Protein AF-A0A7W1FDH8-F1 (afdb_monomer_lite)

Foldseek 3Di:
DDDPVVVVVVVVVVVVVPDDPDDDDCVVVVVVVVVPPDDDDDDDDDDDDDDDDDDDDDDDDDDDDDDDDDDDDPDPPPPPPPPQLLDDDPLCVVPVVVVCLDDDCLVLLLSQVCCVARSDPDHHQKAFDALVRSCVSRVDDSVVSVVSQVSNVVSVQWDWADDPDPPTGIMIGGDGPVCSVPVPDDDPDDPPPDPDPPPPVPPPPDDDDDDDDDDDDDDDDDDDDDDDDPDPPPCPDPPCPVVVVVQVVQQVVCCVVVVPGDDPVCVVVVVVVVVVLVVLLVLQVQQDPDDPDSVVSSVVSCCCVVVVVVVVVVVPDDDDDDDDDDDDDPPPNPPPDQDAGDPSSLVSVLVVQLVCVVVVNPVVVVVCCVNHHVVSSVVSVVVVVVD

Structure (mmCIF, N/CA/C/O backbone):
data_AF-A0A7W1FDH8-F1
#
_entry.id   AF-A0A7W1FDH8-F1
#
loop_
_atom_site.group_PDB
_atom_site.id
_atom_site.type_symbol
_atom_site.label_atom_id
_atom_site.label_alt_id
_atom_site.label_comp_id
_atom_site.label_asym_id
_atom_site.label_entity_id
_atom_site.label_seq_id
_atom_site.pdbx_PDB_ins_code
_atom_site.Cartn_x
_atom_site.Cartn_y
_atom_site.Cartn_z
_atom_site.occupancy
_atom_site.B_iso_or_equiv
_atom_site.auth_seq_id
_atom_site.auth_comp_id
_atom_site.auth_asym_id
_atom_site.auth_atom_id
_atom_site.pdbx_PDB_model_num
ATOM 1 N N . MET A 1 1 ? -9.010 12.318 51.414 1.00 63.41 1 MET A N 1
ATOM 2 C CA . MET A 1 1 ? -7.981 12.732 52.397 1.00 63.41 1 MET A CA 1
ATOM 3 C C . MET A 1 1 ? -6.910 11.650 52.477 1.00 63.41 1 MET A C 1
ATOM 5 O O . MET A 1 1 ? -7.265 10.494 52.663 1.00 63.41 1 MET A O 1
ATOM 9 N N . MET A 1 2 ? -5.630 11.987 52.280 1.00 74.19 2 MET A N 1
ATOM 10 C CA . MET A 1 2 ? -4.525 11.021 52.406 1.00 74.19 2 MET A CA 1
ATOM 11 C C . MET A 1 2 ? -4.338 10.603 53.870 1.00 74.19 2 MET A C 1
ATOM 13 O O . MET A 1 2 ? -4.343 11.449 54.764 1.00 74.19 2 MET A O 1
ATOM 17 N N . ASN A 1 3 ? -4.153 9.304 54.113 1.00 89.81 3 ASN A N 1
ATOM 18 C CA . ASN A 1 3 ? -3.882 8.773 55.447 1.00 89.81 3 ASN A CA 1
ATOM 19 C C . ASN A 1 3 ? -2.529 9.311 55.961 1.00 89.81 3 ASN A C 1
ATOM 21 O O . ASN A 1 3 ? -1.557 9.398 55.205 1.00 89.81 3 ASN A O 1
ATOM 25 N N . LYS A 1 4 ? -2.450 9.664 57.253 1.00 90.00 4 LYS A N 1
ATOM 26 C CA . LYS A 1 4 ? -1.237 10.190 57.909 1.00 90.00 4 LYS A CA 1
ATOM 27 C C . LYS A 1 4 ? -0.006 9.314 57.646 1.00 90.00 4 LYS A C 1
ATOM 29 O O . LYS A 1 4 ? 1.080 9.842 57.433 1.00 90.00 4 LYS A O 1
ATOM 34 N N . LYS A 1 5 ? -0.184 7.989 57.573 1.00 91.56 5 LYS A N 1
ATOM 35 C CA . LYS A 1 5 ? 0.903 7.034 57.297 1.00 91.56 5 LYS A CA 1
ATOM 36 C C . LYS A 1 5 ? 1.501 7.196 55.894 1.00 91.56 5 LYS A C 1
ATOM 38 O O . LYS A 1 5 ? 2.706 7.045 55.719 1.00 91.56 5 LYS A O 1
ATOM 43 N N . THR A 1 6 ? 0.676 7.530 54.903 1.00 86.81 6 THR A N 1
ATOM 44 C CA . THR A 1 6 ? 1.120 7.753 53.520 1.00 86.81 6 THR A CA 1
ATOM 45 C C . THR A 1 6 ? 1.880 9.067 53.398 1.00 86.81 6 THR A C 1
ATOM 47 O O . THR A 1 6 ? 2.910 9.116 52.737 1.00 86.81 6 THR A O 1
ATOM 50 N N . LYS A 1 7 ? 1.422 10.106 54.107 1.00 92.31 7 LYS A N 1
ATOM 51 C CA . LYS A 1 7 ? 2.089 11.414 54.142 1.00 92.31 7 LYS A CA 1
ATOM 52 C C . LYS A 1 7 ? 3.488 11.328 54.768 1.00 92.31 7 LYS A C 1
ATOM 54 O O . LYS A 1 7 ? 4.414 11.968 54.289 1.00 92.31 7 LYS A O 1
ATOM 59 N N . LEU A 1 8 ? 3.650 10.484 55.790 1.00 93.69 8 LEU A N 1
ATOM 60 C CA . LEU A 1 8 ? 4.929 10.291 56.478 1.00 93.69 8 LEU A CA 1
ATOM 61 C C . LEU A 1 8 ? 5.961 9.566 55.595 1.00 93.69 8 LEU A C 1
ATOM 63 O O . LEU A 1 8 ? 7.089 10.030 55.477 1.00 93.69 8 LEU A O 1
ATOM 67 N N . LYS A 1 9 ? 5.547 8.503 54.890 1.00 91.94 9 LYS A N 1
ATOM 68 C CA . LYS A 1 9 ? 6.414 7.793 53.928 1.00 91.94 9 LYS A CA 1
ATOM 69 C C . LYS A 1 9 ? 6.850 8.669 52.754 1.00 91.94 9 LYS A C 1
ATOM 71 O O . LYS A 1 9 ? 7.964 8.522 52.256 1.00 91.94 9 LYS A O 1
ATOM 76 N N . LEU A 1 10 ? 5.967 9.557 52.300 1.00 92.00 10 LEU A N 1
ATOM 77 C CA . LEU A 1 10 ? 6.247 10.445 51.175 1.00 92.00 10 LEU A CA 1
ATOM 78 C C . LEU A 1 10 ? 7.288 11.510 51.555 1.00 92.00 10 LEU A C 1
ATOM 80 O O . LEU A 1 10 ? 8.198 11.778 50.781 1.00 92.00 10 LEU A O 1
ATOM 84 N N . ASN A 1 11 ? 7.228 12.031 52.782 1.00 89.44 11 ASN A N 1
ATOM 85 C CA . ASN A 1 11 ? 8.255 12.943 53.291 1.00 89.44 11 ASN A CA 1
ATOM 86 C C . ASN A 1 11 ? 9.613 12.252 53.499 1.00 89.44 11 ASN A C 1
ATOM 88 O O . ASN A 1 11 ? 10.650 12.843 53.219 1.00 89.44 11 ASN A O 1
ATOM 92 N N . GLU A 1 12 ? 9.623 10.998 53.952 1.00 92.56 12 GLU A N 1
ATOM 93 C CA . GLU A 1 12 ? 10.864 10.235 54.150 1.00 92.56 12 GLU A CA 1
ATOM 94 C C . GLU A 1 12 ? 11.575 9.929 52.819 1.00 92.56 12 GLU A C 1
ATOM 96 O O . GLU A 1 12 ? 12.797 10.020 52.717 1.00 92.56 12 GLU A O 1
ATOM 101 N N . THR A 1 13 ? 10.804 9.638 51.768 1.00 88.31 13 THR A N 1
ATOM 102 C CA . THR A 1 13 ? 11.347 9.431 50.415 1.00 88.31 13 THR A CA 1
ATOM 103 C C . THR A 1 13 ? 11.839 10.727 49.777 1.00 88.31 13 THR A C 1
ATOM 105 O O . THR A 1 13 ? 12.893 10.712 49.144 1.00 88.31 13 THR A O 1
ATOM 108 N N . LEU A 1 14 ? 11.146 11.848 49.996 1.00 90.56 14 LEU A N 1
ATOM 109 C CA . LEU A 1 14 ? 11.591 13.166 49.533 1.00 90.56 14 LEU A CA 1
ATOM 110 C C . LEU A 1 14 ? 12.905 13.599 50.189 1.00 90.56 14 LEU A C 1
ATOM 112 O O . LEU A 1 14 ? 13.804 14.063 49.494 1.00 90.56 14 LEU A O 1
ATOM 116 N N . ASN A 1 15 ? 13.057 13.381 51.496 1.00 86.81 15 ASN A N 1
ATOM 117 C CA . ASN A 1 15 ? 14.300 13.718 52.191 1.00 86.81 15 ASN A CA 1
ATOM 118 C C . ASN A 1 15 ? 15.481 12.872 51.704 1.00 86.81 15 ASN A C 1
ATOM 120 O O . ASN A 1 15 ? 16.571 13.399 51.519 1.00 86.81 15 ASN A O 1
ATOM 124 N N . LYS A 1 16 ? 15.261 11.584 51.413 1.00 86.94 16 LYS A N 1
ATOM 125 C CA . LYS A 1 16 ? 16.310 10.704 50.878 1.00 86.94 16 LYS A CA 1
ATOM 126 C C . LYS A 1 16 ? 16.745 11.079 49.455 1.00 86.94 16 LYS A C 1
ATOM 128 O O . LYS A 1 16 ? 17.885 10.822 49.088 1.00 86.94 16 LYS A O 1
ATOM 133 N N . ALA A 1 17 ? 15.852 11.667 48.659 1.00 79.81 17 ALA A N 1
ATOM 134 C CA . ALA A 1 17 ? 16.161 12.129 47.305 1.00 79.81 17 ALA A CA 1
ATOM 135 C C . ALA A 1 17 ? 16.941 13.456 47.280 1.00 79.81 17 ALA A C 1
ATOM 137 O O . ALA A 1 17 ? 17.579 13.764 46.278 1.00 79.81 17 ALA A O 1
ATOM 138 N N . LEU A 1 18 ? 16.895 14.229 48.370 1.00 85.62 18 LEU A N 1
ATOM 139 C CA . LEU A 1 18 ? 17.598 15.507 48.506 1.00 85.62 18 LEU A CA 1
ATOM 140 C C . LEU A 1 18 ? 19.015 15.367 49.082 1.00 85.62 18 LEU A C 1
ATOM 142 O O . LEU A 1 18 ? 19.757 16.348 49.107 1.00 85.62 18 LEU A O 1
ATOM 146 N N . GLU A 1 19 ? 19.415 14.177 49.540 1.00 81.62 19 GLU A N 1
ATOM 147 C CA . GLU A 1 19 ? 20.792 13.952 49.977 1.00 81.62 19 GLU A CA 1
ATOM 148 C C . GLU A 1 19 ? 21.732 13.885 48.758 1.00 81.62 19 GLU A C 1
ATOM 150 O O . GLU A 1 19 ? 21.509 13.071 47.856 1.00 81.62 19 GLU A O 1
ATOM 155 N N . PRO A 1 20 ? 22.797 14.711 48.706 1.00 78.75 20 PRO A N 1
ATOM 156 C CA . PRO A 1 20 ? 23.753 14.679 47.608 1.00 78.75 20 PRO A CA 1
ATOM 157 C C . PRO A 1 20 ? 24.417 13.295 47.522 1.00 78.75 20 PRO A C 1
ATOM 159 O O . PRO A 1 20 ? 24.711 12.682 48.557 1.00 78.75 20 PRO A O 1
ATOM 162 N N . PRO A 1 21 ? 24.660 12.774 46.304 1.00 73.31 21 PRO A N 1
ATOM 163 C CA . PRO A 1 21 ? 25.180 11.428 46.116 1.00 73.31 21 PRO A CA 1
ATOM 164 C C . PRO A 1 21 ? 26.509 11.273 46.859 1.00 73.31 21 PRO A C 1
ATOM 166 O O . PRO A 1 21 ? 27.468 12.002 46.606 1.00 73.31 21 PRO A O 1
ATOM 169 N N . ARG A 1 22 ? 26.563 10.315 47.796 1.00 76.81 22 ARG A N 1
ATOM 170 C CA . ARG A 1 22 ? 27.795 9.971 48.518 1.00 76.81 22 ARG A CA 1
ATOM 171 C C . ARG A 1 22 ? 28.903 9.695 47.501 1.00 76.81 22 ARG A C 1
ATOM 173 O O . ARG A 1 22 ? 28.729 8.838 46.634 1.00 76.81 22 ARG A O 1
ATOM 180 N N . ASN A 1 23 ? 30.013 10.428 47.629 1.00 71.06 23 ASN A N 1
ATOM 181 C CA . ASN A 1 23 ? 31.207 10.304 46.793 1.00 71.06 23 ASN A CA 1
ATOM 182 C C . ASN A 1 23 ? 31.548 8.828 46.565 1.00 71.06 23 ASN A C 1
ATOM 184 O O . ASN A 1 23 ? 31.861 8.102 47.510 1.00 71.06 23 ASN A O 1
ATOM 188 N N . ARG A 1 24 ? 31.445 8.383 45.309 1.00 67.06 24 ARG A N 1
ATOM 189 C CA . ARG A 1 24 ? 31.852 7.034 44.916 1.00 67.06 24 ARG A CA 1
ATOM 190 C C . ARG A 1 24 ? 33.372 6.930 45.003 1.00 67.06 24 ARG A C 1
ATOM 192 O O . ARG A 1 24 ? 34.091 7.860 44.646 1.00 67.06 24 ARG A O 1
ATOM 199 N N . ASP A 1 25 ? 33.824 5.790 45.500 1.00 74.12 25 ASP A N 1
ATOM 200 C CA . ASP A 1 25 ? 35.226 5.480 45.749 1.00 74.12 25 ASP A CA 1
ATOM 201 C C . ASP A 1 25 ? 35.985 5.374 44.414 1.00 74.12 25 ASP A C 1
ATOM 203 O O . ASP A 1 25 ? 35.790 4.425 43.651 1.00 74.12 25 ASP A O 1
ATOM 207 N N . LYS A 1 26 ? 36.786 6.398 44.090 1.00 78.62 26 LYS A N 1
ATOM 208 C CA . LYS A 1 26 ? 37.465 6.549 42.787 1.00 78.62 26 LYS A CA 1
ATOM 209 C C . LYS A 1 26 ? 38.534 5.478 42.539 1.00 78.62 26 LYS A C 1
ATOM 211 O O . LYS A 1 26 ? 38.849 5.191 41.393 1.00 78.62 26 LYS A O 1
ATOM 216 N N . SER A 1 27 ? 39.020 4.843 43.604 1.00 77.38 27 SER A N 1
ATOM 217 C CA . SER A 1 27 ? 40.047 3.796 43.568 1.00 77.38 27 SER A CA 1
ATOM 218 C C . SER A 1 27 ? 39.648 2.569 42.737 1.00 77.38 27 SER A C 1
ATOM 220 O O . SER A 1 27 ? 40.492 1.965 42.084 1.00 77.38 27 SER A O 1
ATOM 222 N N . LYS A 1 28 ? 38.353 2.230 42.691 1.00 76.50 28 LYS A N 1
ATOM 223 C CA . LYS A 1 28 ? 37.845 1.094 41.901 1.00 76.50 28 LYS A CA 1
ATOM 224 C C . LYS A 1 28 ? 37.755 1.365 40.401 1.00 76.50 28 LYS A C 1
ATOM 226 O O . LYS A 1 28 ? 37.590 0.422 39.633 1.00 76.50 28 LYS A O 1
ATOM 231 N N . LEU A 1 29 ? 37.797 2.630 39.985 1.00 75.12 29 LEU A N 1
ATOM 232 C CA . LEU A 1 29 ? 37.676 2.995 38.575 1.00 75.12 29 LEU A CA 1
ATOM 233 C C . LEU A 1 29 ? 39.016 2.825 37.847 1.00 75.12 29 LEU A C 1
ATOM 235 O O . LEU A 1 29 ? 39.041 2.278 36.747 1.00 75.12 29 LEU A O 1
ATOM 239 N N . ASP A 1 30 ? 40.119 3.197 38.497 1.00 76.62 30 ASP A N 1
ATOM 240 C CA . ASP A 1 30 ? 41.470 3.059 37.934 1.00 76.62 30 ASP A CA 1
ATOM 241 C C . ASP A 1 30 ? 41.887 1.587 37.779 1.00 76.62 30 ASP A C 1
ATOM 243 O O . ASP A 1 30 ? 42.563 1.219 36.818 1.00 76.62 30 ASP A O 1
ATOM 247 N N . GLU A 1 31 ? 41.421 0.709 38.672 1.00 79.94 31 GLU A N 1
ATOM 248 C CA . GLU A 1 31 ? 41.694 -0.732 38.599 1.00 79.94 31 GLU A CA 1
ATOM 249 C C . GLU A 1 31 ? 41.007 -1.401 37.388 1.00 79.94 31 GLU A C 1
ATOM 251 O O . GLU A 1 31 ? 41.533 -2.358 36.822 1.00 79.94 31 GLU A O 1
ATOM 256 N N . LEU A 1 32 ? 39.863 -0.866 36.940 1.00 76.81 32 LEU A N 1
ATOM 257 C CA . LEU A 1 32 ? 39.148 -1.352 35.753 1.00 76.81 32 LEU A CA 1
ATOM 258 C C . LEU A 1 32 ? 39.756 -0.847 34.439 1.00 76.81 32 LEU A C 1
ATOM 260 O O . LEU A 1 32 ? 39.694 -1.557 33.436 1.00 76.81 32 LEU A O 1
ATOM 264 N N . LEU A 1 33 ? 40.351 0.348 34.437 1.00 79.00 33 LEU A N 1
ATOM 265 C CA . LEU A 1 33 ? 40.985 0.931 33.250 1.00 79.00 33 LEU A CA 1
ATOM 266 C C . LEU A 1 33 ? 42.271 0.193 32.858 1.00 79.00 33 LEU A C 1
ATOM 268 O O . LEU A 1 33 ? 42.484 -0.072 31.678 1.00 79.00 33 LEU A O 1
ATOM 272 N N . ASN A 1 34 ? 43.065 -0.245 33.836 1.00 77.62 34 ASN A N 1
ATOM 273 C CA . ASN A 1 34 ? 44.304 -0.987 33.573 1.00 77.62 34 ASN A CA 1
ATOM 274 C C . ASN A 1 34 ? 44.090 -2.385 32.965 1.00 77.62 34 ASN A C 1
ATOM 276 O O . ASN A 1 34 ? 45.038 -2.978 32.456 1.00 77.62 34 ASN A O 1
ATOM 280 N N . LEU A 1 35 ? 42.868 -2.931 32.990 1.00 71.44 35 LEU A N 1
ATOM 281 C CA . LEU A 1 35 ? 42.589 -4.259 32.434 1.00 71.44 35 LEU A CA 1
ATOM 282 C C . LEU A 1 35 ? 42.443 -4.271 30.899 1.00 71.44 35 LEU A C 1
ATOM 284 O O . LEU A 1 35 ? 42.456 -5.348 30.307 1.00 71.44 35 LEU A O 1
ATOM 288 N N . TYR A 1 36 ? 42.282 -3.107 30.260 1.00 68.81 36 TYR A N 1
ATOM 289 C CA . TYR A 1 36 ? 41.938 -3.006 28.834 1.00 68.81 36 TYR A CA 1
ATOM 290 C C . TYR A 1 36 ? 43.111 -2.670 27.902 1.00 68.81 36 TYR A C 1
ATOM 292 O O . TYR A 1 36 ? 42.930 -2.714 26.688 1.00 68.81 36 TYR A O 1
ATOM 300 N N . ASP A 1 37 ? 44.304 -2.384 28.427 1.00 65.19 37 ASP A N 1
ATOM 301 C CA . ASP A 1 37 ? 45.402 -1.814 27.626 1.00 65.19 37 ASP A CA 1
ATOM 302 C C . ASP A 1 37 ? 46.346 -2.854 26.984 1.00 65.19 37 ASP A C 1
ATOM 304 O O . ASP A 1 37 ? 47.358 -2.504 26.382 1.00 65.19 37 ASP A O 1
ATOM 308 N N . VAL A 1 38 ? 46.043 -4.156 27.084 1.00 50.75 38 VAL A N 1
ATOM 309 C CA . VAL A 1 38 ? 46.940 -5.224 26.602 1.00 50.75 38 VAL A CA 1
ATOM 310 C C . VAL A 1 38 ? 46.202 -6.221 25.711 1.00 50.75 38 VAL A C 1
ATOM 312 O O . VAL A 1 38 ? 45.867 -7.309 26.166 1.00 50.75 38 VAL A O 1
ATOM 315 N N . GLN A 1 39 ? 45.983 -5.891 24.431 1.00 48.28 39 GLN A N 1
ATOM 316 C CA . GLN A 1 39 ? 45.892 -6.902 23.362 1.00 48.28 39 GLN A CA 1
ATOM 317 C C . GLN A 1 39 ? 46.477 -6.389 22.038 1.00 48.28 39 GLN A C 1
ATOM 319 O O . GLN A 1 39 ? 45.957 -5.470 21.408 1.00 48.28 39 GLN A O 1
ATOM 324 N N . GLU A 1 40 ? 47.573 -7.022 21.613 1.00 56.47 40 GLU A N 1
ATOM 325 C CA . GLU A 1 40 ? 48.254 -6.781 20.341 1.00 56.47 40 GLU A CA 1
ATOM 326 C C . GLU A 1 40 ? 47.461 -7.373 19.160 1.00 56.47 40 GLU A C 1
ATOM 328 O O . GLU A 1 40 ? 47.006 -8.518 19.182 1.00 56.47 40 GLU A O 1
ATOM 333 N N . LYS A 1 41 ? 47.296 -6.565 18.109 1.00 52.94 41 LYS A N 1
ATOM 334 C CA . LYS A 1 41 ? 46.462 -6.817 16.924 1.00 52.94 41 LYS A CA 1
ATOM 335 C C . LYS A 1 41 ? 47.222 -7.649 15.870 1.00 52.94 41 LYS A C 1
ATOM 337 O O . LYS A 1 41 ? 48.287 -7.207 15.435 1.00 52.94 41 LYS A O 1
ATOM 342 N N . PRO A 1 42 ? 46.706 -8.799 15.388 1.00 50.78 42 PRO A N 1
ATOM 343 C CA . PRO A 1 42 ? 47.374 -9.575 14.345 1.00 50.78 42 PRO A CA 1
ATOM 344 C C . PRO A 1 42 ? 47.130 -8.980 12.946 1.00 50.78 42 PRO A C 1
ATOM 346 O O . PRO A 1 42 ? 46.029 -8.553 12.600 1.00 50.78 42 PRO A O 1
ATOM 349 N N . ARG A 1 43 ? 48.195 -8.957 12.139 1.00 46.50 43 ARG A N 1
ATOM 350 C CA . ARG A 1 43 ? 48.273 -8.416 10.773 1.00 46.50 43 ARG A CA 1
ATOM 351 C C . ARG A 1 43 ? 47.924 -9.513 9.757 1.00 46.50 43 ARG A C 1
ATOM 353 O O . ARG A 1 43 ? 48.558 -10.562 9.778 1.00 46.50 43 ARG A O 1
ATOM 360 N N . LEU A 1 44 ? 46.953 -9.272 8.873 1.00 52.78 44 LEU A N 1
ATOM 361 C CA . LEU A 1 44 ? 46.560 -10.203 7.804 1.00 52.78 44 LEU A CA 1
ATOM 362 C C . LEU A 1 44 ? 47.125 -9.768 6.440 1.00 52.78 44 LEU A C 1
ATOM 364 O O . LEU A 1 44 ? 47.055 -8.593 6.079 1.00 52.78 44 LEU A O 1
ATOM 368 N N . GLU A 1 45 ? 47.683 -10.733 5.704 1.00 52.53 45 GLU A N 1
ATOM 369 C CA . GLU A 1 45 ? 48.212 -10.613 4.337 1.00 52.53 45 GLU A CA 1
ATOM 370 C C . GLU A 1 45 ? 47.125 -10.870 3.276 1.00 52.53 45 GLU A C 1
ATOM 372 O O . GLU A 1 45 ? 46.232 -11.695 3.462 1.00 52.53 45 GLU A O 1
ATOM 377 N N . ILE A 1 46 ? 47.221 -10.158 2.149 1.00 54.69 46 ILE A N 1
ATOM 378 C CA . ILE A 1 46 ? 46.276 -10.157 1.019 1.00 54.69 46 ILE A CA 1
ATOM 379 C C . ILE A 1 46 ? 46.885 -10.951 -0.153 1.00 54.69 46 ILE A C 1
ATOM 381 O O . ILE A 1 46 ? 48.062 -10.769 -0.460 1.00 54.69 46 ILE A O 1
ATOM 385 N N . VAL A 1 47 ? 46.086 -11.773 -0.848 1.00 49.78 47 VAL A N 1
ATOM 386 C CA . VAL A 1 47 ? 46.477 -12.523 -2.067 1.00 49.78 47 VAL A CA 1
ATOM 387 C C . VAL A 1 47 ? 45.599 -12.092 -3.262 1.00 49.78 47 VAL A C 1
ATOM 389 O O . VAL A 1 47 ? 44.395 -11.929 -3.057 1.00 49.78 47 VAL A O 1
ATOM 392 N N . PRO A 1 48 ? 46.143 -11.901 -4.489 1.00 55.44 48 PRO A N 1
ATOM 393 C CA . PRO A 1 48 ? 45.389 -11.364 -5.627 1.00 55.44 48 PRO A CA 1
ATOM 394 C C . PRO A 1 48 ? 44.743 -12.413 -6.561 1.00 55.44 48 PRO A C 1
ATOM 396 O O . PRO A 1 48 ? 45.120 -13.583 -6.607 1.00 55.44 48 PRO A O 1
ATOM 399 N N . GLU A 1 49 ? 43.765 -11.909 -7.316 1.00 41.75 49 GLU A N 1
ATOM 400 C CA . GLU A 1 49 ? 42.727 -12.549 -8.138 1.00 41.75 49 GLU A CA 1
ATOM 401 C C . GLU A 1 49 ? 43.173 -12.873 -9.587 1.00 41.75 49 GLU A C 1
ATOM 403 O O . GLU A 1 49 ? 43.953 -12.135 -10.191 1.00 41.75 49 GLU A O 1
ATOM 408 N N . VAL A 1 50 ? 42.668 -13.976 -10.164 1.00 46.00 50 VAL A N 1
ATOM 409 C CA . VAL A 1 50 ? 43.007 -14.477 -11.516 1.00 46.00 50 VAL A CA 1
ATOM 410 C C . VAL A 1 50 ? 41.871 -14.197 -12.509 1.00 46.00 50 VAL A C 1
ATOM 412 O O . VAL A 1 50 ? 40.729 -14.592 -12.289 1.00 46.00 50 VAL A O 1
ATOM 415 N N . VAL A 1 51 ? 42.210 -13.570 -13.640 1.00 52.22 51 VAL A N 1
ATOM 416 C CA . VAL A 1 51 ? 41.316 -13.226 -14.764 1.00 52.22 51 VAL A CA 1
ATOM 417 C C . VAL A 1 51 ? 41.310 -14.349 -15.814 1.00 52.22 51 VAL A C 1
ATOM 419 O O . VAL A 1 51 ? 42.377 -14.778 -16.249 1.00 52.22 51 VAL A O 1
ATOM 422 N N . ILE A 1 52 ? 40.131 -14.791 -16.280 1.00 43.22 52 ILE A N 1
ATOM 423 C CA . ILE A 1 52 ? 39.981 -15.736 -17.408 1.00 43.22 52 ILE A CA 1
ATOM 424 C C . ILE A 1 52 ? 39.189 -15.078 -18.550 1.00 43.22 52 ILE A C 1
ATOM 426 O O . ILE A 1 52 ? 38.095 -14.555 -18.350 1.00 43.22 52 ILE A O 1
ATOM 430 N N . LEU A 1 53 ? 39.762 -15.132 -19.757 1.00 47.19 53 LEU A N 1
ATOM 431 C CA . LEU A 1 53 ? 39.278 -14.556 -21.015 1.00 47.19 53 LEU A CA 1
ATOM 432 C C . LEU A 1 53 ? 38.779 -15.685 -21.942 1.00 47.19 53 LEU A C 1
ATOM 434 O O . LEU A 1 53 ? 39.554 -16.589 -22.247 1.00 47.19 53 LEU A O 1
ATOM 438 N N . HIS A 1 54 ? 37.531 -15.645 -22.425 1.00 46.69 54 HIS A N 1
ATOM 439 C CA . HIS A 1 54 ? 37.014 -16.607 -23.417 1.00 46.69 54 HIS A CA 1
ATOM 440 C C . HIS A 1 54 ? 36.688 -15.928 -24.757 1.00 46.69 54 HIS A C 1
ATOM 442 O O . HIS A 1 54 ? 35.888 -14.996 -24.823 1.00 46.69 54 HIS A O 1
ATOM 448 N N . ASN A 1 55 ? 37.306 -16.448 -25.822 1.00 39.59 55 ASN A N 1
ATOM 449 C CA . ASN A 1 55 ? 37.110 -16.083 -27.225 1.00 39.59 55 ASN A CA 1
ATOM 450 C C . ASN A 1 55 ? 35.845 -16.735 -27.811 1.00 39.59 55 ASN A C 1
ATOM 452 O O . ASN A 1 55 ? 35.588 -17.916 -27.586 1.00 39.59 55 ASN A O 1
ATOM 456 N N . LEU A 1 56 ? 35.107 -15.984 -28.633 1.00 45.12 56 LEU A N 1
ATOM 457 C CA . LEU A 1 56 ? 34.002 -16.468 -29.467 1.00 45.12 56 LEU A CA 1
ATOM 458 C C . LEU A 1 56 ? 34.419 -16.451 -30.943 1.00 45.12 56 LEU A C 1
ATOM 460 O O . LEU A 1 56 ? 34.949 -15.457 -31.437 1.00 45.12 56 LEU A O 1
ATOM 464 N N . THR A 1 57 ? 34.126 -17.528 -31.668 1.00 46.59 57 THR A N 1
ATOM 465 C CA . THR A 1 57 ? 34.144 -17.562 -33.138 1.00 46.59 57 THR A CA 1
ATOM 466 C C . THR A 1 57 ? 33.017 -18.479 -33.621 1.00 46.59 57 THR A C 1
ATOM 468 O O . THR A 1 57 ? 32.947 -19.615 -33.154 1.00 46.59 57 THR A O 1
ATOM 471 N N . PRO A 1 58 ? 32.139 -18.040 -34.539 1.00 61.12 58 PRO A N 1
ATOM 472 C CA . PRO A 1 58 ? 31.217 -18.926 -35.246 1.00 61.12 58 PRO A CA 1
ATOM 473 C C . PRO A 1 58 ? 31.623 -19.097 -36.720 1.00 61.12 58 PRO A C 1
ATOM 475 O O . PRO A 1 58 ? 32.188 -18.172 -37.311 1.00 61.12 58 PRO A O 1
ATOM 478 N N . PRO A 1 59 ? 31.222 -20.207 -37.363 1.00 61.31 59 PRO A N 1
ATOM 479 C CA . PRO A 1 59 ? 30.943 -20.144 -38.785 1.00 61.31 59 PRO A CA 1
ATOM 480 C C . PRO A 1 59 ? 29.513 -20.568 -39.130 1.00 61.31 59 PRO A C 1
ATOM 482 O O . PRO A 1 59 ? 28.963 -21.575 -38.689 1.00 61.31 59 PRO A O 1
ATOM 485 N N . ASN A 1 60 ? 28.962 -19.705 -39.967 1.00 42.88 60 ASN A N 1
ATOM 486 C CA . ASN A 1 60 ? 27.797 -19.814 -40.819 1.00 42.88 60 ASN A CA 1
ATOM 487 C C . ASN A 1 60 ? 28.056 -20.828 -41.960 1.00 42.88 60 ASN A C 1
ATOM 489 O O . ASN A 1 60 ? 29.192 -20.919 -42.422 1.00 42.88 60 ASN A O 1
ATOM 493 N N . ILE A 1 61 ? 27.009 -21.502 -42.453 1.00 40.00 61 ILE A N 1
ATOM 494 C CA . ILE A 1 61 ? 26.595 -21.597 -43.875 1.00 40.00 61 ILE A CA 1
ATOM 495 C C . ILE A 1 61 ? 25.775 -22.878 -44.154 1.00 40.00 61 ILE A C 1
ATOM 497 O O . ILE A 1 61 ? 26.127 -24.005 -43.824 1.00 40.00 61 ILE A O 1
ATOM 501 N N . THR A 1 62 ? 24.656 -22.590 -44.807 1.00 47.44 62 THR A N 1
ATOM 502 C CA . THR A 1 62 ? 23.565 -23.325 -45.454 1.00 47.44 62 THR A CA 1
ATOM 503 C C . THR A 1 62 ? 23.961 -24.423 -46.458 1.00 47.44 62 THR A C 1
ATOM 505 O O . THR A 1 62 ? 24.855 -24.190 -47.263 1.00 47.44 62 THR A O 1
ATOM 508 N N . GLN A 1 63 ? 23.169 -25.508 -46.561 1.00 48.09 63 GLN A N 1
ATOM 509 C CA . GLN A 1 63 ? 22.676 -26.059 -47.849 1.00 48.09 63 GLN A CA 1
ATOM 510 C C . GLN A 1 63 ? 21.562 -27.134 -47.680 1.00 48.09 63 GLN A C 1
ATOM 512 O O . GLN A 1 63 ? 21.547 -27.816 -46.656 1.00 48.09 63 GLN A O 1
ATOM 517 N N . PRO A 1 64 ? 20.627 -27.291 -48.653 1.00 59.38 64 PRO A N 1
ATOM 518 C CA . PRO A 1 64 ? 19.531 -28.274 -48.632 1.00 59.38 64 PRO A CA 1
ATOM 519 C C . PRO A 1 64 ? 19.734 -29.489 -49.578 1.00 59.38 64 PRO A C 1
ATOM 521 O O . PRO A 1 64 ? 20.602 -29.449 -50.446 1.00 59.38 64 PRO A O 1
ATOM 524 N N . ASN A 1 65 ? 18.813 -30.470 -49.463 1.00 40.66 65 ASN A N 1
ATOM 525 C CA . ASN A 1 65 ? 18.532 -31.687 -50.279 1.00 40.66 65 ASN A CA 1
ATOM 526 C C . ASN A 1 65 ? 19.295 -32.993 -49.950 1.00 40.66 65 ASN A C 1
ATOM 528 O O . ASN A 1 65 ? 20.407 -32.911 -49.439 1.00 40.66 65 ASN A O 1
ATOM 532 N N . PRO A 1 66 ? 18.793 -34.200 -50.332 1.00 54.12 66 PRO A N 1
ATOM 533 C CA . PRO A 1 66 ? 17.464 -34.609 -50.834 1.00 54.12 66 PRO A CA 1
ATOM 534 C C . PRO A 1 66 ? 16.838 -35.818 -50.079 1.00 54.12 66 PRO A C 1
ATOM 536 O O . PRO A 1 66 ? 17.455 -36.463 -49.238 1.00 54.12 66 PRO A O 1
ATOM 539 N N . THR A 1 67 ? 15.586 -36.123 -50.428 1.00 50.19 67 THR A N 1
ATOM 540 C CA . THR A 1 67 ? 14.750 -37.253 -49.988 1.00 50.19 67 THR A CA 1
ATOM 541 C C . THR A 1 67 ? 15.436 -38.620 -50.114 1.00 50.19 67 THR A C 1
ATOM 543 O O . THR A 1 67 ? 15.852 -39.007 -51.206 1.00 50.19 67 THR A O 1
ATOM 546 N N . GLN A 1 68 ? 15.478 -39.380 -49.014 1.00 47.88 68 GLN A N 1
ATOM 547 C CA . GLN A 1 68 ? 15.816 -40.806 -48.995 1.00 47.88 68 GLN A CA 1
ATOM 548 C C . GLN A 1 68 ? 14.698 -41.591 -48.295 1.00 47.88 68 GLN A C 1
ATOM 550 O O . GLN A 1 68 ? 14.399 -41.353 -47.126 1.00 47.88 68 GLN A O 1
ATOM 555 N N . ASP A 1 69 ? 14.099 -42.526 -49.031 1.00 56.38 69 ASP A N 1
ATOM 556 C CA . ASP A 1 69 ? 13.164 -43.533 -48.532 1.00 56.38 69 ASP A CA 1
ATOM 557 C C . ASP A 1 69 ? 13.919 -44.631 -47.772 1.00 56.38 69 ASP A C 1
ATOM 559 O O . ASP A 1 69 ? 14.760 -45.314 -48.359 1.00 56.38 69 ASP A O 1
ATOM 563 N N . ASN A 1 70 ? 13.626 -44.793 -46.474 1.00 49.09 70 ASN A N 1
ATOM 564 C CA . ASN A 1 70 ? 13.802 -46.015 -45.667 1.00 49.09 70 ASN A CA 1
ATOM 565 C C . ASN A 1 70 ? 13.460 -45.742 -44.185 1.00 49.09 70 ASN A C 1
ATOM 567 O O . ASN A 1 70 ? 13.452 -44.595 -43.748 1.00 49.09 70 ASN A O 1
ATOM 571 N N . PRO A 1 71 ? 13.383 -46.778 -43.338 1.00 50.94 71 PRO A N 1
ATOM 572 C CA . PRO A 1 71 ? 12.368 -47.808 -43.195 1.00 50.94 71 PRO A CA 1
ATOM 573 C C . PRO A 1 71 ? 11.448 -47.482 -41.997 1.00 50.94 71 PRO A C 1
ATOM 575 O O . PRO A 1 71 ? 11.672 -46.531 -41.255 1.00 50.94 71 PRO A O 1
ATOM 578 N N . ILE A 1 72 ? 10.399 -48.282 -41.809 1.00 55.41 72 ILE A N 1
ATOM 579 C CA . ILE A 1 72 ? 9.345 -48.157 -40.788 1.00 55.41 72 ILE A CA 1
ATOM 580 C C . ILE A 1 72 ? 9.927 -47.859 -39.389 1.00 55.41 72 ILE A C 1
ATOM 582 O O . ILE A 1 72 ? 10.293 -48.763 -38.639 1.00 55.41 72 ILE A O 1
ATOM 586 N N . GLN A 1 73 ? 9.991 -46.574 -39.036 1.00 54.16 73 GLN A N 1
ATOM 587 C CA . GLN A 1 73 ? 10.230 -46.105 -37.678 1.00 54.16 73 GLN A CA 1
ATOM 588 C C . GLN A 1 73 ? 8.912 -46.152 -36.891 1.00 54.16 73 GLN A C 1
ATOM 590 O O . GLN A 1 73 ? 7.839 -45.944 -37.475 1.00 54.16 73 GLN A O 1
ATOM 595 N N . PRO A 1 74 ? 8.952 -46.429 -35.574 1.00 53.62 74 PRO A N 1
ATOM 596 C CA . PRO A 1 74 ? 7.766 -46.383 -34.730 1.00 53.62 74 PRO A CA 1
ATOM 597 C C . PRO A 1 74 ? 7.101 -45.019 -34.903 1.00 53.62 74 PRO A C 1
ATOM 599 O O . PRO A 1 74 ? 7.757 -43.991 -34.747 1.00 53.62 74 PRO A O 1
ATOM 602 N N . LYS A 1 75 ? 5.816 -45.020 -35.287 1.00 54.41 75 LYS A N 1
ATOM 603 C CA . LYS A 1 75 ? 4.998 -43.821 -35.502 1.00 54.41 75 LYS A CA 1
ATOM 604 C C . LYS A 1 75 ? 5.067 -42.929 -34.260 1.00 54.41 75 LYS A C 1
ATOM 606 O O . LYS A 1 75 ? 4.259 -43.061 -33.345 1.00 54.41 75 LYS A O 1
ATOM 611 N N . HIS A 1 76 ? 6.017 -42.000 -34.249 1.00 50.22 76 HIS A N 1
ATOM 612 C CA . HIS A 1 76 ? 5.930 -40.796 -33.452 1.00 50.22 76 HIS A CA 1
ATOM 613 C C . HIS A 1 76 ? 4.688 -40.083 -33.966 1.00 50.22 76 HIS A C 1
ATOM 615 O O . HIS A 1 76 ? 4.687 -39.521 -35.060 1.00 50.22 76 HIS A O 1
ATOM 621 N N . PHE A 1 77 ? 3.592 -40.182 -33.215 1.00 56.88 77 PHE A N 1
ATOM 622 C CA . PHE A 1 77 ? 2.463 -39.293 -33.414 1.00 56.88 77 PHE A CA 1
ATOM 623 C C . PHE A 1 77 ? 3.039 -37.883 -33.385 1.00 56.88 77 PHE A C 1
ATOM 625 O O . PHE A 1 77 ? 3.598 -37.473 -32.367 1.00 56.88 77 PHE A O 1
ATOM 632 N N . ALA A 1 78 ? 2.984 -37.187 -34.522 1.00 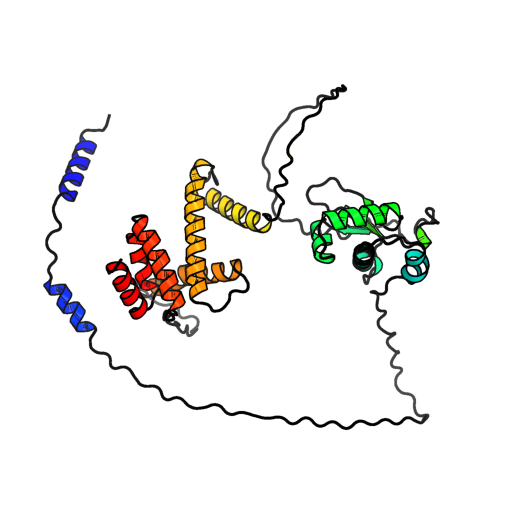56.38 78 ALA A N 1
ATOM 633 C CA . ALA A 1 78 ? 3.306 -35.777 -34.582 1.00 56.38 78 ALA A CA 1
ATOM 634 C C . ALA A 1 78 ? 2.435 -35.111 -33.519 1.00 56.38 78 ALA A C 1
ATOM 636 O O . ALA A 1 78 ? 1.210 -35.074 -33.645 1.00 56.38 78 ALA A O 1
ATOM 637 N N . ILE A 1 79 ? 3.059 -34.701 -32.417 1.00 53.72 79 ILE A N 1
ATOM 638 C CA . ILE A 1 79 ? 2.390 -33.958 -31.363 1.00 53.72 79 ILE A CA 1
ATOM 639 C C . ILE A 1 79 ? 1.909 -32.700 -32.071 1.00 53.72 79 ILE A C 1
ATOM 641 O O . ILE A 1 79 ? 2.731 -31.888 -32.500 1.00 53.72 79 ILE A O 1
ATOM 645 N N . SER A 1 80 ? 0.595 -32.602 -32.296 1.00 54.53 80 SER A N 1
ATOM 646 C CA . SER A 1 80 ? -0.013 -31.425 -32.906 1.00 54.53 80 SER A CA 1
ATOM 647 C C . SER A 1 80 ? 0.578 -30.191 -32.226 1.00 54.53 80 SER A C 1
ATOM 649 O O . SER A 1 80 ? 0.612 -30.182 -30.990 1.00 54.53 80 SER A O 1
ATOM 651 N N . PRO A 1 81 ? 1.067 -29.191 -32.989 1.00 62.47 81 PRO A N 1
ATOM 652 C CA . PRO A 1 81 ? 1.679 -27.999 -32.421 1.00 62.47 81 PRO A CA 1
ATOM 653 C C . PRO A 1 81 ? 0.800 -27.495 -31.286 1.00 62.47 81 PRO A C 1
ATOM 655 O O . PRO A 1 81 ? -0.417 -27.384 -31.477 1.00 62.47 81 PRO A O 1
ATOM 658 N N . ALA A 1 82 ? 1.391 -27.277 -30.108 1.00 60.88 82 ALA A N 1
ATOM 659 C CA . ALA A 1 82 ? 0.662 -26.766 -28.959 1.00 60.88 82 ALA A CA 1
ATOM 660 C C . ALA A 1 82 ? -0.122 -25.541 -29.434 1.00 60.88 82 ALA A C 1
ATOM 662 O O . ALA A 1 82 ? 0.452 -24.561 -29.904 1.00 60.88 82 ALA A O 1
ATOM 663 N N . LYS A 1 83 ? -1.450 -25.667 -29.457 1.00 56.16 83 LYS A N 1
ATOM 664 C CA . LYS A 1 83 ? -2.318 -24.640 -30.014 1.00 56.16 83 LYS A CA 1
ATOM 665 C C . LYS A 1 83 ? -2.151 -23.435 -29.098 1.00 56.16 83 LYS A C 1
ATOM 667 O O . LYS A 1 83 ? -2.559 -23.504 -27.945 1.00 56.16 83 LYS A O 1
ATOM 672 N N . ASP A 1 84 ? -1.512 -22.371 -29.570 1.00 55.81 84 ASP A N 1
ATOM 673 C CA . ASP A 1 84 ? -1.368 -21.141 -28.793 1.00 55.81 84 ASP A CA 1
ATOM 674 C C . ASP A 1 84 ? -2.764 -20.546 -28.549 1.00 55.81 84 ASP A C 1
ATOM 676 O O . ASP A 1 84 ? -3.326 -19.824 -29.377 1.00 55.81 84 ASP A O 1
ATOM 680 N N . PHE A 1 85 ? -3.363 -20.890 -27.406 1.00 58.81 85 PHE A N 1
ATOM 681 C CA . PHE A 1 85 ? -4.701 -20.450 -26.993 1.00 58.81 85 PHE A CA 1
ATOM 682 C C . PHE A 1 85 ? -4.762 -18.945 -26.680 1.00 58.81 85 PHE A C 1
ATOM 684 O O . PHE A 1 85 ? -5.834 -18.397 -26.446 1.00 58.81 85 PHE A O 1
ATOM 691 N N . THR A 1 86 ? -3.628 -18.245 -26.726 1.00 62.25 86 THR A N 1
ATOM 692 C CA . THR A 1 86 ? -3.532 -16.789 -26.562 1.00 62.25 86 THR A CA 1
ATOM 693 C C . THR A 1 86 ? -3.932 -16.004 -27.811 1.00 62.25 86 THR A C 1
ATOM 695 O O . THR A 1 86 ? -3.965 -14.773 -27.769 1.00 62.25 86 THR A O 1
ATOM 698 N N . LYS A 1 87 ? -4.247 -16.673 -28.928 1.00 76.50 87 LYS A N 1
ATOM 699 C CA . LYS A 1 87 ? -4.581 -15.988 -30.178 1.00 76.50 87 LYS A CA 1
ATOM 700 C C . LYS A 1 87 ? -5.957 -15.317 -30.094 1.00 76.50 87 LYS A C 1
ATOM 702 O O . LYS A 1 87 ? -6.987 -15.977 -29.962 1.00 76.50 87 LYS A O 1
ATOM 707 N N . VAL A 1 88 ? -5.957 -13.989 -30.207 1.00 80.19 88 VAL A N 1
ATOM 708 C CA . VAL A 1 88 ? -7.166 -13.174 -30.390 1.00 80.19 88 VAL A CA 1
ATOM 709 C C . VAL A 1 88 ? -7.926 -13.687 -31.628 1.00 80.19 88 VAL A C 1
ATOM 711 O O . VAL A 1 88 ? -7.286 -13.967 -32.648 1.00 80.19 88 VAL A O 1
ATOM 714 N N . PRO A 1 89 ? -9.261 -13.845 -31.570 1.00 83.19 89 PRO A N 1
ATOM 715 C CA . PRO A 1 89 ? -10.031 -14.400 -32.671 1.00 83.19 89 PRO A CA 1
ATOM 716 C C . PRO A 1 89 ? -9.913 -13.516 -33.910 1.00 83.19 89 PRO A C 1
ATOM 718 O O . PRO A 1 89 ? -9.892 -12.288 -33.828 1.00 83.19 89 PRO A O 1
ATOM 721 N N . ASN A 1 90 ? -9.836 -14.158 -35.077 1.00 86.31 90 ASN A N 1
ATOM 722 C CA . ASN A 1 90 ? -9.611 -13.471 -36.350 1.00 86.31 90 ASN A CA 1
ATOM 723 C C . ASN A 1 90 ? -10.719 -12.455 -36.687 1.00 86.31 90 ASN A C 1
ATOM 725 O O . ASN A 1 90 ? -10.473 -11.524 -37.449 1.00 86.31 90 ASN A O 1
ATOM 729 N N . SER A 1 91 ? -11.922 -12.601 -36.133 1.00 87.31 91 SER A N 1
ATOM 730 C CA . SER A 1 91 ? -13.015 -11.637 -36.299 1.00 87.31 91 SER A CA 1
ATOM 731 C C . SER A 1 91 ? -12.750 -10.298 -35.630 1.00 87.31 91 SER A C 1
ATOM 733 O O . SER A 1 91 ? -13.157 -9.259 -36.142 1.00 87.31 91 SER A O 1
ATOM 735 N N . ILE A 1 92 ? -11.982 -10.267 -34.542 1.00 90.38 92 ILE A N 1
ATOM 736 C CA . ILE A 1 92 ? -11.610 -9.005 -33.898 1.00 90.38 92 ILE A CA 1
ATOM 737 C C . ILE A 1 92 ? -10.725 -8.179 -34.830 1.00 90.38 92 ILE A C 1
ATOM 739 O O . ILE A 1 92 ? -10.937 -6.978 -34.988 1.00 90.38 92 ILE A O 1
ATOM 743 N N . THR A 1 93 ? -9.755 -8.811 -35.493 1.00 89.50 93 THR A N 1
ATOM 744 C CA . THR A 1 93 ? -8.864 -8.102 -36.418 1.00 89.50 93 THR A CA 1
ATOM 745 C C . THR A 1 93 ? -9.548 -7.751 -37.734 1.00 89.50 93 THR A C 1
ATOM 747 O O . THR A 1 93 ? -9.301 -6.668 -38.262 1.00 89.50 93 THR A O 1
ATOM 750 N N . LYS A 1 94 ? -10.415 -8.630 -38.251 1.00 91.94 94 LYS A N 1
ATOM 751 C CA . LYS A 1 94 ? -11.077 -8.443 -39.550 1.00 91.94 94 LYS A CA 1
ATOM 752 C C . LYS A 1 94 ? -12.326 -7.567 -39.508 1.00 91.94 94 LYS A C 1
ATOM 754 O O . LYS A 1 94 ? -12.564 -6.847 -40.467 1.00 91.94 94 LYS A O 1
ATOM 759 N N . GLU A 1 95 ? -13.115 -7.624 -38.442 1.00 93.00 95 GLU A N 1
ATOM 760 C CA . GLU A 1 95 ? -14.431 -6.973 -38.386 1.00 93.00 95 GLU A CA 1
ATOM 761 C C . GLU A 1 95 ? -14.447 -5.845 -37.357 1.00 93.00 95 GLU A C 1
ATOM 763 O O . GLU A 1 95 ? -14.822 -4.717 -37.678 1.00 93.00 95 GLU A O 1
ATOM 768 N N . ALA A 1 96 ? -13.961 -6.103 -36.137 1.00 91.38 96 ALA A N 1
ATOM 769 C CA . ALA A 1 96 ? -14.111 -5.136 -35.054 1.00 91.38 96 ALA A CA 1
ATOM 770 C C . ALA A 1 96 ? -13.231 -3.891 -35.184 1.00 91.38 96 ALA A C 1
ATOM 772 O O . ALA A 1 96 ? -13.665 -2.782 -34.856 1.00 91.38 96 ALA A O 1
ATOM 773 N N . ILE A 1 97 ? -11.991 -4.061 -35.651 1.00 91.88 97 ILE A N 1
ATOM 774 C CA . ILE A 1 97 ? -11.073 -2.937 -35.862 1.00 91.88 97 ILE A CA 1
ATOM 775 C C . ILE A 1 97 ? -11.589 -2.013 -36.983 1.00 91.88 97 ILE A C 1
ATOM 777 O O . ILE A 1 97 ? -11.701 -0.812 -36.724 1.00 91.88 97 ILE A O 1
ATOM 781 N N . PRO A 1 98 ? -11.981 -2.510 -38.178 1.00 94.88 98 PRO A N 1
ATOM 782 C CA . PRO A 1 98 ? -12.551 -1.655 -39.226 1.00 94.88 98 PRO A CA 1
ATOM 783 C C . PRO A 1 98 ? -13.848 -0.948 -38.825 1.00 94.88 98 PRO A C 1
ATOM 785 O O . PRO A 1 98 ? -14.044 0.213 -39.181 1.00 94.88 98 PRO A O 1
ATOM 788 N N . GLN A 1 99 ? -14.705 -1.605 -38.037 1.00 94.38 99 GLN A N 1
ATOM 789 C CA . GLN A 1 99 ? -15.953 -1.017 -37.532 1.00 94.38 99 GLN A CA 1
ATOM 790 C C . GLN A 1 99 ? -15.741 -0.014 -36.387 1.00 94.38 99 GLN A C 1
ATOM 792 O O . GLN A 1 99 ? -16.702 0.574 -35.895 1.00 94.38 99 GLN A O 1
ATOM 797 N N . LYS A 1 100 ? -14.487 0.231 -35.977 1.00 94.31 100 LYS A N 1
ATOM 798 C CA . LYS A 1 100 ? -14.125 1.153 -34.892 1.00 94.31 100 LYS A CA 1
ATOM 799 C C . LYS A 1 100 ? -14.821 0.806 -33.572 1.00 94.31 100 LYS A C 1
ATOM 801 O O . LYS A 1 100 ? -15.221 1.708 -32.841 1.00 94.31 100 LYS A O 1
ATOM 806 N N . PHE A 1 101 ? -14.923 -0.482 -33.231 1.00 93.75 101 PHE A N 1
ATOM 807 C CA . PHE A 1 101 ? -15.389 -0.898 -31.900 1.00 93.75 101 PHE A CA 1
ATOM 808 C C . PHE A 1 101 ? -14.371 -0.636 -30.786 1.00 93.75 101 PHE A C 1
ATOM 810 O O . PHE A 1 101 ? -14.700 -0.796 -29.612 1.00 93.75 101 PHE A O 1
ATOM 817 N N . PHE A 1 102 ? -13.140 -0.253 -31.136 1.00 96.56 102 PHE A N 1
ATOM 818 C CA . PHE A 1 102 ? -12.077 0.080 -30.196 1.00 96.56 102 PHE A CA 1
ATOM 819 C C . PHE A 1 102 ? -11.666 1.547 -30.339 1.00 96.56 102 PHE A C 1
ATOM 821 O O . PHE A 1 102 ? -11.373 2.027 -31.433 1.00 96.56 102 PHE A O 1
ATOM 828 N N . LYS A 1 103 ? -11.574 2.242 -29.203 1.00 95.31 103 LYS A N 1
ATOM 829 C CA . LYS A 1 103 ? -11.076 3.616 -29.076 1.00 95.31 103 LYS A CA 1
ATOM 830 C C . LYS A 1 103 ? -9.901 3.657 -28.100 1.00 95.31 103 LYS A C 1
ATOM 832 O O . LYS A 1 103 ? -10.035 3.216 -26.956 1.00 95.31 103 LYS A O 1
ATOM 837 N N . GLY A 1 104 ? -8.759 4.187 -28.537 1.00 94.44 104 GLY A N 1
ATOM 838 C CA . GLY A 1 104 ? -7.550 4.287 -27.712 1.00 94.44 104 GLY A CA 1
ATOM 839 C C . GLY A 1 104 ? -7.109 2.931 -27.148 1.00 94.44 104 GLY A C 1
ATOM 840 O O . GLY A 1 104 ? -7.016 1.947 -27.875 1.00 94.44 104 GLY A O 1
ATOM 841 N N . LEU A 1 105 ? -6.888 2.871 -25.833 1.00 97.00 105 LEU A N 1
ATOM 842 C CA . LEU A 1 105 ? -6.416 1.678 -25.120 1.00 97.00 105 LEU A CA 1
ATOM 843 C C . LEU A 1 105 ? -7.538 0.689 -24.732 1.00 97.00 105 LEU A C 1
ATOM 845 O O . LEU A 1 105 ? -7.281 -0.287 -24.029 1.00 97.00 105 LEU A O 1
ATOM 849 N N . SER A 1 106 ? -8.777 0.887 -25.196 1.00 97.00 106 SER A N 1
ATOM 850 C CA . SER A 1 106 ? -9.881 -0.049 -24.908 1.00 97.00 106 SER A CA 1
ATOM 851 C C . SER A 1 106 ? -9.670 -1.442 -25.510 1.00 97.00 106 SER A C 1
ATOM 853 O O . SER A 1 106 ? -10.095 -2.424 -24.904 1.00 97.00 106 SER A O 1
ATOM 855 N N . LYS A 1 107 ? -8.946 -1.555 -26.635 1.00 96.38 107 LYS A N 1
ATOM 856 C CA . LYS A 1 107 ? -8.543 -2.853 -27.204 1.00 96.38 107 LYS A CA 1
ATOM 857 C C . LYS A 1 107 ? -7.682 -3.657 -26.229 1.00 96.38 107 LYS A C 1
ATOM 859 O O . LYS A 1 107 ? -7.921 -4.841 -26.049 1.00 96.38 107 LYS A O 1
ATOM 864 N N . HIS A 1 108 ? -6.734 -3.007 -25.552 1.00 96.56 108 HIS A N 1
ATOM 865 C CA . HIS A 1 108 ? -5.872 -3.655 -24.556 1.00 96.56 108 HIS A CA 1
ATOM 866 C C . HIS A 1 108 ? -6.684 -4.210 -23.381 1.00 96.56 108 HIS A C 1
ATOM 868 O O . HIS A 1 108 ? -6.498 -5.352 -22.969 1.00 96.56 108 HIS A O 1
ATOM 874 N N . THR A 1 109 ? -7.652 -3.431 -22.883 1.00 97.06 109 THR A N 1
ATOM 875 C CA . THR A 1 109 ? -8.581 -3.898 -21.842 1.00 97.06 109 THR A CA 1
ATOM 876 C C . THR A 1 109 ? -9.402 -5.103 -22.315 1.00 97.06 109 THR A C 1
ATOM 878 O O . THR A 1 109 ? -9.545 -6.063 -21.560 1.00 97.06 109 THR A O 1
ATOM 881 N N . TYR A 1 110 ? -9.897 -5.089 -23.557 1.00 96.69 110 TYR A N 1
ATOM 882 C CA . TYR A 1 110 ? -10.618 -6.224 -24.141 1.00 96.69 110 TYR A CA 1
ATOM 883 C C . TYR A 1 110 ? -9.732 -7.469 -24.282 1.00 96.69 110 TYR A C 1
ATOM 885 O O . TYR A 1 110 ? -10.128 -8.538 -23.829 1.00 96.69 110 TYR A O 1
ATOM 893 N N . ASP A 1 111 ? -8.527 -7.334 -24.842 1.00 95.44 111 ASP A N 1
ATOM 894 C CA . ASP A 1 111 ? -7.595 -8.447 -25.073 1.00 95.44 111 ASP A CA 1
ATOM 895 C C . ASP A 1 111 ? -7.229 -9.156 -23.754 1.00 95.44 111 ASP A C 1
ATOM 897 O O . ASP A 1 111 ? -7.168 -10.386 -23.696 1.00 95.44 111 ASP A O 1
ATOM 901 N N . ILE A 1 112 ? -7.058 -8.397 -22.664 1.00 95.56 112 ILE A N 1
ATOM 902 C CA . ILE A 1 112 ? -6.818 -8.950 -21.323 1.00 95.56 112 ILE A CA 1
ATOM 903 C C . ILE A 1 112 ? -8.027 -9.741 -20.827 1.00 95.56 112 ILE A C 1
ATOM 905 O O . ILE A 1 112 ? -7.880 -10.893 -20.414 1.00 95.56 112 ILE A O 1
ATOM 909 N N . LEU A 1 113 ? -9.229 -9.162 -20.885 1.00 95.25 113 LEU A N 1
ATOM 910 C CA . LEU A 1 113 ? -10.440 -9.867 -20.463 1.00 95.25 113 LEU A CA 1
ATOM 911 C C . LEU A 1 113 ? -10.683 -11.124 -21.312 1.00 95.25 113 LEU A C 1
ATOM 913 O O . LEU A 1 113 ? -11.055 -12.170 -20.778 1.00 95.25 113 LEU A O 1
ATOM 917 N N . TYR A 1 114 ? -10.414 -11.049 -22.617 1.00 94.88 114 TYR A N 1
ATOM 918 C CA . TYR A 1 114 ? -10.503 -12.170 -23.547 1.00 94.88 114 TYR A CA 1
ATOM 919 C C . TYR A 1 114 ? -9.521 -13.291 -23.180 1.00 94.88 114 TYR A C 1
ATOM 921 O O . TYR A 1 114 ? -9.904 -14.461 -23.091 1.00 94.88 114 TYR A O 1
ATOM 929 N N . ARG A 1 115 ? -8.260 -12.944 -22.893 1.00 93.00 115 ARG A N 1
ATOM 930 C CA . ARG A 1 115 ? -7.225 -13.903 -22.475 1.00 93.00 115 ARG A CA 1
ATOM 931 C C . ARG A 1 115 ? -7.620 -14.657 -21.206 1.00 93.00 115 ARG A C 1
ATOM 933 O O . ARG A 1 115 ? -7.380 -15.856 -21.115 1.00 93.00 115 ARG A O 1
ATOM 940 N N . HIS A 1 116 ? -8.246 -13.971 -20.253 1.00 92.38 116 HIS A N 1
ATOM 941 C CA . HIS A 1 116 ? -8.690 -14.570 -18.993 1.00 92.38 116 HIS A CA 1
ATOM 942 C C . HIS A 1 116 ? -9.993 -15.382 -19.101 1.00 92.38 116 HIS A C 1
ATOM 944 O O . HIS A 1 116 ? -10.280 -16.179 -18.211 1.00 92.38 116 HIS A O 1
ATOM 950 N N . THR A 1 117 ? -10.761 -15.209 -20.178 1.00 92.06 117 THR A N 1
ATOM 951 C CA . THR A 1 117 ? -12.024 -15.921 -20.429 1.00 92.06 117 THR A CA 1
ATOM 952 C C . THR A 1 117 ? -11.829 -17.062 -21.423 1.00 92.06 117 THR A C 1
ATOM 954 O O . THR A 1 117 ? -11.725 -18.229 -21.041 1.00 92.06 117 THR A O 1
ATOM 957 N N . ARG A 1 118 ? -11.740 -16.731 -22.714 1.00 84.75 118 ARG A N 1
ATOM 958 C CA . ARG A 1 118 ? -11.647 -17.694 -23.822 1.00 84.75 118 ARG A CA 1
ATOM 959 C C . ARG A 1 118 ? -10.213 -18.107 -24.154 1.00 84.75 118 ARG A C 1
ATOM 961 O O . ARG A 1 118 ? -10.032 -19.111 -24.831 1.00 84.75 118 ARG A O 1
ATOM 968 N N . GLY A 1 119 ? -9.214 -17.361 -23.678 1.00 77.19 119 GLY A N 1
ATOM 969 C CA . GLY A 1 119 ? -7.795 -17.685 -23.868 1.00 77.19 119 GLY A CA 1
ATOM 970 C C . GLY A 1 119 ? -7.228 -18.728 -22.897 1.00 77.19 119 GLY A C 1
ATOM 971 O O . GLY A 1 119 ? -6.038 -19.033 -22.961 1.00 77.19 119 GLY A O 1
ATOM 972 N N . ASN A 1 120 ? -8.049 -19.260 -21.985 1.00 79.19 120 ASN A N 1
ATOM 973 C CA . ASN A 1 120 ? -7.645 -20.286 -21.028 1.00 79.19 120 ASN A CA 1
ATOM 974 C C . ASN A 1 120 ? -7.869 -21.705 -21.591 1.00 79.19 120 ASN A C 1
ATOM 976 O O . ASN A 1 120 ? -8.694 -21.898 -22.482 1.00 79.19 120 ASN A O 1
ATOM 980 N N . ILE A 1 121 ? -7.182 -22.711 -21.032 1.00 77.69 121 ILE A N 1
ATOM 981 C CA . ILE A 1 121 ? -7.251 -24.125 -21.469 1.00 77.69 121 ILE A CA 1
ATOM 982 C C . ILE A 1 121 ? -8.702 -24.634 -21.499 1.00 77.69 121 ILE A C 1
ATOM 984 O O . ILE A 1 121 ? -9.081 -25.415 -22.369 1.00 77.69 121 ILE A O 1
ATOM 988 N N . LYS A 1 122 ? -9.523 -24.165 -20.553 1.00 83.38 122 LYS A N 1
ATOM 989 C CA . LYS A 1 122 ? -10.974 -24.355 -20.543 1.00 83.38 122 LYS A CA 1
ATOM 990 C C . LYS A 1 122 ? -11.633 -22.989 -20.757 1.00 83.38 122 LYS A C 1
ATOM 992 O O . LYS A 1 122 ? -11.646 -22.197 -19.813 1.00 83.38 122 LYS A O 1
ATOM 997 N N . PRO A 1 123 ? -12.127 -22.679 -21.968 1.00 86.81 123 PRO A N 1
ATOM 998 C CA . PRO A 1 123 ? -12.685 -21.369 -22.261 1.00 86.81 123 PRO A CA 1
ATOM 999 C C . PRO A 1 123 ? -13.988 -21.167 -21.485 1.00 86.81 123 PRO A C 1
ATOM 1001 O O . PRO A 1 123 ? -14.922 -21.958 -21.601 1.00 86.81 123 PRO A O 1
ATOM 1004 N N . VAL A 1 124 ? -14.064 -20.082 -20.717 1.00 91.50 124 VAL A N 1
ATOM 1005 C CA . VAL A 1 124 ? -15.275 -19.677 -19.990 1.00 91.50 124 VAL A CA 1
ATOM 1006 C C . VAL A 1 124 ? -15.729 -18.331 -20.538 1.00 91.50 124 VAL A C 1
ATOM 1008 O O . VAL A 1 124 ? -14.904 -17.451 -20.744 1.00 91.50 124 VAL A O 1
ATOM 1011 N N . ARG A 1 125 ? -17.031 -18.141 -20.792 1.00 89.38 125 ARG A N 1
ATOM 1012 C CA . ARG A 1 125 ? -17.556 -16.867 -21.330 1.00 89.38 125 ARG A CA 1
ATOM 1013 C C . ARG A 1 125 ? -17.605 -15.739 -20.300 1.00 89.38 125 ARG A C 1
ATOM 1015 O O . ARG A 1 125 ? -17.442 -14.579 -20.670 1.00 89.38 125 ARG A O 1
ATOM 1022 N N . LYS A 1 126 ? -17.848 -16.088 -19.034 1.00 94.38 126 LYS A N 1
ATOM 1023 C CA . LYS A 1 126 ? -17.985 -15.158 -17.912 1.00 94.38 126 LYS A CA 1
ATOM 1024 C C . LYS A 1 126 ? -16.786 -15.278 -16.979 1.00 94.38 126 LYS A C 1
ATOM 1026 O O . LYS A 1 126 ? -16.388 -16.386 -16.628 1.00 94.38 126 LYS A O 1
ATOM 1031 N N . ILE A 1 127 ? -16.249 -14.148 -16.540 1.00 94.44 127 ILE A N 1
ATOM 1032 C CA . ILE A 1 127 ? -15.245 -14.094 -15.480 1.00 94.44 127 ILE A CA 1
ATOM 1033 C C . ILE A 1 127 ? -15.654 -13.076 -14.427 1.00 94.44 127 ILE A C 1
ATOM 1035 O O . ILE A 1 127 ? -16.109 -11.983 -14.753 1.00 94.44 127 ILE A O 1
ATOM 1039 N N . GLN A 1 128 ? -15.480 -13.427 -13.158 1.00 94.50 128 GLN A N 1
ATOM 1040 C CA . GLN A 1 128 ? -15.610 -12.476 -12.067 1.00 94.50 128 GLN A CA 1
ATOM 1041 C C . GLN A 1 128 ? -14.242 -11.861 -11.784 1.00 94.50 128 GLN A C 1
ATOM 1043 O O . GLN A 1 128 ? -13.297 -12.581 -11.467 1.00 94.50 128 GLN A O 1
ATOM 1048 N N . LEU A 1 129 ? -14.139 -10.540 -11.914 1.00 94.31 129 LEU A N 1
ATOM 1049 C CA . LEU A 1 129 ? -12.918 -9.802 -11.599 1.00 94.31 129 LEU A CA 1
ATOM 1050 C C . LEU A 1 129 ? -13.246 -8.601 -10.721 1.00 94.31 129 LEU A C 1
ATOM 1052 O O . LEU A 1 129 ? -14.234 -7.890 -10.918 1.00 94.31 129 LEU A O 1
ATOM 1056 N N . THR A 1 130 ? -12.393 -8.353 -9.737 1.00 93.50 130 THR A N 1
ATOM 1057 C CA . THR A 1 130 ? -12.447 -7.119 -8.955 1.00 93.50 130 THR A CA 1
ATOM 1058 C C . THR A 1 130 ? -11.830 -5.965 -9.746 1.00 93.50 130 THR A C 1
ATOM 1060 O O . THR A 1 130 ? -11.009 -6.149 -10.648 1.00 93.50 130 THR A O 1
ATOM 1063 N N . LYS A 1 131 ? -12.200 -4.732 -9.387 1.00 90.94 131 LYS A N 1
ATOM 1064 C CA . LYS A 1 131 ? -11.639 -3.521 -10.007 1.00 90.94 131 LYS A CA 1
ATOM 1065 C C . LYS A 1 131 ? -10.110 -3.475 -9.884 1.00 90.94 131 LYS A C 1
ATOM 1067 O O . LYS A 1 131 ? -9.433 -3.139 -10.851 1.00 90.94 131 LYS A O 1
ATOM 1072 N N . SER A 1 132 ? -9.579 -3.859 -8.722 1.00 92.38 132 SER A N 1
ATOM 1073 C CA . SER A 1 132 ? -8.140 -3.889 -8.445 1.00 92.38 132 SER A CA 1
ATOM 1074 C C . SER A 1 132 ? -7.412 -4.962 -9.257 1.00 92.38 132 SER A C 1
ATOM 1076 O O . SER A 1 132 ? -6.302 -4.718 -9.724 1.00 92.38 132 SER A O 1
ATOM 1078 N N . GLU A 1 133 ? -8.029 -6.122 -9.496 1.00 95.06 133 GLU A N 1
ATOM 1079 C CA . GLU A 1 133 ? -7.471 -7.144 -10.390 1.00 95.06 133 GLU A CA 1
ATOM 1080 C C . GLU A 1 133 ? -7.372 -6.636 -11.829 1.00 95.06 133 GLU A C 1
ATOM 1082 O O . GLU A 1 133 ? -6.314 -6.760 -12.438 1.00 95.06 133 GLU A O 1
ATOM 1087 N N . ILE A 1 134 ? -8.417 -5.991 -12.359 1.00 95.19 134 ILE A N 1
ATOM 1088 C CA . ILE A 1 134 ? -8.373 -5.434 -13.722 1.00 95.19 134 ILE A CA 1
ATOM 1089 C C . ILE A 1 134 ? -7.310 -4.336 -13.825 1.00 95.19 134 ILE A C 1
ATOM 1091 O O . ILE A 1 134 ? -6.588 -4.280 -14.820 1.00 95.19 134 ILE A O 1
ATOM 1095 N N . MET A 1 135 ? -7.156 -3.496 -12.798 1.00 96.06 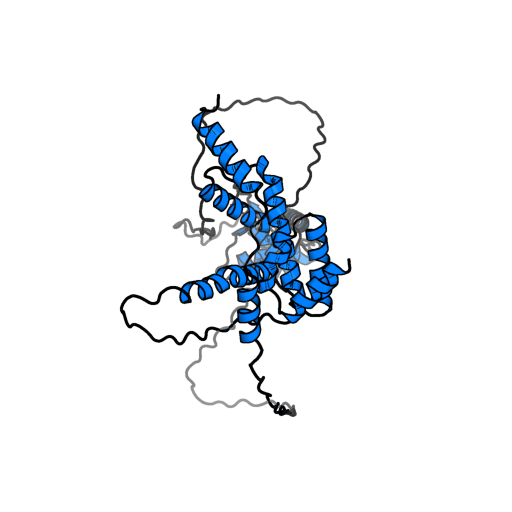135 MET A N 1
ATOM 1096 C CA . MET A 1 135 ? -6.081 -2.497 -12.743 1.00 96.06 135 MET A CA 1
ATOM 1097 C C . MET A 1 135 ? -4.698 -3.142 -12.796 1.00 96.06 135 MET A C 1
ATOM 1099 O O . MET A 1 135 ? -3.884 -2.753 -13.628 1.00 96.06 135 MET A O 1
ATOM 1103 N N . LYS A 1 136 ? -4.451 -4.169 -11.975 1.00 96.38 136 LYS A N 1
ATOM 1104 C CA . LYS A 1 136 ? -3.174 -4.902 -11.964 1.00 96.38 136 LYS A CA 1
ATOM 1105 C C . LYS A 1 136 ? -2.877 -5.574 -13.301 1.00 96.38 136 LYS A C 1
ATOM 1107 O O . LYS A 1 136 ? -1.737 -5.557 -13.746 1.00 96.38 136 LYS A O 1
ATOM 1112 N N . LEU A 1 137 ? -3.893 -6.150 -13.942 1.00 95.62 137 LEU A N 1
ATOM 1113 C CA . LEU A 1 137 ? -3.729 -6.840 -15.221 1.00 95.62 137 LEU A CA 1
ATOM 1114 C C . LEU A 1 137 ? -3.498 -5.869 -16.383 1.00 95.62 137 LEU A C 1
ATOM 1116 O O . LEU A 1 137 ? -2.725 -6.167 -17.288 1.00 95.62 137 LEU A O 1
ATOM 1120 N N . THR A 1 138 ? -4.177 -4.719 -16.377 1.00 96.31 138 THR A N 1
ATOM 1121 C CA . THR A 1 138 ? -4.109 -3.743 -17.476 1.00 96.31 138 THR A CA 1
ATOM 1122 C C . THR A 1 138 ? -2.986 -2.726 -17.326 1.00 96.31 138 THR A C 1
ATOM 1124 O O . THR A 1 138 ? -2.540 -2.195 -18.341 1.00 96.31 138 THR A O 1
ATOM 1127 N N . GLY A 1 139 ? -2.545 -2.443 -16.096 1.00 96.25 139 GLY A N 1
ATOM 1128 C CA . GLY A 1 139 ? -1.639 -1.336 -15.788 1.00 96.25 139 GLY A CA 1
ATOM 1129 C C . GLY A 1 139 ? -2.278 0.044 -15.981 1.00 96.25 139 GLY A C 1
ATOM 1130 O O . GLY A 1 139 ? -1.567 1.034 -16.113 1.00 96.25 139 GLY A O 1
ATOM 1131 N N . LEU A 1 140 ? -3.613 0.124 -16.055 1.00 96.31 140 LEU A N 1
ATOM 1132 C CA . LEU A 1 140 ? -4.346 1.365 -16.315 1.00 96.31 140 LEU A CA 1
ATOM 1133 C C . LEU A 1 140 ? -5.009 1.912 -15.049 1.00 96.31 140 LEU A C 1
ATOM 1135 O O . LEU A 1 140 ? -5.366 1.169 -14.134 1.00 96.31 140 LEU A O 1
ATOM 1139 N N . SER A 1 141 ? -5.235 3.229 -15.033 1.00 96.00 141 SER A N 1
ATOM 1140 C CA . SER A 1 141 ? -5.991 3.880 -13.960 1.00 96.00 141 SER A CA 1
ATOM 1141 C C . SER A 1 141 ? -7.448 3.403 -13.934 1.00 96.00 141 SER A C 1
ATOM 1143 O O . SER A 1 141 ? -8.032 3.053 -14.967 1.00 96.00 141 SER A O 1
ATOM 1145 N N . PHE A 1 142 ? -8.072 3.458 -12.756 1.00 93.69 142 PHE A N 1
ATOM 1146 C CA . PHE A 1 142 ? -9.470 3.069 -12.580 1.00 93.69 142 PHE A CA 1
ATOM 1147 C C . PHE A 1 142 ? -10.424 3.837 -13.513 1.00 93.69 142 PHE A C 1
ATOM 1149 O O . PHE A 1 142 ? -11.265 3.229 -14.176 1.00 93.69 142 PHE A O 1
ATOM 1156 N N . ASN A 1 143 ? -10.260 5.160 -13.625 1.00 95.06 143 ASN A N 1
ATOM 1157 C CA . ASN A 1 143 ? -11.115 6.011 -14.462 1.00 95.06 143 ASN A CA 1
ATOM 1158 C C . ASN A 1 143 ? -10.996 5.653 -15.952 1.00 95.06 143 ASN A C 1
ATOM 1160 O O . ASN A 1 143 ? -11.993 5.632 -16.684 1.00 95.06 143 ASN A O 1
ATOM 1164 N N . THR A 1 144 ? -9.780 5.327 -16.396 1.00 96.56 144 THR A N 1
ATOM 1165 C CA . THR A 1 144 ? -9.510 4.867 -17.762 1.00 96.56 144 THR A CA 1
ATOM 1166 C C . THR A 1 144 ? -10.201 3.530 -18.029 1.00 96.56 144 THR A C 1
ATOM 1168 O O . THR A 1 144 ? -10.922 3.405 -19.018 1.00 96.56 144 THR A O 1
ATOM 1171 N N . ILE A 1 145 ? -10.068 2.560 -17.117 1.00 96.94 145 ILE A N 1
ATOM 1172 C CA . ILE A 1 145 ? -10.731 1.251 -17.227 1.00 96.94 145 ILE A CA 1
ATOM 1173 C C . ILE A 1 145 ? -12.246 1.419 -17.248 1.00 96.94 145 ILE A C 1
ATOM 1175 O O . ILE A 1 145 ? -12.903 0.845 -18.107 1.00 96.94 145 ILE A O 1
ATOM 1179 N N . GLN A 1 146 ? -12.819 2.234 -16.362 1.00 96.12 146 GLN A N 1
ATOM 1180 C CA . GLN A 1 146 ? -14.262 2.469 -16.335 1.00 96.12 146 GLN A CA 1
ATOM 1181 C C . GLN A 1 146 ? -14.760 3.074 -17.655 1.00 96.12 146 GLN A C 1
ATOM 1183 O O . GLN A 1 146 ? -15.807 2.671 -18.163 1.00 96.12 146 GLN A O 1
ATOM 1188 N N . THR A 1 147 ? -13.989 3.994 -18.240 1.00 97.44 147 THR A N 1
ATOM 1189 C CA . THR A 1 147 ? -14.286 4.574 -19.555 1.00 97.44 147 THR A CA 1
ATOM 1190 C C . THR A 1 147 ? -14.218 3.519 -20.660 1.00 97.44 147 THR A C 1
ATOM 1192 O O . THR A 1 147 ? -15.122 3.458 -21.493 1.00 97.44 147 THR A O 1
ATOM 1195 N N . HIS A 1 148 ? -13.200 2.653 -20.649 1.00 97.88 148 HIS A N 1
ATOM 1196 C CA . HIS A 1 148 ? -13.069 1.560 -21.614 1.00 97.88 148 HIS A CA 1
ATOM 1197 C C . HIS A 1 148 ? -14.185 0.528 -21.476 1.00 97.88 148 HIS A C 1
ATOM 1199 O O . HIS A 1 148 ? -14.782 0.161 -22.476 1.00 97.88 148 HIS A O 1
ATOM 1205 N N . ILE A 1 149 ? -14.503 0.088 -20.257 1.00 97.19 149 ILE A N 1
ATOM 1206 C CA . ILE A 1 149 ? -15.580 -0.872 -19.993 1.00 97.19 149 ILE A CA 1
ATOM 1207 C C . ILE A 1 149 ? -16.931 -0.289 -20.411 1.00 97.19 149 ILE A C 1
ATOM 1209 O O . ILE A 1 149 ? -17.727 -0.996 -21.020 1.00 97.19 149 ILE A O 1
ATOM 1213 N N . ARG A 1 150 ? -17.187 1.000 -20.143 1.00 97.31 150 ARG A N 1
ATOM 1214 C CA . ARG A 1 150 ? -18.401 1.678 -20.621 1.00 97.31 150 ARG A CA 1
ATOM 1215 C C . ARG A 1 150 ? -18.489 1.636 -22.146 1.00 97.31 150 ARG A C 1
ATOM 1217 O O . ARG A 1 150 ? -19.525 1.250 -22.670 1.00 97.31 150 ARG A O 1
ATOM 1224 N N . TYR A 1 151 ? -17.401 1.969 -22.831 1.00 97.62 151 TYR A N 1
ATOM 1225 C CA . TYR A 1 151 ? -17.344 1.978 -24.290 1.00 97.62 151 TYR A CA 1
ATOM 1226 C C . TYR A 1 151 ? -17.458 0.570 -24.907 1.00 97.62 151 TYR A C 1
ATOM 1228 O O . TYR A 1 151 ? -18.214 0.369 -25.849 1.00 97.62 151 TYR A O 1
ATOM 1236 N N . LEU A 1 152 ? -16.779 -0.430 -24.336 1.00 97.00 152 LEU A N 1
ATOM 1237 C CA . LEU A 1 152 ? -16.879 -1.835 -24.755 1.00 97.00 152 LEU A CA 1
ATOM 1238 C C . LEU A 1 152 ? -18.273 -2.429 -24.500 1.00 97.00 152 LEU A C 1
ATOM 1240 O O . LEU A 1 152 ? -18.705 -3.346 -25.196 1.00 97.00 152 LEU A O 1
ATOM 1244 N N . ARG A 1 153 ? -18.983 -1.911 -23.494 1.00 96.69 153 ARG A N 1
ATOM 1245 C CA . ARG A 1 153 ? -20.383 -2.246 -23.239 1.00 96.69 153 ARG A CA 1
ATOM 1246 C C . ARG A 1 153 ? -21.311 -1.602 -24.262 1.00 96.69 153 ARG A C 1
ATOM 1248 O O . ARG A 1 153 ? -22.222 -2.264 -24.740 1.00 96.69 153 ARG A O 1
ATOM 1255 N N . GLU A 1 154 ? -21.076 -0.337 -24.606 1.00 96.25 154 GLU A N 1
ATOM 1256 C CA . GLU A 1 154 ? -21.819 0.374 -25.657 1.00 96.25 154 GLU A CA 1
ATOM 1257 C C . GLU A 1 154 ? -21.639 -0.283 -27.033 1.00 96.25 154 GLU A C 1
ATOM 1259 O O . GLU A 1 154 ? -22.592 -0.340 -27.802 1.00 96.25 154 GLU A O 1
ATOM 1264 N N . SER A 1 155 ? -20.460 -0.844 -27.325 1.00 95.50 155 SER A N 1
ATOM 1265 C CA . SER A 1 155 ? -20.215 -1.603 -28.558 1.00 95.50 155 SER A CA 1
ATOM 1266 C C . SER A 1 155 ? -20.759 -3.035 -28.546 1.00 95.50 155 SER A C 1
ATOM 1268 O O . SER A 1 155 ? -20.694 -3.711 -29.567 1.00 95.50 155 SER A O 1
ATOM 1270 N N . GLY A 1 156 ? -21.280 -3.521 -27.415 1.00 95.56 156 GLY A N 1
ATOM 1271 C CA . GLY A 1 156 ? -21.799 -4.886 -27.278 1.00 95.56 156 GLY A CA 1
ATOM 1272 C C . GLY A 1 156 ? -20.732 -5.977 -27.125 1.00 95.56 156 GLY A C 1
ATOM 1273 O O . GLY A 1 156 ? -21.085 -7.148 -27.011 1.00 95.56 156 GLY A O 1
ATOM 1274 N N . LEU A 1 157 ? -19.444 -5.619 -27.070 1.00 96.00 157 LEU A N 1
ATOM 1275 C CA . LEU A 1 157 ? -18.330 -6.564 -26.911 1.00 96.00 157 LEU A CA 1
ATOM 1276 C C . LEU A 1 157 ? -18.181 -7.102 -25.480 1.00 96.00 157 LEU A C 1
ATOM 1278 O O . LEU A 1 157 ? -17.592 -8.164 -25.272 1.00 96.00 157 LEU A O 1
ATOM 1282 N N . VAL A 1 158 ? -18.683 -6.373 -24.480 1.00 96.94 158 VAL A N 1
ATOM 1283 C CA . VAL A 1 158 ? -18.617 -6.771 -23.067 1.00 96.94 158 VAL A CA 1
ATOM 1284 C C . VAL A 1 158 ? -19.966 -6.547 -22.392 1.00 96.94 158 VAL A C 1
ATOM 1286 O O . VAL A 1 158 ? -20.482 -5.430 -22.387 1.00 96.94 158 VAL A O 1
ATOM 1289 N N . LYS A 1 159 ? -20.516 -7.575 -21.739 1.00 96.88 159 LYS A N 1
ATOM 1290 C CA . LYS A 1 159 ? -21.648 -7.415 -20.811 1.00 96.88 159 LYS A CA 1
ATOM 1291 C C . LYS A 1 159 ? -21.125 -7.422 -19.380 1.00 96.88 159 LYS A C 1
ATOM 1293 O O . LYS A 1 159 ? -20.246 -8.211 -19.041 1.00 96.88 159 LYS A O 1
ATOM 1298 N N . VAL A 1 160 ? -21.645 -6.520 -18.553 1.00 96.06 160 VAL A N 1
ATOM 1299 C CA . VAL A 1 160 ? -21.218 -6.360 -17.158 1.00 96.06 160 VAL A CA 1
ATOM 1300 C C . VAL A 1 160 ? -22.419 -6.561 -16.251 1.00 96.06 160 VAL A C 1
ATOM 1302 O O . VAL A 1 160 ? -23.374 -5.787 -16.318 1.00 96.06 160 VAL A O 1
ATOM 1305 N N . GLU A 1 161 ? -22.348 -7.572 -15.395 1.00 95.56 161 GLU A N 1
ATOM 1306 C CA . GLU A 1 161 ? -23.299 -7.810 -14.312 1.00 95.56 161 GLU A CA 1
ATOM 1307 C C . GLU A 1 161 ? -22.655 -7.329 -13.000 1.00 95.56 161 GLU A C 1
ATOM 1309 O O . GLU A 1 161 ? -21.569 -7.772 -12.608 1.00 95.56 161 GLU A O 1
ATOM 1314 N N . PHE A 1 162 ? -23.297 -6.361 -12.342 1.00 90.75 162 PHE A N 1
ATOM 1315 C CA . PHE A 1 162 ? -22.830 -5.826 -11.066 1.00 90.75 162 PHE A CA 1
ATOM 1316 C C . PHE A 1 162 ? -23.468 -6.606 -9.920 1.00 90.75 162 PHE A C 1
ATOM 1318 O O . PHE A 1 162 ? -24.664 -6.466 -9.669 1.00 90.75 162 PHE A O 1
ATOM 1325 N N . ASN A 1 163 ? -22.662 -7.373 -9.190 1.00 86.12 163 ASN A N 1
ATOM 1326 C CA . ASN A 1 163 ? -23.099 -7.979 -7.940 1.00 86.12 163 ASN A CA 1
ATOM 1327 C C . ASN A 1 163 ? -22.971 -6.943 -6.817 1.00 86.12 163 ASN A C 1
ATOM 1329 O O . ASN A 1 163 ? -21.916 -6.338 -6.622 1.00 86.12 163 ASN A O 1
ATOM 1333 N N . ILE A 1 164 ? -24.065 -6.699 -6.097 1.00 72.94 164 ILE A N 1
ATOM 1334 C CA . ILE A 1 164 ? -24.092 -5.768 -4.967 1.00 72.94 164 ILE A CA 1
ATOM 1335 C C . ILE A 1 164 ? -23.528 -6.511 -3.748 1.00 72.94 164 ILE A C 1
ATOM 1337 O O . ILE A 1 164 ? -24.260 -7.143 -2.996 1.00 72.94 164 ILE A O 1
ATOM 1341 N N . GLY A 1 165 ? -22.207 -6.454 -3.568 1.00 72.56 165 GLY A N 1
ATOM 1342 C CA . GLY A 1 165 ? -21.501 -7.043 -2.428 1.00 72.56 165 GLY A CA 1
ATOM 1343 C C . GLY A 1 165 ? -20.115 -6.418 -2.255 1.00 72.56 165 GLY A C 1
ATOM 1344 O O . GLY A 1 165 ? -19.449 -6.107 -3.237 1.00 72.56 165 GLY A O 1
ATOM 1345 N N . LYS A 1 166 ? -19.663 -6.207 -1.007 1.00 53.47 166 LYS A N 1
ATOM 1346 C CA . LYS A 1 166 ? -18.383 -5.522 -0.702 1.00 53.47 166 LYS A CA 1
ATOM 1347 C C . LYS A 1 166 ? -17.143 -6.217 -1.285 1.00 53.47 166 LYS A C 1
ATOM 1349 O O . LYS A 1 166 ? -16.131 -5.554 -1.484 1.00 53.47 166 LYS A O 1
ATOM 1354 N N . HIS A 1 167 ? -17.223 -7.519 -1.550 1.00 56.41 167 HIS A N 1
ATOM 1355 C CA . HIS A 1 167 ? -16.074 -8.349 -1.932 1.00 56.41 167 HIS A CA 1
ATOM 1356 C C . HIS A 1 167 ? -16.266 -9.089 -3.257 1.00 56.41 167 HIS A C 1
ATOM 1358 O O . HIS A 1 167 ? -15.347 -9.738 -3.750 1.00 56.41 167 HIS A O 1
ATOM 1364 N N . GLU A 1 168 ? -17.447 -8.988 -3.859 1.00 64.44 168 GLU A N 1
ATOM 1365 C CA . GLU A 1 168 ? -17.764 -9.728 -5.068 1.00 64.44 168 GLU A CA 1
ATOM 1366 C C . GLU A 1 168 ? -17.518 -8.817 -6.267 1.00 64.44 168 GLU A C 1
ATOM 1368 O O . GLU A 1 168 ? -18.270 -7.882 -6.5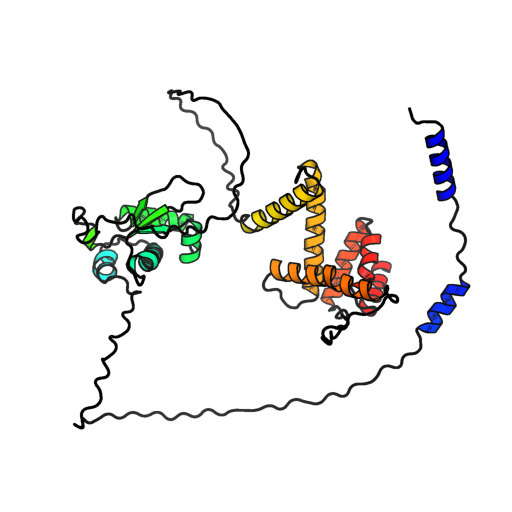32 1.00 64.44 168 GLU A O 1
ATOM 1373 N N . GLY A 1 169 ? -16.406 -9.051 -6.968 1.00 86.06 169 GLY A N 1
ATOM 1374 C CA . GLY A 1 169 ? -16.088 -8.358 -8.215 1.00 86.06 169 GLY A CA 1
ATOM 1375 C C . GLY A 1 169 ? -17.240 -8.417 -9.227 1.00 86.06 169 GLY A C 1
ATOM 1376 O O . GLY A 1 169 ? -18.159 -9.232 -9.109 1.00 86.06 169 GLY A O 1
ATOM 1377 N N . SER A 1 170 ? -17.193 -7.555 -10.241 1.00 93.25 170 SER A N 1
ATOM 1378 C CA . SER A 1 170 ? -18.197 -7.575 -11.310 1.00 93.25 170 SER A CA 1
ATOM 1379 C C . SER A 1 170 ? -17.982 -8.793 -12.209 1.00 93.25 170 SER A C 1
ATOM 1381 O O . SER A 1 170 ? -16.848 -9.243 -12.404 1.00 93.25 170 SER A O 1
ATOM 1383 N N . ILE A 1 171 ? -19.073 -9.339 -12.743 1.00 95.25 171 ILE A N 1
ATOM 1384 C CA . ILE A 1 171 ? -19.016 -10.434 -13.707 1.00 95.25 171 ILE A CA 1
ATOM 1385 C C . ILE A 1 171 ? -18.968 -9.815 -15.103 1.00 95.25 171 ILE A C 1
ATOM 1387 O O . ILE A 1 171 ? -19.849 -9.047 -15.491 1.00 95.25 171 ILE A O 1
ATOM 1391 N N . TYR A 1 172 ? -17.918 -10.145 -15.845 1.00 96.19 172 TYR A N 1
ATOM 1392 C CA . TYR A 1 172 ? -17.673 -9.691 -17.206 1.00 96.19 172 TYR A CA 1
ATOM 1393 C C . TYR A 1 172 ? -17.899 -10.858 -18.161 1.00 96.19 172 TYR A C 1
ATOM 1395 O O . TYR A 1 172 ? -17.221 -11.882 -18.068 1.00 96.19 172 TYR A O 1
ATOM 1403 N N . GLU A 1 173 ? -18.845 -10.706 -19.081 1.00 96.19 173 GLU A N 1
ATOM 1404 C CA . GLU A 1 173 ? -19.070 -11.636 -20.184 1.00 96.19 173 GLU A CA 1
ATOM 1405 C C . GLU A 1 173 ? -18.476 -11.055 -21.467 1.00 96.19 173 GLU A C 1
ATOM 1407 O O . GLU A 1 173 ? -18.820 -9.938 -21.862 1.00 96.19 173 GLU A O 1
ATOM 1412 N N . ILE A 1 174 ? -17.583 -11.812 -22.108 1.00 95.44 174 ILE A N 1
ATOM 1413 C CA . ILE A 1 174 ? -16.874 -11.370 -23.314 1.00 95.44 174 ILE A CA 1
ATOM 1414 C C . ILE A 1 174 ? -17.539 -11.948 -24.560 1.00 95.44 174 ILE A C 1
ATOM 1416 O O . ILE A 1 174 ? -17.615 -13.172 -24.744 1.00 95.44 174 ILE A O 1
ATOM 1420 N N . VAL A 1 175 ? -17.996 -11.033 -25.411 1.00 94.94 175 VAL A N 1
ATOM 1421 C CA . VAL A 1 175 ? -18.720 -11.285 -26.656 1.00 94.94 175 VAL A CA 1
ATOM 1422 C C . VAL A 1 175 ? -17.783 -10.997 -27.830 1.00 94.94 175 VAL A C 1
ATOM 1424 O O . VAL A 1 175 ? -16.946 -10.089 -27.782 1.00 94.94 175 VAL A O 1
ATOM 1427 N N . VAL A 1 176 ? -17.879 -11.814 -28.873 1.00 94.44 176 VAL A N 1
ATOM 1428 C CA . VAL A 1 176 ? -17.100 -11.667 -30.116 1.00 94.44 176 VAL A CA 1
ATOM 1429 C C . VAL A 1 176 ? -18.020 -11.057 -31.187 1.00 94.44 176 VAL A C 1
ATOM 1431 O O . VAL A 1 176 ? -19.224 -11.295 -31.104 1.00 94.44 176 VAL A O 1
ATOM 1434 N N . PRO A 1 177 ? -17.535 -10.255 -32.157 1.00 92.44 177 PRO A N 1
ATOM 1435 C CA . PRO A 1 177 ? -18.389 -9.608 -33.158 1.00 92.44 177 PRO A CA 1
ATOM 1436 C C . PRO A 1 177 ? -19.447 -10.500 -33.814 1.00 92.44 177 PRO A C 1
ATOM 1438 O O . PRO A 1 177 ? -20.585 -10.058 -33.967 1.00 92.44 177 PRO A O 1
ATOM 1441 N N . GLU A 1 178 ? -19.128 -11.766 -34.106 1.00 91.12 178 GLU A N 1
ATOM 1442 C CA . GLU A 1 178 ? -20.088 -12.700 -34.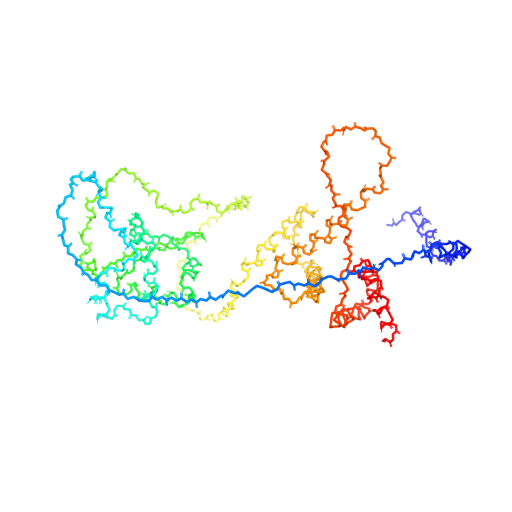709 1.00 91.12 178 GLU A CA 1
ATOM 1443 C C . GLU A 1 178 ? -21.301 -12.991 -33.803 1.00 91.12 178 GLU A C 1
ATOM 1445 O O . GLU A 1 178 ? -22.371 -13.366 -34.281 1.00 91.12 178 GLU A O 1
ATOM 1450 N N . GLU A 1 179 ? -21.157 -12.808 -32.490 1.00 88.81 179 GLU A N 1
ATOM 1451 C CA . GLU A 1 179 ? -22.198 -13.051 -31.487 1.00 88.81 179 GLU A CA 1
ATOM 1452 C C . GLU A 1 179 ? -23.089 -11.817 -31.241 1.00 88.81 179 GLU A C 1
ATOM 1454 O O . GLU A 1 179 ? -24.175 -11.958 -30.679 1.00 88.81 179 GLU A O 1
ATOM 1459 N N . ILE A 1 180 ? -22.677 -10.614 -31.668 1.00 88.56 180 ILE A N 1
ATOM 1460 C CA . ILE A 1 180 ? -23.433 -9.368 -31.431 1.00 88.56 180 ILE A CA 1
ATOM 1461 C C . ILE A 1 180 ? -24.746 -9.356 -32.237 1.00 88.56 180 ILE A C 1
ATOM 1463 O O . ILE A 1 180 ? -25.754 -8.833 -31.766 1.00 88.56 180 ILE A O 1
ATOM 1467 N N . GLY A 1 181 ? -24.760 -9.969 -33.427 1.00 83.94 181 GLY A N 1
ATOM 1468 C CA . GLY A 1 181 ? -25.924 -9.996 -34.324 1.00 83.94 181 GLY A CA 1
ATOM 1469 C C . GLY A 1 181 ? -26.960 -11.091 -34.040 1.00 83.94 181 GLY A C 1
ATOM 1470 O O . GLY A 1 181 ? -28.080 -10.995 -34.531 1.00 83.94 181 GLY A O 1
ATOM 1471 N N . ASN A 1 182 ? -26.620 -12.111 -33.242 1.00 78.31 182 ASN A N 1
ATOM 1472 C CA . ASN A 1 182 ? -27.468 -13.286 -33.002 1.00 78.31 182 ASN A CA 1
ATOM 1473 C C . ASN A 1 182 ? -27.673 -13.536 -31.496 1.00 78.31 182 ASN A C 1
ATOM 1475 O O . ASN A 1 182 ? -27.097 -14.473 -30.938 1.00 78.31 182 ASN A O 1
ATOM 1479 N N . PRO A 1 183 ? -28.530 -12.751 -30.813 1.00 63.56 183 PRO A N 1
ATOM 1480 C CA . PRO A 1 183 ? -28.791 -12.920 -29.380 1.00 63.56 183 PRO A CA 1
ATOM 1481 C C . PRO A 1 183 ? -29.505 -14.240 -29.021 1.00 63.56 183 PRO A C 1
ATOM 1483 O O . PRO A 1 183 ? -29.643 -14.553 -27.840 1.00 63.56 183 PRO A O 1
ATOM 1486 N N . THR A 1 184 ? -29.948 -15.022 -30.012 1.00 49.94 184 THR A N 1
ATOM 1487 C CA . THR A 1 184 ? -30.908 -16.126 -29.841 1.00 49.94 184 THR A CA 1
ATOM 1488 C C . THR A 1 184 ? -30.301 -17.522 -29.966 1.00 49.94 184 THR A C 1
ATOM 1490 O O . THR A 1 184 ? -31.049 -18.479 -30.130 1.00 49.94 184 THR A O 1
ATOM 1493 N N . GLN A 1 185 ? -28.978 -17.701 -29.884 1.00 53.88 185 GLN A N 1
ATOM 1494 C CA . GLN A 1 185 ? -28.422 -19.057 -29.799 1.00 53.88 185 GLN A CA 1
ATOM 1495 C C . GLN A 1 185 ? -28.189 -19.456 -28.330 1.00 53.88 185 GLN A C 1
ATOM 1497 O O . GLN A 1 185 ? -27.125 -19.159 -27.775 1.00 53.88 185 GLN A O 1
ATOM 1502 N N . PRO A 1 186 ? -29.160 -20.117 -27.658 1.00 53.16 186 PRO A N 1
ATOM 1503 C CA . PRO A 1 186 ? -28.870 -20.817 -26.419 1.00 53.16 186 PRO A CA 1
ATOM 1504 C C . PRO A 1 186 ? -27.796 -21.864 -26.717 1.00 53.16 186 PRO A C 1
ATOM 1506 O O . PRO A 1 186 ? -27.869 -22.601 -27.699 1.00 53.16 186 PRO A O 1
ATOM 1509 N N . ASN A 1 187 ? -26.764 -21.871 -25.883 1.00 51.44 187 ASN A N 1
ATOM 1510 C CA . ASN A 1 187 ? -25.609 -22.752 -25.990 1.00 51.44 187 ASN A CA 1
ATOM 1511 C C . ASN A 1 187 ? -26.056 -24.220 -26.193 1.00 51.44 187 ASN A C 1
ATOM 1513 O O . ASN A 1 187 ? -26.739 -24.746 -25.312 1.00 51.44 187 ASN A O 1
ATOM 1517 N N . PRO A 1 188 ? -25.664 -24.919 -27.275 1.00 45.59 188 PRO A N 1
ATOM 1518 C CA . PRO A 1 188 ? -26.086 -26.303 -27.502 1.00 45.59 188 PRO A CA 1
ATOM 1519 C C . PRO A 1 188 ? -25.343 -27.353 -26.651 1.00 45.59 188 PRO A C 1
ATOM 1521 O O . PRO A 1 188 ? -25.453 -28.544 -26.921 1.00 45.59 188 PRO A O 1
ATOM 1524 N N . THR A 1 189 ? -24.579 -26.975 -25.619 1.00 45.19 189 THR A N 1
ATOM 1525 C CA . THR A 1 189 ? -23.864 -27.958 -24.772 1.00 45.19 189 THR A CA 1
ATOM 1526 C C . THR A 1 189 ? -23.637 -27.459 -23.342 1.00 45.19 189 THR A C 1
ATOM 1528 O O . THR A 1 189 ? -22.540 -27.554 -22.802 1.00 45.19 189 THR A O 1
ATOM 1531 N N . GLN A 1 190 ? -24.662 -26.881 -22.712 1.00 49.56 190 GLN A N 1
ATOM 1532 C CA . GLN A 1 190 ? -24.698 -26.850 -21.248 1.00 49.56 190 GLN A CA 1
ATOM 1533 C C . GLN A 1 190 ? -25.593 -27.990 -20.778 1.00 49.56 190 GLN A C 1
ATOM 1535 O O . GLN A 1 190 ? -26.814 -27.844 -20.715 1.00 49.56 190 GLN A O 1
ATOM 1540 N N . ASP A 1 191 ? -24.971 -29.134 -20.484 1.00 40.94 191 ASP A N 1
ATOM 1541 C CA . ASP A 1 191 ? -25.608 -30.197 -19.716 1.00 40.94 191 ASP A CA 1
ATOM 1542 C C . ASP A 1 191 ? -26.184 -29.581 -18.439 1.00 40.94 191 ASP A C 1
ATOM 1544 O O . ASP A 1 191 ? -25.476 -29.011 -17.608 1.00 40.94 191 ASP A O 1
ATOM 1548 N N . LYS A 1 192 ? -27.509 -29.655 -18.303 1.00 45.44 192 LYS A N 1
ATOM 1549 C CA . LYS A 1 192 ? -28.303 -29.059 -17.218 1.00 45.44 192 LYS A CA 1
ATOM 1550 C C . LYS A 1 192 ? -28.104 -29.752 -15.862 1.00 45.44 192 LYS A C 1
ATOM 1552 O O . LYS A 1 192 ? -28.995 -29.738 -15.016 1.00 45.44 192 LYS A O 1
ATOM 1557 N N . THR A 1 193 ? -26.958 -30.369 -15.612 1.00 39.19 193 THR A N 1
ATOM 1558 C CA . THR A 1 193 ? -26.737 -31.158 -14.399 1.00 39.19 193 THR A CA 1
ATOM 1559 C C . THR A 1 193 ? -25.330 -30.940 -13.883 1.00 39.19 193 THR A C 1
ATOM 1561 O O . THR A 1 193 ? -24.482 -31.812 -13.969 1.00 39.19 193 THR A O 1
ATOM 1564 N N . THR A 1 194 ? -25.085 -29.728 -13.396 1.00 40.62 194 THR A N 1
ATOM 1565 C CA . THR A 1 194 ? -24.381 -29.373 -12.151 1.00 40.62 194 THR A CA 1
ATOM 1566 C C . THR A 1 194 ? -24.313 -27.848 -12.172 1.00 40.62 194 THR A C 1
ATOM 1568 O O . THR A 1 194 ? -23.927 -27.265 -13.182 1.00 40.62 194 THR A O 1
ATOM 1571 N N . GLN A 1 195 ? -24.748 -27.169 -11.108 1.00 44.94 195 GLN A N 1
ATOM 1572 C CA . GLN A 1 195 ? -24.414 -25.758 -10.917 1.00 44.94 195 GLN A CA 1
ATOM 1573 C C . GLN A 1 195 ? -22.896 -25.687 -10.765 1.00 44.94 195 GLN A C 1
ATOM 1575 O O . GLN A 1 195 ? -22.364 -25.811 -9.662 1.00 44.94 195 GLN A O 1
ATOM 1580 N N . ASP A 1 196 ? -22.199 -25.583 -11.893 1.00 39.72 196 ASP A N 1
ATOM 1581 C CA . ASP A 1 196 ? -20.776 -25.349 -11.915 1.00 39.72 196 ASP A CA 1
ATOM 1582 C C . ASP A 1 196 ? -20.546 -24.066 -11.137 1.00 39.72 196 ASP A C 1
ATOM 1584 O O . ASP A 1 196 ? -21.002 -22.983 -11.513 1.00 39.72 196 ASP A O 1
ATOM 1588 N N . LYS A 1 197 ? -19.837 -24.229 -10.018 1.00 48.03 197 LYS A N 1
ATOM 1589 C CA . LYS A 1 197 ? -18.963 -23.215 -9.461 1.00 48.03 197 LYS A CA 1
ATOM 1590 C C . LYS A 1 197 ? -18.336 -22.488 -10.648 1.00 48.03 197 LYS A C 1
ATOM 1592 O O . LYS A 1 197 ? -17.322 -22.930 -11.189 1.00 48.03 197 LYS A O 1
ATOM 1597 N N . THR A 1 198 ? -18.870 -21.315 -10.991 1.00 46.50 198 THR A N 1
ATOM 1598 C CA . THR A 1 198 ? -18.009 -20.211 -11.393 1.00 46.50 198 THR A CA 1
ATOM 1599 C C . THR A 1 198 ? -16.831 -20.316 -10.440 1.00 46.50 198 THR A C 1
ATOM 1601 O O . THR A 1 198 ? -17.045 -20.483 -9.235 1.00 46.50 198 THR A O 1
ATOM 1604 N N . THR A 1 199 ? -15.602 -20.309 -10.937 1.00 45.78 199 THR A N 1
ATOM 1605 C CA . THR A 1 199 ? -14.408 -20.161 -10.104 1.00 45.78 199 THR A CA 1
ATOM 1606 C C . THR A 1 199 ? -14.425 -18.776 -9.439 1.00 45.78 199 THR A C 1
ATOM 1608 O O . THR A 1 199 ? -13.499 -17.991 -9.591 1.00 45.78 199 THR A O 1
ATOM 1611 N N . LEU A 1 200 ? -15.500 -18.442 -8.713 1.00 47.31 200 LEU A N 1
ATOM 1612 C CA . LEU A 1 200 ? -15.464 -17.794 -7.424 1.00 47.31 200 LEU A CA 1
ATOM 1613 C C . LEU A 1 200 ? -14.219 -18.346 -6.758 1.00 47.31 200 LEU A C 1
ATOM 1615 O O . LEU A 1 200 ? -14.135 -19.540 -6.455 1.00 47.31 200 LEU A O 1
ATOM 1619 N N . LYS A 1 201 ? -13.215 -17.489 -6.610 1.00 46.38 201 LYS A N 1
ATOM 1620 C CA . LYS A 1 201 ? -12.140 -17.726 -5.663 1.00 46.38 201 LYS A CA 1
ATOM 1621 C C . LYS A 1 201 ? -12.810 -17.886 -4.297 1.00 46.38 201 LYS A C 1
ATOM 1623 O O . LYS A 1 201 ? -12.933 -16.934 -3.547 1.00 46.38 201 LYS A O 1
ATOM 1628 N N . THR A 1 202 ? -13.259 -19.094 -3.965 1.00 35.25 202 THR A N 1
ATOM 1629 C CA . THR A 1 202 ? -13.711 -19.482 -2.625 1.00 35.25 202 THR A CA 1
ATOM 1630 C C . THR A 1 202 ? -12.501 -19.725 -1.727 1.00 35.25 202 THR A C 1
ATOM 1632 O O . THR A 1 202 ? -12.467 -20.694 -0.975 1.00 35.25 202 THR A O 1
ATOM 1635 N N . GLN A 1 203 ? -11.481 -18.867 -1.817 1.00 33.03 203 GLN A N 1
ATOM 1636 C CA . GLN A 1 203 ? -10.696 -18.575 -0.634 1.00 33.03 203 GLN A CA 1
ATOM 1637 C C . GLN A 1 203 ? -11.375 -17.373 0.012 1.00 33.03 203 GLN A C 1
ATOM 1639 O O . GLN A 1 203 ? -11.250 -16.268 -0.515 1.00 33.03 203 GLN A O 1
ATOM 1644 N N . PRO A 1 204 ? -12.170 -17.582 1.075 1.00 35.97 204 PRO A N 1
ATOM 1645 C CA . PRO A 1 204 ? -12.659 -16.463 1.854 1.00 35.97 204 PRO A CA 1
ATOM 1646 C C . PRO A 1 204 ? -11.440 -15.697 2.364 1.00 35.97 204 PRO A C 1
ATOM 1648 O O . PRO A 1 204 ? -10.533 -16.292 2.949 1.00 35.97 204 PRO A O 1
ATOM 1651 N N . ASP A 1 205 ? -11.422 -14.384 2.152 1.00 39.66 205 ASP A N 1
ATOM 1652 C CA . ASP A 1 205 ? -10.606 -13.504 2.976 1.00 39.66 205 ASP A CA 1
ATOM 1653 C C . ASP A 1 205 ? -10.990 -13.794 4.433 1.00 39.66 205 ASP A C 1
ATOM 1655 O O . ASP A 1 205 ? -12.124 -13.587 4.872 1.00 39.66 205 ASP A O 1
ATOM 1659 N N . THR A 1 206 ? -10.068 -14.441 5.139 1.00 38.88 206 THR A N 1
ATOM 1660 C CA . THR A 1 206 ? -10.318 -15.021 6.454 1.00 38.88 206 THR A CA 1
ATOM 1661 C C . THR A 1 206 ? -10.624 -13.907 7.463 1.00 38.88 206 THR A C 1
ATOM 1663 O O . THR A 1 206 ? -9.844 -12.970 7.613 1.00 38.88 206 THR A O 1
ATOM 1666 N N . ILE A 1 207 ? -11.698 -14.123 8.232 1.00 39.34 207 ILE A N 1
ATOM 1667 C CA . ILE A 1 207 ? -12.103 -13.451 9.483 1.00 39.34 207 ILE A CA 1
ATOM 1668 C C . ILE A 1 207 ? -12.953 -12.173 9.321 1.00 39.34 207 ILE A C 1
ATOM 1670 O O . ILE A 1 207 ? -12.530 -11.058 9.610 1.00 39.34 207 ILE A O 1
ATOM 1674 N N . GLN A 1 208 ? -14.241 -12.371 9.024 1.00 40.09 208 GLN A N 1
ATOM 1675 C CA . GLN A 1 208 ? -15.306 -11.634 9.710 1.00 40.09 208 GLN A CA 1
ATOM 1676 C C . GLN A 1 208 ? -15.754 -12.473 10.912 1.00 40.09 208 GLN A C 1
ATOM 1678 O O . GLN A 1 208 ? -16.300 -13.558 10.731 1.00 40.09 208 GLN A O 1
ATOM 1683 N N . ASN A 1 209 ? -15.536 -11.974 12.131 1.00 37.59 209 ASN A N 1
ATOM 1684 C CA . ASN A 1 209 ? -16.202 -12.482 13.327 1.00 37.59 209 ASN A CA 1
ATOM 1685 C C . ASN A 1 209 ? -17.088 -11.387 13.925 1.00 37.59 209 ASN A C 1
ATOM 1687 O O . ASN A 1 209 ? -16.610 -10.378 14.436 1.00 37.59 209 ASN A O 1
ATOM 1691 N N . LEU A 1 210 ? -18.388 -11.641 13.783 1.00 41.59 210 LEU A N 1
ATOM 1692 C CA . LEU A 1 210 ? -19.508 -11.325 14.663 1.00 41.59 210 LEU A CA 1
ATOM 1693 C C . LEU A 1 210 ? -19.330 -10.243 15.734 1.00 41.59 210 LEU A C 1
ATOM 1695 O O . LEU A 1 210 ? -18.703 -10.431 16.773 1.00 41.59 210 LEU A O 1
ATOM 1699 N N . GLY A 1 211 ? -20.135 -9.203 15.555 1.00 37.50 211 GLY A N 1
ATOM 1700 C CA . GLY A 1 211 ? -20.746 -8.465 16.644 1.00 37.50 211 GLY A CA 1
ATOM 1701 C C . GLY A 1 211 ? -21.440 -7.238 16.093 1.00 37.50 211 GLY A C 1
ATOM 1702 O O . GLY A 1 211 ? -20.752 -6.320 15.675 1.00 37.50 211 GLY A O 1
ATOM 1703 N N . ILE A 1 212 ? -22.775 -7.237 16.067 1.00 36.34 212 ILE A N 1
ATOM 1704 C CA . ILE A 1 212 ? -23.626 -6.135 16.548 1.00 36.34 212 ILE A CA 1
ATOM 1705 C C . ILE A 1 212 ? -25.094 -6.480 16.250 1.00 36.34 212 ILE A C 1
ATOM 1707 O O . ILE A 1 212 ? -25.536 -6.559 15.106 1.00 36.34 212 ILE A O 1
ATOM 1711 N N . LEU A 1 213 ? -25.840 -6.672 17.341 1.00 42.12 213 LEU A N 1
ATOM 1712 C CA . LEU A 1 213 ? -27.288 -6.531 17.412 1.00 42.12 213 LEU A CA 1
ATOM 1713 C C . LEU A 1 213 ? -27.716 -5.171 16.840 1.00 42.12 213 LEU A C 1
ATOM 1715 O O . LEU A 1 213 ? -27.204 -4.152 17.301 1.00 42.12 213 LEU A O 1
ATOM 1719 N N . ARG A 1 214 ? -28.764 -5.129 16.011 1.00 33.25 214 ARG A N 1
ATOM 1720 C CA . ARG A 1 214 ? -29.840 -4.134 16.186 1.00 33.25 214 ARG A CA 1
ATOM 1721 C C . ARG A 1 214 ? -31.090 -4.481 15.375 1.00 33.25 214 ARG A C 1
ATOM 1723 O O . ARG A 1 214 ? -31.085 -4.447 14.151 1.00 33.25 214 ARG A O 1
ATOM 1730 N N . LEU A 1 215 ? -32.158 -4.780 16.114 1.00 42.09 215 LEU A N 1
ATOM 1731 C CA . LEU A 1 215 ? -33.557 -4.626 15.713 1.00 42.09 215 LEU A CA 1
ATOM 1732 C C . LEU A 1 215 ? -33.842 -3.164 15.315 1.00 42.09 215 LEU A C 1
ATOM 1734 O O . LEU A 1 215 ? -33.360 -2.256 15.995 1.00 42.09 215 LEU A O 1
ATOM 1738 N N . GLY A 1 216 ? -34.706 -2.948 14.313 1.00 34.78 216 GLY A N 1
ATOM 1739 C CA . GLY A 1 216 ? -35.397 -1.664 14.117 1.00 34.78 216 GLY A CA 1
ATOM 1740 C C . GLY A 1 216 ? -35.851 -1.342 12.685 1.00 34.78 216 GLY A C 1
ATOM 1741 O O . GLY A 1 216 ? -35.168 -0.593 12.006 1.00 34.78 216 GLY A O 1
ATOM 1742 N N . ASN A 1 217 ? -36.992 -1.924 12.295 1.00 36.78 217 ASN A N 1
ATOM 1743 C CA . ASN A 1 217 ? -38.031 -1.613 11.284 1.00 36.78 217 ASN A CA 1
ATOM 1744 C C . ASN A 1 217 ? -37.876 -0.547 10.160 1.00 36.78 217 ASN A C 1
ATOM 1746 O O . ASN A 1 217 ? -37.225 0.480 10.334 1.00 36.78 217 ASN A O 1
ATOM 1750 N N . PRO A 1 218 ? -38.593 -0.750 9.024 1.00 51.88 218 PRO A N 1
ATOM 1751 C CA . PRO A 1 218 ? -38.554 0.104 7.838 1.00 51.88 218 PRO A CA 1
ATOM 1752 C C . PRO A 1 218 ? -39.555 1.266 7.927 1.00 51.88 218 PRO A C 1
ATOM 1754 O O . PRO A 1 218 ? -40.662 1.102 8.438 1.00 51.88 218 PRO A O 1
ATOM 1757 N N . ILE A 1 219 ? -39.196 2.423 7.370 1.00 40.09 219 ILE A N 1
ATOM 1758 C CA . ILE A 1 219 ? -40.150 3.492 7.052 1.00 40.09 219 ILE A CA 1
ATOM 1759 C C . ILE A 1 219 ? -39.911 3.910 5.604 1.00 40.09 219 ILE A C 1
ATOM 1761 O O . ILE A 1 219 ? -38.877 4.484 5.259 1.00 40.09 219 ILE A O 1
ATOM 1765 N N . GLU A 1 220 ? -40.887 3.582 4.765 1.00 45.44 220 GLU A N 1
ATOM 1766 C CA . GLU A 1 220 ? -41.080 4.166 3.446 1.00 45.44 220 GLU A CA 1
ATOM 1767 C C . GLU A 1 220 ? -41.402 5.654 3.602 1.00 45.44 220 GLU A C 1
ATOM 1769 O O . GLU A 1 220 ? -42.289 6.016 4.368 1.00 45.44 220 GLU A O 1
ATOM 1774 N N . ASN A 1 221 ? -40.727 6.515 2.843 1.00 36.16 221 ASN A N 1
ATOM 1775 C CA . ASN A 1 221 ? -41.241 7.847 2.548 1.00 36.16 221 ASN A CA 1
ATOM 1776 C C . ASN A 1 221 ? -40.897 8.227 1.105 1.00 36.16 221 ASN A C 1
ATOM 1778 O O . ASN A 1 221 ? -39.771 8.596 0.773 1.00 36.16 221 ASN A O 1
ATOM 1782 N N . LYS A 1 222 ? -41.924 8.140 0.252 1.00 46.16 222 LYS A N 1
ATOM 1783 C CA . LYS A 1 222 ? -42.095 8.985 -0.932 1.00 46.16 222 LYS A CA 1
ATOM 1784 C C . LYS A 1 222 ? -42.167 10.437 -0.457 1.00 46.16 222 LYS A C 1
ATOM 1786 O O . LYS A 1 222 ? -43.088 10.756 0.280 1.00 46.16 222 LYS A O 1
ATOM 1791 N N . HIS A 1 223 ? -41.264 11.298 -0.915 1.00 40.19 223 HIS A N 1
ATOM 1792 C CA . HIS A 1 223 ? -41.622 12.589 -1.509 1.00 40.19 223 HIS A CA 1
ATOM 1793 C C . HIS A 1 223 ? -40.387 13.307 -2.075 1.00 40.19 223 HIS A C 1
ATOM 1795 O O . HIS A 1 223 ? -39.340 13.418 -1.444 1.00 40.19 223 HIS A O 1
ATOM 1801 N N . THR A 1 224 ? -40.573 13.768 -3.309 1.00 46.50 224 THR A N 1
ATOM 1802 C CA . THR A 1 224 ? -39.948 14.887 -4.018 1.00 46.50 224 THR A CA 1
ATOM 1803 C C . THR A 1 224 ? -39.452 15.993 -3.084 1.00 46.50 224 THR A C 1
ATOM 1805 O O . THR A 1 224 ? -40.217 16.394 -2.223 1.00 46.50 224 THR A O 1
ATOM 1808 N N . TYR A 1 225 ? -38.234 16.509 -3.280 1.00 37.06 225 TYR A N 1
ATOM 1809 C CA . TYR A 1 225 ? -37.954 17.949 -3.410 1.00 37.06 225 TYR A CA 1
ATOM 1810 C C . TYR A 1 225 ? -36.495 18.176 -3.828 1.00 37.06 225 TYR A C 1
ATOM 1812 O O . TYR A 1 225 ? -35.551 17.638 -3.250 1.00 37.06 225 TYR A O 1
ATOM 1820 N N . GLU A 1 226 ? -36.360 18.984 -4.873 1.00 49.72 226 GLU A N 1
ATOM 1821 C CA . GLU A 1 226 ? -35.148 19.639 -5.342 1.00 49.72 226 GLU A CA 1
ATOM 1822 C C . GLU A 1 226 ? -34.484 20.395 -4.189 1.00 49.72 226 GLU A C 1
ATOM 1824 O O . GLU A 1 226 ? -35.128 21.213 -3.540 1.00 49.72 226 GLU A O 1
ATOM 1829 N N . ASN A 1 227 ? -33.200 20.140 -3.932 1.00 42.84 227 ASN A N 1
ATOM 1830 C CA . ASN A 1 227 ? -32.309 21.158 -3.381 1.00 42.84 227 ASN A CA 1
ATOM 1831 C C . ASN A 1 227 ? -30.839 20.779 -3.571 1.00 42.84 227 ASN A C 1
ATOM 1833 O O . ASN A 1 227 ? -30.369 19.717 -3.157 1.00 42.84 227 ASN A O 1
ATOM 1837 N N . ALA A 1 228 ? -30.116 21.695 -4.211 1.00 49.31 228 ALA A N 1
ATOM 1838 C CA . ALA A 1 228 ? -28.691 21.621 -4.456 1.00 49.31 228 ALA A CA 1
ATOM 1839 C C . ALA A 1 228 ? -27.912 21.654 -3.131 1.00 49.31 228 ALA A C 1
ATOM 1841 O O . ALA A 1 228 ? -27.932 22.643 -2.402 1.00 49.31 228 ALA A O 1
ATOM 1842 N N . LYS A 1 229 ? -27.178 20.577 -2.838 1.00 40.41 229 LYS A N 1
ATOM 1843 C CA . LYS A 1 229 ? -26.103 20.568 -1.841 1.00 40.41 229 LYS A CA 1
ATOM 1844 C C . LYS A 1 229 ? -24.801 20.181 -2.526 1.00 40.41 229 LYS A C 1
ATOM 1846 O O . LYS A 1 229 ? -24.541 19.009 -2.798 1.00 40.41 229 LYS A O 1
ATOM 1851 N N . THR A 1 230 ? -23.979 21.193 -2.777 1.00 46.50 230 THR A N 1
ATOM 1852 C CA . THR A 1 230 ? -22.547 21.087 -3.053 1.00 46.50 230 THR A CA 1
ATOM 1853 C C . THR A 1 230 ? -21.867 20.406 -1.865 1.00 46.50 230 THR A C 1
ATOM 1855 O O . THR A 1 230 ? -21.443 21.053 -0.911 1.00 46.50 230 THR A O 1
ATOM 1858 N N . SER A 1 231 ? -21.808 19.078 -1.886 1.00 38.84 231 SER A N 1
ATOM 1859 C CA . SER A 1 231 ? -20.944 18.316 -0.991 1.00 38.84 231 SER A CA 1
ATOM 1860 C C . SER A 1 231 ? -19.606 18.144 -1.696 1.00 38.84 231 SER A C 1
ATOM 1862 O O . SER A 1 231 ? -19.500 17.418 -2.685 1.00 38.84 231 SER A O 1
ATOM 1864 N N . LEU A 1 232 ? -18.594 18.857 -1.193 1.00 44.44 232 LEU A N 1
ATOM 1865 C CA . LEU A 1 232 ? -17.193 18.538 -1.428 1.00 44.44 232 LEU A CA 1
ATOM 1866 C C . LEU A 1 232 ? -16.989 17.048 -1.126 1.00 44.44 232 LEU A C 1
ATOM 1868 O O . LEU A 1 232 ? -16.899 16.638 0.027 1.00 44.44 232 LEU A O 1
ATOM 1872 N N . LYS A 1 233 ? -16.945 16.232 -2.178 1.00 39.81 233 LYS A N 1
ATOM 1873 C CA . LYS A 1 233 ? -16.382 14.888 -2.125 1.00 39.81 233 LYS A CA 1
ATOM 1874 C C . LYS A 1 233 ? -14.873 15.056 -2.179 1.00 39.81 233 LYS A C 1
ATOM 1876 O O . LYS A 1 233 ? -14.280 15.053 -3.256 1.00 39.81 233 LYS A O 1
ATOM 1881 N N . THR A 1 234 ? -14.262 15.250 -1.018 1.00 42.59 234 THR A N 1
ATOM 1882 C CA . THR A 1 234 ? -12.849 14.945 -0.829 1.00 42.59 234 THR A CA 1
ATOM 1883 C C . THR A 1 234 ? -12.670 13.468 -1.160 1.00 42.59 234 THR A C 1
ATOM 1885 O O . THR A 1 234 ? -13.032 12.581 -0.393 1.00 42.59 234 THR A O 1
ATOM 1888 N N . ASN A 1 235 ? -12.187 13.207 -2.373 1.00 39.81 235 ASN A N 1
ATOM 1889 C CA . ASN A 1 235 ? -11.640 11.919 -2.754 1.00 39.81 235 ASN A CA 1
ATOM 1890 C C . ASN A 1 235 ? -10.358 11.727 -1.930 1.00 39.81 235 ASN A C 1
ATOM 1892 O O . ASN A 1 235 ? -9.274 12.077 -2.388 1.00 39.81 235 ASN A O 1
ATOM 1896 N N . THR A 1 236 ? -10.469 11.205 -0.709 1.00 45.84 236 THR A N 1
ATOM 1897 C CA . THR A 1 236 ? -9.364 10.484 -0.070 1.00 45.84 236 THR A CA 1
ATOM 1898 C C . THR A 1 236 ? -9.216 9.179 -0.840 1.00 45.84 236 THR A C 1
ATOM 1900 O O . THR A 1 236 ? -9.898 8.183 -0.606 1.00 45.84 236 THR A O 1
ATOM 1903 N N . ILE A 1 237 ? -8.429 9.277 -1.906 1.00 45.50 237 ILE A N 1
ATOM 1904 C CA . ILE A 1 237 ? -8.096 8.208 -2.837 1.00 45.50 237 ILE A CA 1
ATOM 1905 C C . ILE A 1 237 ? -7.354 7.133 -2.038 1.00 45.50 237 ILE A C 1
ATOM 1907 O O . ILE A 1 237 ? -6.373 7.424 -1.366 1.00 45.50 237 ILE A O 1
ATOM 1911 N N . HIS A 1 238 ? -7.891 5.912 -2.081 1.00 49.94 238 HIS A N 1
ATOM 1912 C CA . HIS A 1 238 ? -7.455 4.702 -1.377 1.00 49.94 238 HIS A CA 1
ATOM 1913 C C . HIS A 1 238 ? -6.060 4.190 -1.802 1.00 49.94 238 HIS A C 1
ATOM 1915 O O . HIS A 1 238 ? -5.921 3.037 -2.205 1.00 49.94 238 HIS A O 1
ATOM 1921 N N . ASP A 1 239 ? -5.018 5.009 -1.694 1.00 50.12 239 ASP A N 1
ATOM 1922 C CA . ASP A 1 239 ? -3.634 4.509 -1.690 1.00 50.12 239 ASP A CA 1
ATOM 1923 C C . ASP A 1 239 ? -3.244 3.944 -0.301 1.00 50.12 239 ASP A C 1
ATOM 1925 O O . ASP A 1 239 ? -2.249 3.234 -0.161 1.00 50.12 239 ASP A O 1
ATOM 1929 N N . ASP A 1 240 ? -4.099 4.142 0.712 1.00 54.12 240 ASP A N 1
ATOM 1930 C CA . ASP A 1 240 ? -3.906 3.672 2.090 1.00 54.12 240 ASP A CA 1
ATOM 1931 C C . ASP A 1 240 ? -4.170 2.174 2.314 1.00 54.12 240 ASP A C 1
ATOM 1933 O O . ASP A 1 240 ? -3.987 1.692 3.427 1.00 54.12 240 ASP A O 1
ATOM 1937 N N . ASP A 1 241 ? -4.565 1.388 1.308 1.00 70.50 241 ASP A N 1
ATOM 1938 C CA . ASP A 1 241 ? -4.891 -0.039 1.514 1.00 70.50 241 ASP A CA 1
ATOM 1939 C C . ASP A 1 241 ? -3.683 -0.857 2.026 1.00 70.50 241 ASP A C 1
ATOM 1941 O O . ASP A 1 241 ? -3.836 -1.844 2.755 1.00 70.50 241 ASP A O 1
ATOM 1945 N N . ALA A 1 242 ? -2.461 -0.441 1.673 1.00 74.50 242 ALA A N 1
ATOM 1946 C CA . ALA A 1 242 ? -1.237 -1.062 2.174 1.00 74.50 242 ALA A CA 1
ATOM 1947 C C . ALA A 1 242 ? -0.993 -0.741 3.661 1.00 74.50 242 ALA A C 1
ATOM 1949 O O . ALA A 1 242 ? -0.620 -1.631 4.430 1.00 74.50 242 ALA A O 1
ATOM 1950 N N . LEU A 1 243 ? -1.250 0.505 4.071 1.00 82.06 243 LEU A N 1
ATOM 1951 C CA . LEU A 1 243 ? -1.087 0.971 5.450 1.00 82.06 243 LEU A CA 1
ATOM 1952 C C . LEU A 1 243 ? -2.269 0.585 6.343 1.00 82.06 243 LEU A C 1
ATOM 1954 O O . LEU A 1 243 ? -2.079 0.382 7.539 1.00 82.06 243 LEU A O 1
ATOM 1958 N N . ALA A 1 244 ? -3.459 0.383 5.779 1.00 85.25 244 ALA A N 1
ATOM 1959 C CA . ALA A 1 244 ? -4.647 -0.056 6.503 1.00 85.25 244 ALA A CA 1
ATOM 1960 C C . ALA A 1 244 ? -4.388 -1.382 7.224 1.00 85.25 244 ALA A C 1
ATOM 1962 O O . ALA A 1 244 ? -4.669 -1.507 8.412 1.00 85.25 244 ALA A O 1
ATOM 1963 N N . LYS A 1 245 ? -3.727 -2.338 6.555 1.00 86.69 245 LYS A N 1
ATOM 1964 C CA . LYS A 1 245 ? -3.336 -3.612 7.183 1.00 86.69 245 LYS A CA 1
ATOM 1965 C C . LYS A 1 245 ? -2.344 -3.423 8.328 1.00 86.69 245 LYS A C 1
ATOM 1967 O O . LYS A 1 245 ? -2.400 -4.168 9.303 1.00 86.69 245 LYS A O 1
ATOM 1972 N N . PHE A 1 246 ? -1.430 -2.461 8.217 1.00 88.75 246 PHE A N 1
ATOM 1973 C CA . PHE A 1 246 ? -0.499 -2.134 9.295 1.00 88.75 246 PHE A CA 1
ATOM 1974 C C . PHE A 1 246 ? -1.242 -1.512 10.486 1.00 88.75 246 PHE A C 1
ATOM 1976 O O . PHE A 1 246 ? -1.116 -2.006 11.607 1.00 88.75 246 PHE A O 1
ATOM 1983 N N . ALA A 1 247 ? -2.096 -0.517 10.237 1.00 90.81 247 ALA A N 1
ATOM 1984 C CA . ALA A 1 247 ? -2.933 0.115 11.253 1.00 90.81 247 ALA A CA 1
ATOM 1985 C C . ALA A 1 247 ? -3.860 -0.896 11.953 1.00 90.81 247 ALA A C 1
ATOM 1987 O O . ALA A 1 247 ? -3.962 -0.892 13.180 1.00 90.81 247 ALA A O 1
ATOM 1988 N N . ASP A 1 248 ? -4.462 -1.823 11.204 1.00 90.69 248 ASP A N 1
ATOM 1989 C CA . ASP A 1 248 ? -5.295 -2.901 11.743 1.00 90.69 248 ASP A CA 1
ATOM 1990 C C . ASP A 1 248 ? -4.505 -3.812 12.689 1.00 90.69 248 ASP A C 1
ATOM 1992 O O . ASP A 1 248 ? -4.992 -4.155 13.768 1.00 90.69 248 ASP A O 1
ATOM 1996 N N . ARG A 1 249 ? -3.264 -4.171 12.331 1.00 92.31 249 ARG A N 1
ATOM 1997 C CA . ARG A 1 249 ? -2.387 -4.989 13.185 1.00 92.31 249 ARG A CA 1
ATOM 1998 C C . ARG A 1 249 ? -1.967 -4.252 14.451 1.00 92.31 249 ARG A C 1
ATOM 2000 O O . ARG A 1 249 ? -1.976 -4.862 15.521 1.00 92.31 249 ARG A O 1
ATOM 2007 N N . MET A 1 250 ? -1.661 -2.959 14.358 1.00 93.31 250 MET A N 1
ATOM 2008 C CA . MET A 1 250 ? -1.372 -2.136 15.538 1.00 93.31 250 MET A CA 1
ATOM 2009 C C . MET A 1 250 ? -2.609 -1.993 16.431 1.00 93.31 250 MET A C 1
ATOM 2011 O O . MET A 1 250 ? -2.507 -2.094 17.655 1.00 93.31 250 MET A O 1
ATOM 2015 N N . ASN A 1 251 ? -3.800 -1.874 15.838 1.00 92.88 251 ASN A N 1
ATOM 2016 C CA . ASN A 1 251 ? -5.057 -1.861 16.579 1.00 92.88 251 ASN A CA 1
ATOM 2017 C C . ASN A 1 251 ? -5.343 -3.192 17.269 1.00 92.88 251 ASN A C 1
ATOM 2019 O O . ASN A 1 251 ? -5.746 -3.213 18.431 1.00 92.88 251 ASN A O 1
ATOM 2023 N N . GLU A 1 252 ? -5.112 -4.312 16.587 1.00 94.25 252 GLU A N 1
ATOM 2024 C CA . GLU A 1 252 ? -5.251 -5.648 17.160 1.00 94.25 252 GLU A CA 1
ATOM 2025 C C . GLU A 1 252 ? -4.279 -5.852 18.331 1.00 94.25 252 GLU A C 1
ATOM 2027 O O . GLU A 1 252 ? -4.684 -6.334 19.392 1.00 94.25 252 GLU A O 1
ATOM 2032 N N . ALA A 1 253 ? -3.016 -5.442 18.176 1.00 93.69 253 ALA A N 1
ATOM 2033 C CA . ALA A 1 253 ? -2.018 -5.486 19.241 1.00 93.69 253 ALA A CA 1
ATOM 2034 C C . ALA A 1 253 ? -2.432 -4.615 20.438 1.00 93.69 253 ALA A C 1
ATOM 2036 O O . ALA A 1 253 ? -2.435 -5.097 21.573 1.00 93.69 253 ALA A O 1
ATOM 2037 N N . SER A 1 254 ? -2.882 -3.380 20.190 1.00 94.31 254 SER A N 1
ATOM 2038 C CA . SER A 1 254 ? -3.417 -2.503 21.235 1.00 94.31 254 SER A CA 1
ATOM 2039 C C . SER A 1 254 ? -4.616 -3.144 21.938 1.00 94.31 254 SER A C 1
ATOM 2041 O O . SER A 1 254 ? -4.636 -3.214 23.164 1.00 94.31 254 SER A O 1
ATOM 2043 N N . ARG A 1 255 ? -5.582 -3.720 21.206 1.00 94.81 255 ARG A N 1
ATOM 2044 C CA . ARG A 1 255 ? -6.721 -4.445 21.802 1.00 94.81 255 ARG A CA 1
ATOM 2045 C C . ARG A 1 255 ? -6.270 -5.613 22.671 1.00 94.81 255 ARG A C 1
ATOM 2047 O O . ARG A 1 255 ? -6.842 -5.805 23.738 1.00 94.81 255 ARG A O 1
ATOM 2054 N N . LYS A 1 256 ? -5.258 -6.379 22.261 1.00 95.06 256 LYS A N 1
ATOM 2055 C CA . LYS A 1 256 ? -4.735 -7.496 23.065 1.00 95.06 256 LYS A CA 1
ATOM 2056 C C . LYS A 1 256 ? -4.086 -7.017 24.364 1.00 95.06 256 LYS A C 1
ATOM 2058 O O . LYS A 1 256 ? -4.320 -7.620 25.408 1.00 95.06 256 LYS A O 1
ATOM 2063 N N . LEU A 1 257 ? -3.314 -5.934 24.308 1.00 93.69 257 LEU A N 1
ATOM 2064 C CA . LEU A 1 257 ? -2.564 -5.416 25.455 1.00 93.69 257 LEU A CA 1
ATOM 2065 C C . LEU A 1 257 ? -3.434 -4.582 26.409 1.00 93.69 257 LEU A C 1
ATOM 2067 O O . LEU A 1 257 ? -3.352 -4.744 27.624 1.00 93.69 257 LEU A O 1
ATOM 2071 N N . THR A 1 258 ? -4.301 -3.716 25.879 1.00 93.44 258 THR A N 1
ATOM 2072 C CA . THR A 1 258 ? -5.090 -2.743 26.659 1.00 93.44 258 THR A CA 1
ATOM 2073 C C . THR A 1 258 ? -6.553 -3.144 26.852 1.00 93.44 258 THR A C 1
ATOM 2075 O O . THR A 1 258 ? -7.252 -2.537 27.667 1.00 93.44 258 THR A O 1
ATOM 2078 N N . LYS A 1 259 ? -7.045 -4.142 26.097 1.00 94.69 259 LYS A N 1
ATOM 2079 C CA . LYS A 1 259 ? -8.463 -4.554 25.990 1.00 94.69 259 LYS A CA 1
ATOM 2080 C C . LYS A 1 259 ? -9.408 -3.493 25.414 1.00 94.69 259 LYS A C 1
ATOM 2082 O O . LYS A 1 259 ? -10.611 -3.734 25.355 1.00 94.69 259 LYS A O 1
ATOM 2087 N N . LYS A 1 260 ? -8.894 -2.329 24.997 1.00 88.50 260 LYS A N 1
ATOM 2088 C CA . LYS A 1 260 ? -9.701 -1.165 24.580 1.00 88.50 260 LYS A CA 1
ATOM 2089 C C . LYS A 1 260 ? -9.459 -0.738 23.128 1.00 88.50 260 LYS A C 1
ATOM 2091 O O . LYS A 1 260 ? -10.352 -0.139 22.539 1.00 88.50 260 LYS A O 1
ATOM 2096 N N . GLY A 1 261 ? -8.326 -1.130 22.539 1.00 90.75 261 GLY A N 1
ATOM 2097 C CA . GLY A 1 261 ? -7.943 -0.770 21.169 1.00 90.75 261 GLY A CA 1
ATOM 2098 C C . GLY A 1 261 ? -7.418 0.655 21.049 1.00 90.75 261 GLY A C 1
ATOM 2099 O O . GLY A 1 261 ? -7.277 1.343 22.058 1.00 90.75 261 GLY A O 1
ATOM 2100 N N . LEU A 1 262 ? -7.115 1.072 19.817 1.00 90.19 262 LEU A N 1
ATOM 2101 C CA . LEU A 1 262 ? -6.659 2.432 19.527 1.00 90.19 262 LEU A CA 1
ATOM 2102 C C . LEU A 1 262 ? -7.756 3.428 19.870 1.00 90.19 262 LEU A C 1
ATOM 2104 O O . LEU A 1 262 ? -8.897 3.296 19.416 1.00 90.19 262 LEU A O 1
ATOM 2108 N N . LYS A 1 263 ? -7.394 4.443 20.643 1.00 93.50 263 LYS A N 1
ATOM 2109 C CA . LYS A 1 263 ? -8.273 5.561 20.934 1.00 93.50 263 LYS A CA 1
ATOM 2110 C C . LYS A 1 263 ? -7.692 6.856 20.386 1.00 93.50 263 LYS A C 1
ATOM 2112 O O . LYS A 1 263 ? -6.483 6.995 20.234 1.00 93.50 263 LYS A O 1
ATOM 2117 N N . LYS A 1 264 ? -8.570 7.826 20.147 1.00 91.31 264 LYS A N 1
ATOM 2118 C CA . LYS A 1 264 ? -8.187 9.129 19.600 1.00 91.31 264 LYS A CA 1
ATOM 2119 C C . LYS A 1 264 ? -7.365 9.983 20.579 1.00 91.31 264 LYS A C 1
ATOM 2121 O O . LYS A 1 264 ? -6.574 10.803 20.150 1.00 91.31 264 LYS A O 1
ATOM 2126 N N . ASP A 1 265 ? -7.500 9.767 21.888 1.00 93.00 265 ASP A N 1
ATOM 2127 C CA . ASP A 1 265 ? -6.677 10.424 22.918 1.00 93.00 265 ASP A CA 1
ATOM 2128 C C . ASP A 1 265 ? -5.210 9.957 22.923 1.00 93.00 265 ASP A C 1
ATOM 2130 O O . ASP A 1 265 ? -4.376 10.586 23.567 1.00 93.00 265 ASP A O 1
ATOM 2134 N N . GLU A 1 266 ? -4.876 8.880 22.206 1.00 91.62 266 GLU A N 1
ATOM 2135 C CA . GLU A 1 266 ? -3.504 8.374 22.074 1.00 91.62 266 GLU A CA 1
ATOM 2136 C C . GLU A 1 266 ? -2.847 8.764 20.744 1.00 91.62 266 GLU A C 1
ATOM 2138 O O . GLU A 1 266 ? -1.710 8.370 20.509 1.00 91.62 266 GLU A O 1
ATOM 2143 N N . GLU A 1 267 ? -3.531 9.525 19.884 1.00 88.50 267 GLU A N 1
ATOM 2144 C CA . GLU A 1 267 ? -3.080 9.876 18.528 1.00 88.50 267 GLU A CA 1
ATOM 2145 C C . GLU A 1 267 ? -1.647 10.434 18.510 1.00 88.50 267 GLU A C 1
ATOM 2147 O O . GLU A 1 267 ? -0.808 9.900 17.791 1.00 88.50 267 GLU A O 1
ATOM 2152 N N . GLY A 1 268 ? -1.319 11.376 19.404 1.00 89.31 268 GLY A N 1
ATOM 2153 C CA . GLY A 1 268 ? 0.039 11.932 19.499 1.00 89.31 268 GLY A CA 1
ATOM 2154 C C . GLY A 1 268 ? 1.115 10.913 19.906 1.00 89.31 268 GLY A C 1
ATOM 2155 O O . GLY A 1 268 ? 2.235 10.971 19.423 1.00 89.31 268 GLY A O 1
ATOM 2156 N N . LYS A 1 269 ? 0.783 9.902 20.721 1.00 92.44 269 LYS A N 1
ATOM 2157 C CA . LYS A 1 269 ? 1.750 8.844 21.085 1.00 92.44 269 LYS A CA 1
ATOM 2158 C C . LYS A 1 269 ? 2.027 7.899 19.918 1.00 92.44 269 LYS A C 1
ATOM 2160 O O . LYS A 1 269 ? 3.107 7.324 19.817 1.00 92.44 269 LYS A O 1
ATOM 2165 N N . TRP A 1 270 ? 1.024 7.690 19.068 1.00 91.06 270 TRP A N 1
ATOM 2166 C CA . TRP A 1 270 ? 1.174 6.897 17.851 1.00 91.06 270 TRP A CA 1
ATOM 2167 C C . TRP A 1 270 ? 1.988 7.639 16.795 1.00 91.06 270 TRP A C 1
ATOM 2169 O O . TRP A 1 270 ? 2.762 6.998 16.087 1.00 91.06 270 TRP A O 1
ATOM 2179 N N . GLU A 1 271 ? 1.851 8.962 16.735 1.00 89.38 271 GLU A N 1
ATOM 2180 C CA . GLU A 1 271 ? 2.696 9.842 15.928 1.00 89.38 271 GLU A CA 1
ATOM 2181 C C . GLU A 1 271 ? 4.161 9.777 16.385 1.00 89.38 271 GLU A C 1
ATOM 2183 O O . GLU A 1 271 ? 5.019 9.422 15.582 1.00 89.38 271 GLU A O 1
ATOM 2188 N N . GLU A 1 272 ? 4.441 9.951 17.683 1.00 88.62 272 GLU A N 1
ATOM 2189 C CA . GLU A 1 272 ? 5.799 9.817 18.249 1.00 88.62 272 GLU A CA 1
ATOM 2190 C C . GLU A 1 272 ? 6.438 8.448 17.938 1.00 88.62 272 GLU A C 1
ATOM 2192 O O . GLU A 1 272 ? 7.613 8.353 17.578 1.00 88.62 272 GLU A O 1
ATOM 2197 N N . LEU A 1 273 ? 5.667 7.357 18.040 1.00 92.69 273 LEU A N 1
ATOM 2198 C CA . LEU A 1 273 ? 6.151 6.021 17.678 1.00 92.69 273 LEU A CA 1
ATOM 2199 C C . LEU A 1 273 ? 6.480 5.914 16.182 1.00 92.69 273 LEU A C 1
ATOM 2201 O O . LEU A 1 273 ? 7.453 5.252 15.813 1.00 92.69 273 LEU A O 1
ATOM 2205 N N . ALA A 1 274 ? 5.658 6.514 15.321 1.00 92.19 274 ALA A N 1
ATOM 2206 C CA . ALA A 1 274 ? 5.892 6.517 13.885 1.00 92.19 274 ALA A CA 1
ATOM 2207 C C . ALA A 1 274 ? 7.161 7.307 13.533 1.00 92.19 274 ALA A C 1
ATOM 2209 O O . ALA A 1 274 ? 7.965 6.813 12.743 1.00 92.19 274 ALA A O 1
ATOM 2210 N N . GLU A 1 275 ? 7.384 8.463 14.166 1.00 88.44 275 GLU A N 1
ATOM 2211 C CA . GLU A 1 275 ? 8.619 9.245 14.020 1.00 88.44 275 GLU A CA 1
ATOM 2212 C C . GLU A 1 275 ? 9.855 8.421 14.400 1.00 88.44 275 GLU A C 1
ATOM 2214 O O . GLU A 1 275 ? 10.826 8.373 13.645 1.00 88.44 275 GLU A O 1
ATOM 2219 N N . LEU A 1 276 ? 9.798 7.689 15.519 1.00 90.06 276 LEU A N 1
ATOM 2220 C CA . LEU A 1 276 ? 10.899 6.827 15.957 1.00 90.06 276 LEU A CA 1
ATOM 2221 C C . LEU A 1 276 ? 11.197 5.715 14.937 1.00 90.06 276 LEU A C 1
ATOM 2223 O O . LEU A 1 276 ? 12.360 5.438 14.643 1.00 90.06 276 LEU A O 1
ATOM 2227 N N . LEU A 1 277 ? 10.165 5.095 14.353 1.00 93.81 277 LEU A N 1
ATOM 2228 C CA . LEU A 1 277 ? 10.336 4.073 13.311 1.00 93.81 277 LEU A CA 1
ATOM 2229 C C . LEU A 1 277 ? 10.936 4.635 12.016 1.00 93.81 277 LEU A C 1
ATOM 2231 O O . LEU A 1 277 ? 11.766 3.966 11.398 1.00 93.81 277 LEU A O 1
ATOM 2235 N N . VAL A 1 278 ? 10.513 5.832 11.597 1.00 92.81 278 VAL A N 1
ATOM 2236 C CA . VAL A 1 278 ? 11.061 6.514 10.413 1.00 92.81 278 VAL A CA 1
ATOM 2237 C C . VAL A 1 278 ? 12.529 6.838 10.630 1.00 92.81 278 VAL A C 1
ATOM 2239 O O . VAL A 1 278 ? 13.357 6.570 9.767 1.00 92.81 278 VAL A O 1
ATOM 2242 N N . MET A 1 279 ? 12.873 7.335 11.807 1.00 85.38 279 MET A N 1
ATOM 2243 C CA . MET A 1 279 ? 14.246 7.697 12.101 1.00 85.38 279 MET A CA 1
ATOM 2244 C C . MET A 1 279 ? 15.177 6.487 12.185 1.00 85.38 279 MET A C 1
ATOM 2246 O O . MET A 1 279 ? 16.280 6.501 11.643 1.00 85.38 279 MET A O 1
ATOM 2250 N N . GLU A 1 280 ? 14.727 5.405 12.818 1.00 90.00 280 GLU A N 1
ATOM 2251 C CA . GLU A 1 280 ? 15.482 4.153 12.847 1.00 90.00 280 GLU A CA 1
ATOM 2252 C C . GLU A 1 280 ? 15.719 3.617 11.425 1.00 90.00 280 GLU A C 1
ATOM 2254 O O . GLU A 1 280 ? 16.802 3.118 11.113 1.00 90.00 280 GLU A O 1
ATOM 2259 N N . LEU A 1 281 ? 14.720 3.754 10.546 1.00 93.00 281 LEU A N 1
ATOM 2260 C CA . LEU A 1 281 ? 14.849 3.433 9.130 1.00 93.00 281 LEU A CA 1
ATOM 2261 C C . LEU A 1 281 ? 15.889 4.323 8.436 1.00 93.00 281 LEU A C 1
ATOM 2263 O O . LEU A 1 281 ? 16.679 3.794 7.663 1.00 93.00 281 LEU A O 1
ATOM 2267 N N . GLU A 1 282 ? 15.905 5.632 8.689 1.00 90.31 282 GLU A N 1
ATOM 2268 C CA . GLU A 1 282 ? 16.886 6.563 8.111 1.00 90.31 282 GLU A CA 1
ATOM 2269 C C . GLU A 1 282 ? 18.316 6.239 8.557 1.00 90.31 282 GLU A C 1
ATOM 2271 O O . GLU A 1 282 ? 19.216 6.164 7.719 1.00 90.31 282 GLU A O 1
ATOM 2276 N N . ILE A 1 283 ? 18.521 5.952 9.847 1.00 85.00 283 ILE A N 1
ATOM 2277 C CA . ILE A 1 283 ? 19.825 5.537 10.389 1.00 85.00 283 ILE A CA 1
ATOM 2278 C C . ILE A 1 283 ? 20.277 4.223 9.743 1.00 85.00 283 ILE A C 1
ATOM 2280 O O . ILE A 1 283 ? 21.432 4.089 9.337 1.00 85.00 283 ILE A O 1
ATOM 2284 N N . ALA A 1 284 ? 19.374 3.246 9.625 1.00 89.31 284 ALA A N 1
ATOM 2285 C CA . ALA A 1 284 ? 19.672 1.983 8.959 1.00 89.31 284 ALA A CA 1
ATOM 2286 C C . ALA A 1 284 ? 19.965 2.190 7.465 1.00 89.31 284 ALA A C 1
ATOM 2288 O O . ALA A 1 284 ? 20.880 1.571 6.923 1.00 89.31 284 ALA A O 1
ATOM 2289 N N . ALA A 1 285 ? 19.219 3.080 6.809 1.00 91.50 285 ALA A N 1
ATOM 2290 C CA . ALA A 1 285 ? 19.379 3.396 5.400 1.00 91.50 285 ALA A CA 1
ATOM 2291 C C . ALA A 1 285 ? 20.717 4.063 5.105 1.00 91.50 285 ALA A C 1
ATOM 2293 O O . ALA A 1 285 ? 21.354 3.675 4.131 1.00 91.50 285 ALA A O 1
ATOM 2294 N N . ALA A 1 286 ? 21.180 4.972 5.967 1.00 89.00 286 ALA A N 1
ATOM 2295 C CA . ALA A 1 286 ? 22.479 5.635 5.841 1.00 89.00 286 ALA A CA 1
ATOM 2296 C C . ALA A 1 286 ? 23.662 4.649 5.831 1.00 89.00 286 ALA A C 1
ATOM 2298 O O . ALA A 1 286 ? 24.701 4.926 5.237 1.00 89.00 286 ALA A O 1
ATOM 2299 N N . ARG A 1 287 ? 23.499 3.468 6.444 1.00 87.00 287 ARG A N 1
ATOM 2300 C CA . ARG A 1 287 ? 24.505 2.391 6.435 1.00 87.00 287 ARG A CA 1
ATOM 2301 C C . ARG A 1 287 ? 24.481 1.556 5.151 1.00 87.00 287 ARG A C 1
ATOM 2303 O O . ARG A 1 287 ? 25.359 0.729 4.938 1.00 87.00 287 ARG A O 1
ATOM 2310 N N . THR A 1 288 ? 23.482 1.739 4.289 1.00 90.44 288 THR A N 1
ATOM 2311 C CA . THR A 1 288 ? 23.303 0.943 3.069 1.00 90.44 288 THR A CA 1
ATOM 2312 C C . THR A 1 288 ? 23.341 1.811 1.822 1.00 90.44 288 THR A C 1
ATOM 2314 O O . THR A 1 288 ? 22.755 2.883 1.769 1.00 90.44 288 THR A O 1
ATOM 2317 N N . LYS A 1 289 ? 23.985 1.325 0.758 1.00 87.56 289 LYS A N 1
ATOM 2318 C CA . LYS A 1 289 ? 24.109 2.095 -0.489 1.00 87.56 289 LYS A CA 1
ATOM 2319 C C . LYS A 1 289 ? 22.771 2.312 -1.213 1.00 87.56 289 LYS A C 1
ATOM 2321 O O . LYS A 1 289 ? 22.595 3.316 -1.894 1.00 87.56 289 LYS A O 1
ATOM 2326 N N . SER A 1 290 ? 21.846 1.354 -1.131 1.00 91.81 290 SER A N 1
ATOM 2327 C CA . SER A 1 290 ? 20.535 1.446 -1.784 1.00 91.81 290 SER A CA 1
ATOM 2328 C C . SER A 1 290 ? 19.527 0.478 -1.168 1.00 91.81 290 SER A C 1
ATOM 2330 O O . SER A 1 290 ? 19.852 -0.694 -0.973 1.00 91.81 290 SER A O 1
ATOM 2332 N N . ILE A 1 291 ? 18.287 0.932 -0.966 1.00 95.62 291 ILE A N 1
ATOM 2333 C CA . ILE A 1 291 ? 17.173 0.108 -0.479 1.00 95.62 291 ILE A CA 1
ATOM 2334 C C . ILE A 1 291 ? 16.139 -0.046 -1.593 1.00 95.62 291 ILE A C 1
ATOM 2336 O O . ILE A 1 291 ? 15.592 0.936 -2.086 1.00 95.62 291 ILE A O 1
ATOM 2340 N N . SER A 1 292 ? 15.834 -1.287 -1.974 1.00 91.88 292 SER A N 1
ATOM 2341 C CA . SER A 1 292 ? 14.823 -1.588 -2.998 1.00 91.88 292 SER A CA 1
ATOM 2342 C C . SER A 1 292 ? 13.404 -1.752 -2.435 1.00 91.88 292 SER A C 1
ATOM 2344 O O . SER A 1 292 ? 12.433 -1.580 -3.168 1.00 91.88 292 SER A O 1
ATOM 2346 N N . ASN A 1 293 ? 13.261 -2.091 -1.147 1.00 94.25 293 ASN A N 1
ATOM 2347 C CA . ASN A 1 293 ? 11.971 -2.305 -0.486 1.00 94.25 293 ASN A CA 1
ATOM 2348 C C . ASN A 1 293 ? 12.034 -1.901 0.997 1.00 94.25 293 ASN A C 1
ATOM 2350 O O . ASN A 1 293 ? 12.602 -2.618 1.822 1.00 94.25 293 ASN A O 1
ATOM 2354 N N . VAL A 1 294 ? 11.419 -0.763 1.324 1.00 94.56 294 VAL A N 1
ATOM 2355 C CA . VAL A 1 294 ? 11.470 -0.150 2.660 1.00 94.56 294 VAL A CA 1
ATOM 2356 C C . VAL A 1 294 ? 10.828 -1.024 3.753 1.00 94.56 294 VAL A C 1
ATOM 2358 O O . VAL A 1 294 ? 11.521 -1.320 4.727 1.00 94.56 294 VAL A O 1
ATOM 2361 N N . PRO A 1 295 ? 9.571 -1.511 3.628 1.00 92.75 295 PRO A N 1
ATOM 2362 C CA . PRO A 1 295 ? 8.976 -2.369 4.657 1.00 92.75 295 PRO A CA 1
ATOM 2363 C C . PRO A 1 295 ? 9.783 -3.637 4.959 1.00 92.75 295 PRO A C 1
ATOM 2365 O O . PRO A 1 295 ? 9.919 -4.019 6.122 1.00 92.75 295 PRO A O 1
ATOM 2368 N N . ALA A 1 296 ? 10.328 -4.292 3.927 1.00 92.38 296 ALA A N 1
ATOM 2369 C CA . ALA A 1 296 ? 11.138 -5.496 4.104 1.00 92.38 296 ALA A CA 1
ATOM 2370 C C . ALA A 1 296 ? 12.459 -5.188 4.824 1.00 92.38 296 ALA A C 1
ATOM 2372 O O . ALA A 1 296 ? 12.835 -5.911 5.747 1.00 92.38 296 ALA A O 1
ATOM 2373 N N . PHE A 1 297 ? 13.117 -4.091 4.440 1.00 95.75 297 PHE A N 1
ATOM 2374 C CA . PHE A 1 297 ? 14.362 -3.634 5.049 1.00 95.75 297 PHE A CA 1
ATOM 2375 C C . PHE A 1 297 ? 14.179 -3.257 6.525 1.00 95.75 297 PHE A C 1
ATOM 2377 O O . PHE A 1 297 ? 14.881 -3.800 7.377 1.00 95.75 297 PHE A O 1
ATOM 2384 N N . LEU A 1 298 ? 13.178 -2.427 6.849 1.00 94.25 298 LEU A N 1
ATOM 2385 C CA . LEU A 1 298 ? 12.880 -2.041 8.233 1.00 94.25 298 LEU A CA 1
ATOM 2386 C C . LEU A 1 298 ? 12.542 -3.259 9.100 1.00 94.25 298 LEU A C 1
ATOM 2388 O O . LEU A 1 298 ? 13.017 -3.376 10.226 1.00 94.25 298 LEU A O 1
ATOM 2392 N N . THR A 1 299 ? 11.740 -4.190 8.575 1.00 93.50 299 THR A N 1
ATOM 2393 C CA . THR A 1 299 ? 11.360 -5.406 9.312 1.00 93.50 299 THR A CA 1
ATOM 2394 C C . THR A 1 299 ? 12.585 -6.242 9.672 1.00 93.50 299 THR A C 1
ATOM 2396 O O . THR A 1 299 ? 12.691 -6.722 10.800 1.00 93.50 299 THR A O 1
ATOM 2399 N N . GLU A 1 300 ? 13.507 -6.428 8.728 1.00 93.06 300 GLU A N 1
ATOM 2400 C CA . GLU A 1 300 ? 14.727 -7.201 8.956 1.00 93.06 300 GLU A CA 1
ATOM 2401 C C . GLU A 1 300 ? 15.694 -6.476 9.902 1.00 93.06 300 GLU A C 1
ATOM 2403 O O . GLU A 1 300 ? 16.269 -7.104 10.792 1.00 93.06 300 GLU A O 1
ATOM 2408 N N . HIS A 1 301 ? 15.806 -5.152 9.782 1.00 92.62 301 HIS A N 1
ATOM 2409 C CA . HIS A 1 301 ? 16.592 -4.317 10.688 1.00 92.62 301 HIS A CA 1
ATOM 2410 C C . HIS A 1 301 ? 16.092 -4.403 12.138 1.00 92.62 301 HIS A C 1
ATOM 2412 O O . HIS A 1 301 ? 16.847 -4.774 13.040 1.00 92.62 301 HIS A O 1
ATOM 2418 N N . LEU A 1 302 ? 14.790 -4.187 12.363 1.00 93.31 302 LEU A N 1
ATOM 2419 C CA . LEU A 1 302 ? 14.173 -4.324 13.687 1.00 93.31 302 LEU A CA 1
ATOM 2420 C C . LEU A 1 302 ? 14.292 -5.752 14.226 1.00 93.31 302 LEU A C 1
ATOM 2422 O O . LEU A 1 302 ? 14.523 -5.944 15.419 1.00 93.31 302 LEU A O 1
ATOM 2426 N N . ARG A 1 303 ? 14.173 -6.769 13.362 1.00 89.75 303 ARG A N 1
ATOM 2427 C CA . ARG A 1 303 ? 14.362 -8.174 13.746 1.00 89.75 303 ARG A CA 1
ATOM 2428 C C . ARG A 1 303 ? 15.774 -8.413 14.275 1.00 89.75 303 ARG A C 1
ATOM 2430 O O . ARG A 1 303 ? 15.914 -8.994 15.349 1.00 89.75 303 ARG A O 1
ATOM 2437 N N . ARG A 1 304 ? 16.802 -7.956 13.554 1.00 87.25 304 ARG A N 1
ATOM 2438 C CA . ARG A 1 304 ? 18.209 -8.079 13.968 1.00 87.25 304 ARG A CA 1
ATOM 2439 C C . ARG A 1 304 ? 18.459 -7.355 15.287 1.00 87.25 304 ARG A C 1
ATOM 2441 O O . ARG A 1 304 ? 19.013 -7.954 16.204 1.00 87.25 304 ARG A O 1
ATOM 2448 N N . ARG A 1 305 ? 17.967 -6.121 15.416 1.00 86.75 305 ARG A N 1
ATOM 2449 C CA . ARG A 1 305 ? 18.169 -5.284 16.606 1.00 86.75 305 ARG A CA 1
ATOM 2450 C C . ARG A 1 305 ? 17.461 -5.833 17.851 1.00 86.75 305 ARG A C 1
ATOM 2452 O O . ARG A 1 305 ? 18.066 -5.917 18.915 1.00 86.75 305 ARG A O 1
ATOM 2459 N N . LEU A 1 306 ? 16.196 -6.241 17.731 1.00 86.19 306 LEU A N 1
ATOM 2460 C CA . LEU A 1 306 ? 15.390 -6.689 18.874 1.00 86.19 306 LEU A CA 1
ATOM 2461 C C . LEU A 1 306 ? 15.649 -8.152 19.257 1.00 86.19 306 LEU A C 1
ATOM 2463 O O . LEU A 1 306 ? 15.688 -8.475 20.444 1.00 86.19 306 LEU A O 1
ATOM 2467 N N . LEU A 1 307 ? 15.824 -9.052 18.282 1.00 83.44 307 LEU A N 1
ATOM 2468 C CA . LEU A 1 307 ? 16.016 -10.482 18.561 1.00 83.44 307 LEU A CA 1
ATOM 2469 C C . LEU A 1 307 ? 17.492 -10.857 18.718 1.00 83.44 307 LEU A C 1
ATOM 2471 O O . LEU A 1 307 ? 17.803 -11.704 19.558 1.00 83.44 307 LEU A O 1
ATOM 2475 N N . GLY A 1 308 ? 18.396 -10.228 17.960 1.00 75.00 308 GLY A N 1
ATOM 2476 C CA . GLY A 1 308 ? 19.830 -10.541 17.980 1.00 75.00 308 GLY A CA 1
ATOM 2477 C C . GLY A 1 308 ? 20.478 -10.298 19.343 1.00 75.00 308 GLY A C 1
ATOM 2478 O O . GLY A 1 308 ? 21.299 -11.097 19.792 1.00 75.00 308 GLY A O 1
ATOM 2479 N N . ASN A 1 309 ? 20.027 -9.271 20.062 1.00 62.44 309 ASN A N 1
ATOM 2480 C CA . ASN A 1 309 ? 20.558 -8.947 21.387 1.00 62.44 309 ASN A CA 1
ATOM 2481 C C . ASN A 1 309 ? 20.030 -9.890 22.484 1.00 62.44 309 ASN A C 1
ATOM 2483 O O . ASN A 1 309 ? 20.741 -10.187 23.442 1.00 62.44 309 ASN A O 1
ATOM 2487 N N . SER A 1 310 ? 18.821 -10.445 22.325 1.00 58.12 310 SER A N 1
ATOM 2488 C CA . SER A 1 310 ? 18.231 -11.363 23.315 1.00 58.12 310 SER A CA 1
ATOM 2489 C C . SER A 1 310 ? 18.965 -12.709 23.412 1.00 58.12 310 SER A C 1
ATOM 2491 O O . SER A 1 310 ? 19.037 -13.298 24.492 1.00 58.12 310 SER A O 1
ATOM 2493 N N . ALA A 1 311 ? 19.569 -13.169 22.309 1.00 55.69 311 ALA A N 1
ATOM 2494 C CA . ALA A 1 311 ? 20.345 -14.406 22.279 1.00 55.69 311 ALA A CA 1
ATOM 2495 C C . ALA A 1 311 ? 21.678 -14.273 23.037 1.00 55.69 311 ALA A C 1
ATOM 2497 O O . ALA A 1 311 ? 22.079 -15.206 23.729 1.00 55.69 311 ALA A O 1
ATOM 2498 N N . LYS A 1 312 ? 22.324 -13.099 22.979 1.00 56.34 312 LYS A N 1
ATOM 2499 C CA . LYS A 1 312 ? 23.603 -12.847 23.664 1.00 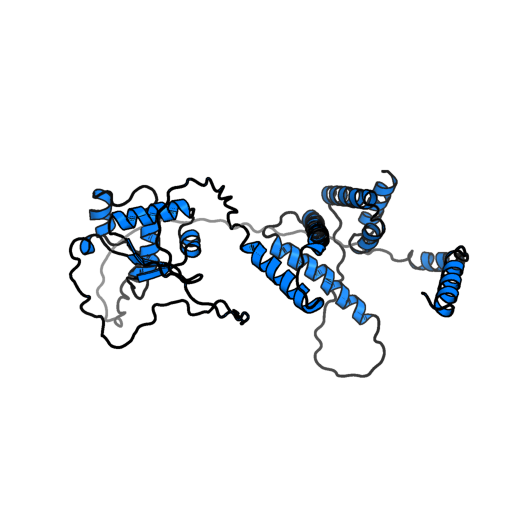56.34 312 LYS A CA 1
ATOM 2500 C C . LYS A 1 312 ? 23.440 -12.659 25.180 1.00 56.34 312 LYS A C 1
ATOM 2502 O O . LYS A 1 312 ? 24.311 -13.061 25.944 1.00 56.34 312 LYS A O 1
ATOM 2507 N N . SER A 1 313 ? 22.313 -12.116 25.653 1.00 53.62 313 SER A N 1
ATOM 2508 C CA . SER A 1 313 ? 22.082 -11.918 27.098 1.00 53.62 313 SER A CA 1
ATOM 2509 C C . SER A 1 313 ? 21.630 -13.176 27.857 1.00 53.62 313 SER A C 1
ATOM 2511 O O . SER A 1 313 ? 21.781 -13.230 29.078 1.00 53.62 313 SER A O 1
ATOM 2513 N N . ALA A 1 314 ? 21.100 -14.198 27.176 1.00 52.28 314 ALA A N 1
ATOM 2514 C CA . ALA A 1 314 ? 20.643 -15.436 27.820 1.00 52.28 314 ALA A CA 1
ATOM 2515 C C . ALA A 1 314 ? 21.779 -16.437 28.116 1.00 52.28 314 ALA A C 1
ATOM 2517 O O . ALA A 1 314 ? 21.672 -17.221 29.059 1.00 52.28 314 ALA A O 1
ATOM 2518 N N . GLU A 1 315 ? 22.892 -16.391 27.378 1.00 52.56 315 GLU A N 1
ATOM 2519 C CA . GLU A 1 315 ? 24.037 -17.293 27.598 1.00 52.56 315 GLU A CA 1
ATOM 2520 C C . GLU A 1 315 ? 24.967 -16.844 28.747 1.00 52.56 315 GLU A C 1
ATOM 2522 O O . GLU A 1 315 ? 25.779 -17.631 29.233 1.00 52.56 315 GLU A O 1
ATOM 2527 N N . GLY A 1 316 ? 24.800 -15.624 29.275 1.00 51.28 316 GLY A N 1
ATOM 2528 C CA . GLY A 1 316 ? 25.619 -15.084 30.371 1.00 51.28 316 GLY A CA 1
ATOM 2529 C C . GLY A 1 316 ? 25.194 -15.474 31.797 1.00 51.28 316 GLY A C 1
ATOM 2530 O O . GLY A 1 316 ? 25.928 -15.205 32.748 1.00 51.28 316 GLY A O 1
ATOM 2531 N N . LYS A 1 317 ? 24.025 -16.099 31.998 1.00 48.16 317 LYS A N 1
ATOM 2532 C CA . LYS A 1 317 ? 23.506 -16.434 33.342 1.00 48.16 317 LYS A CA 1
ATOM 2533 C C . LYS A 1 317 ? 22.786 -17.781 33.383 1.00 48.16 317 LYS A C 1
ATOM 2535 O O . LYS A 1 317 ? 21.599 -17.824 33.667 1.00 48.16 317 LYS A O 1
ATOM 2540 N N . LEU A 1 318 ? 23.495 -18.889 33.161 1.00 43.38 318 LEU A N 1
ATOM 2541 C CA . LEU A 1 318 ? 23.061 -20.214 33.641 1.00 43.38 318 LEU A CA 1
ATOM 2542 C C . LEU A 1 318 ? 24.218 -21.228 33.644 1.00 43.38 318 LEU A C 1
ATOM 2544 O O . LEU A 1 318 ? 24.194 -22.265 32.990 1.00 43.38 318 LEU A O 1
ATOM 2548 N N . LYS A 1 319 ? 25.234 -20.972 34.475 1.00 48.66 319 LYS A N 1
ATOM 2549 C CA . LYS A 1 319 ? 25.998 -22.067 35.091 1.00 48.66 319 LYS A CA 1
ATOM 2550 C C . LYS A 1 319 ? 25.257 -22.498 36.351 1.00 48.66 319 LYS A C 1
ATOM 2552 O O . LYS A 1 319 ? 25.452 -21.892 37.396 1.00 48.66 319 LYS A O 1
ATOM 2557 N N . THR A 1 320 ? 24.381 -23.496 36.222 1.00 46.19 320 THR A N 1
ATOM 2558 C CA . THR A 1 320 ? 24.095 -24.576 37.198 1.00 46.19 320 THR A CA 1
ATOM 2559 C C . THR A 1 320 ? 22.736 -25.214 36.900 1.00 46.19 320 THR A C 1
ATOM 2561 O O . THR A 1 320 ? 21.713 -24.829 37.448 1.00 46.19 320 THR A O 1
ATOM 2564 N N . SER A 1 321 ? 22.707 -26.228 36.036 1.00 37.62 321 SER A N 1
ATOM 2565 C CA . SER A 1 321 ? 22.077 -27.526 36.339 1.00 37.62 321 SER A CA 1
ATOM 2566 C C . SER A 1 321 ? 22.124 -28.470 35.132 1.00 37.62 321 SER A C 1
ATOM 2568 O O . SER A 1 321 ? 22.079 -28.081 33.971 1.00 37.62 321 SER A O 1
ATOM 2570 N N . LYS A 1 322 ? 22.329 -29.737 35.478 1.00 45.25 322 LYS A N 1
ATOM 2571 C CA . LYS A 1 322 ? 22.593 -30.929 34.670 1.00 45.25 322 LYS A CA 1
ATOM 2572 C C . LYS A 1 322 ? 21.693 -31.146 33.437 1.00 45.25 322 LYS A C 1
ATOM 2574 O O . LYS A 1 322 ? 20.495 -31.346 33.559 1.00 45.25 322 LYS A O 1
ATOM 2579 N N . SER A 1 323 ? 22.377 -31.287 32.298 1.00 44.88 323 SER A N 1
ATOM 2580 C CA . SER A 1 323 ? 22.270 -32.357 31.286 1.00 44.88 323 SER A CA 1
ATOM 2581 C C . SER A 1 323 ? 20.902 -32.761 30.717 1.00 44.88 323 SER A C 1
ATOM 2583 O O . SER A 1 323 ? 20.182 -33.524 31.351 1.00 44.88 323 SER A O 1
ATOM 2585 N N . VAL A 1 324 ? 20.719 -32.510 29.414 1.00 36.62 324 VAL A N 1
ATOM 2586 C CA . VAL A 1 324 ? 20.295 -33.531 28.433 1.00 36.62 324 VAL A CA 1
ATOM 2587 C C . VAL A 1 324 ? 21.079 -33.289 27.135 1.00 36.62 324 VAL A C 1
ATOM 2589 O O . VAL A 1 324 ? 21.008 -32.216 26.545 1.00 36.62 324 VAL A O 1
ATOM 2592 N N . LYS A 1 325 ? 21.882 -34.275 26.717 1.00 46.41 325 LYS A N 1
ATOM 2593 C CA . LYS A 1 325 ? 22.621 -34.270 25.444 1.00 46.41 325 LYS A CA 1
ATOM 2594 C C . LYS A 1 325 ? 21.667 -34.646 24.309 1.00 46.41 325 LYS A C 1
ATOM 2596 O O . LYS A 1 325 ? 21.334 -35.819 24.193 1.00 46.41 325 LYS A O 1
ATOM 2601 N N . VAL A 1 326 ? 21.312 -33.698 23.444 1.00 42.12 326 VAL A N 1
ATOM 2602 C CA . VAL A 1 326 ? 20.820 -33.984 22.086 1.00 42.12 326 VAL A CA 1
ATOM 2603 C C . VAL A 1 326 ? 21.364 -32.915 21.136 1.00 42.12 326 VAL A C 1
ATOM 2605 O O . VAL A 1 326 ? 21.125 -31.734 21.344 1.00 42.12 326 VAL A O 1
ATOM 2608 N N . GLY A 1 327 ? 22.101 -33.355 20.111 1.00 39.56 327 GLY A N 1
ATOM 2609 C CA . GLY A 1 327 ? 22.391 -32.597 18.887 1.00 39.56 327 GLY A CA 1
ATOM 2610 C C . GLY A 1 327 ? 23.385 -31.438 19.003 1.00 39.56 327 GLY A C 1
ATOM 2611 O O . GLY A 1 327 ? 22.996 -30.296 19.208 1.00 39.56 327 GLY A O 1
ATOM 2612 N N . LYS A 1 328 ? 24.674 -31.714 18.760 1.00 41.06 328 LYS A N 1
ATOM 2613 C CA . LYS A 1 328 ? 25.670 -30.693 18.396 1.00 41.06 328 LYS A CA 1
ATOM 2614 C C . LYS A 1 328 ? 25.253 -30.058 17.058 1.00 41.06 328 LYS A C 1
ATOM 2616 O O . LYS A 1 328 ? 25.537 -30.614 16.004 1.00 41.06 328 LYS A O 1
ATOM 2621 N N . SER A 1 329 ? 24.581 -28.913 17.099 1.00 41.09 329 SER A N 1
ATOM 2622 C CA . SER A 1 329 ? 24.660 -27.922 16.027 1.00 41.09 329 SER A CA 1
ATOM 2623 C C . SER A 1 329 ? 25.644 -26.860 16.496 1.00 41.09 329 SER A C 1
ATOM 2625 O O . SER A 1 329 ? 25.373 -26.143 17.460 1.00 41.09 329 SER A O 1
ATOM 2627 N N . GLU A 1 330 ? 26.805 -26.820 15.860 1.00 44.72 330 GLU A N 1
ATOM 2628 C CA . GLU A 1 330 ? 27.819 -25.788 16.030 1.00 44.72 330 GLU A CA 1
ATOM 2629 C C . GLU A 1 330 ? 27.214 -24.452 15.576 1.00 44.72 330 GLU A C 1
ATOM 2631 O O . GLU A 1 330 ? 27.188 -24.118 14.395 1.00 44.72 330 GLU A O 1
ATOM 2636 N N . LYS A 1 331 ? 26.596 -23.727 16.517 1.00 46.34 331 LYS A N 1
ATOM 2637 C CA . LYS A 1 331 ? 26.184 -22.342 16.306 1.00 46.34 331 LYS A CA 1
ATOM 2638 C C . LYS A 1 331 ? 27.453 -21.507 16.334 1.00 46.34 331 LYS A C 1
ATOM 2640 O O . LYS A 1 331 ? 27.977 -21.209 17.404 1.00 46.34 331 LYS A O 1
ATOM 2645 N N . VAL A 1 332 ? 27.929 -21.144 15.151 1.00 47.41 332 VAL A N 1
ATOM 2646 C CA . VAL A 1 332 ? 28.819 -20.001 14.976 1.00 47.41 332 VAL A CA 1
ATOM 2647 C C . VAL A 1 332 ? 28.057 -18.791 15.519 1.00 47.41 332 VAL A C 1
ATOM 2649 O O . VAL A 1 332 ? 27.081 -18.338 14.922 1.00 47.41 332 VAL A O 1
ATOM 2652 N N . VAL A 1 333 ? 28.422 -18.342 16.720 1.00 46.38 333 VAL A N 1
ATOM 2653 C CA . VAL A 1 333 ? 27.987 -17.050 17.252 1.00 46.38 333 VAL A CA 1
ATOM 2654 C C . VAL A 1 333 ? 28.746 -16.020 16.435 1.00 46.38 333 VAL A C 1
ATOM 2656 O O . VAL A 1 333 ? 29.886 -15.689 16.737 1.00 46.38 333 VAL A O 1
ATOM 2659 N N . GLU A 1 334 ? 28.139 -15.598 15.333 1.00 56.84 334 GLU A N 1
ATOM 2660 C CA . GLU A 1 334 ? 28.648 -14.504 14.524 1.00 56.84 334 GLU A CA 1
ATOM 2661 C C . GLU A 1 334 ? 28.538 -13.243 15.389 1.00 56.84 334 GLU A C 1
ATOM 2663 O O . GLU A 1 334 ? 27.456 -12.701 15.654 1.00 56.84 334 GLU A O 1
ATOM 2668 N N . GLU A 1 335 ? 29.664 -12.863 15.985 1.00 64.31 335 GLU A N 1
ATOM 2669 C CA . GLU A 1 335 ? 29.786 -11.656 16.775 1.00 64.31 335 GLU A CA 1
ATOM 2670 C C . GLU A 1 335 ? 29.510 -10.481 15.841 1.00 64.31 335 GLU A C 1
ATOM 2672 O O . GLU A 1 335 ? 30.352 -10.106 15.037 1.00 64.31 335 GLU A O 1
ATOM 2677 N N . TYR A 1 336 ? 28.276 -9.968 15.891 1.00 58.75 336 TYR A N 1
ATOM 2678 C CA . TYR A 1 336 ? 27.884 -8.741 15.198 1.00 58.75 336 TYR A CA 1
ATOM 2679 C C . TYR A 1 336 ? 28.854 -7.609 15.567 1.00 58.75 336 TYR A C 1
ATOM 2681 O O . TYR A 1 336 ? 28.684 -6.951 16.593 1.00 58.75 336 TYR A O 1
ATOM 2689 N N . GLN A 1 337 ? 29.885 -7.422 14.750 1.00 75.56 337 GLN A N 1
ATOM 2690 C CA . GLN A 1 337 ? 30.718 -6.235 14.751 1.00 75.56 337 GLN A CA 1
ATOM 2691 C C . GLN A 1 337 ? 29.929 -5.172 13.993 1.00 75.56 337 GLN A C 1
ATOM 2693 O O . GLN A 1 337 ? 29.495 -5.407 12.865 1.00 75.56 337 GLN A O 1
ATOM 2698 N N . ALA A 1 338 ? 29.657 -4.039 14.641 1.00 81.12 338 ALA A N 1
ATOM 2699 C CA . ALA A 1 338 ? 29.029 -2.913 13.965 1.00 81.12 338 ALA A CA 1
ATOM 2700 C C . ALA A 1 338 ? 29.921 -2.498 12.786 1.00 81.12 338 ALA A C 1
ATOM 2702 O O . ALA A 1 338 ? 31.126 -2.317 12.954 1.00 81.12 338 ALA A O 1
ATOM 2703 N N . GLU A 1 339 ? 29.344 -2.386 11.592 1.00 85.44 339 GLU A N 1
ATOM 2704 C CA . GLU A 1 339 ? 30.069 -1.836 10.450 1.00 85.44 339 GLU A CA 1
ATOM 2705 C C . GLU A 1 339 ? 30.322 -0.339 10.695 1.00 85.44 339 GLU A C 1
ATOM 2707 O O . GLU A 1 339 ? 29.419 0.349 11.191 1.00 85.44 339 GLU A O 1
ATOM 2712 N N . PRO A 1 340 ? 31.527 0.172 10.384 1.00 92.19 340 PRO A N 1
ATOM 2713 C CA . PRO A 1 340 ? 31.834 1.586 10.538 1.00 92.19 340 PRO A CA 1
ATOM 2714 C C . PRO A 1 340 ? 30.934 2.432 9.632 1.00 92.19 340 PRO A C 1
ATOM 2716 O O . PRO A 1 340 ? 30.671 2.072 8.481 1.00 92.19 340 PRO A O 1
ATOM 2719 N N . LEU A 1 341 ? 30.464 3.566 10.147 1.00 91.38 341 LEU A N 1
ATOM 2720 C CA . LEU A 1 341 ? 29.670 4.519 9.373 1.00 91.38 341 LEU A CA 1
ATOM 2721 C C . LEU A 1 341 ? 30.506 5.152 8.252 1.00 91.38 341 LEU A C 1
ATOM 2723 O O . LEU A 1 341 ? 31.680 5.483 8.434 1.00 91.38 341 LEU A O 1
ATOM 2727 N N . SER A 1 342 ? 29.872 5.387 7.100 1.00 93.12 342 SER A N 1
ATOM 2728 C CA . SER A 1 342 ? 30.410 6.292 6.081 1.00 93.12 342 SER A CA 1
ATOM 2729 C C . SER A 1 342 ? 30.442 7.730 6.607 1.00 93.12 342 SER A C 1
ATOM 2731 O O . SER A 1 342 ? 29.715 8.073 7.537 1.00 93.12 342 SER A O 1
ATOM 2733 N N . GLU A 1 343 ? 31.254 8.595 6.000 1.00 92.62 343 GLU A N 1
ATOM 2734 C CA . GLU A 1 343 ? 31.338 10.014 6.380 1.00 92.62 343 GLU A CA 1
ATOM 2735 C C . GLU A 1 343 ? 29.972 10.716 6.274 1.00 92.62 343 GLU A C 1
ATOM 2737 O O . GLU A 1 343 ? 29.513 11.323 7.239 1.00 92.62 343 GLU A O 1
ATOM 2742 N N . GLU A 1 344 ? 29.249 10.497 5.170 1.00 89.38 344 GLU A N 1
ATOM 2743 C CA . GLU A 1 344 ? 27.866 10.968 4.992 1.00 89.38 344 GLU A CA 1
ATOM 2744 C C . GLU A 1 344 ? 26.917 10.403 6.066 1.00 89.38 344 GLU A C 1
ATOM 2746 O O . GLU A 1 344 ? 26.044 11.104 6.580 1.00 89.38 344 GLU A O 1
ATOM 2751 N N . GLY A 1 345 ? 27.101 9.134 6.447 1.00 89.31 345 GLY A N 1
ATOM 2752 C CA . GLY A 1 345 ? 26.323 8.494 7.503 1.00 89.31 345 GLY A CA 1
ATOM 2753 C C . GLY A 1 345 ? 26.591 9.101 8.880 1.00 89.31 345 GLY A C 1
ATOM 2754 O O . GLY A 1 345 ? 25.651 9.297 9.651 1.00 89.31 345 GLY A O 1
ATOM 2755 N N . ARG A 1 346 ? 27.848 9.443 9.187 1.00 95.69 346 ARG A N 1
ATOM 2756 C CA . ARG A 1 346 ? 28.227 10.119 10.436 1.00 95.69 346 ARG A CA 1
ATOM 2757 C C . ARG A 1 346 ? 27.571 11.494 10.546 1.00 95.69 346 ARG A C 1
ATOM 2759 O O . ARG A 1 346 ? 27.014 11.807 11.595 1.00 95.69 346 ARG A O 1
ATOM 2766 N N . GLU A 1 347 ? 27.576 12.284 9.474 1.00 94.12 347 GLU A N 1
ATOM 2767 C CA . GLU A 1 347 ? 26.924 13.602 9.450 1.00 94.12 347 GLU A CA 1
ATOM 2768 C C . GLU A 1 347 ? 25.400 13.506 9.593 1.00 94.12 347 GLU A C 1
ATOM 2770 O O . GLU A 1 347 ? 24.795 14.268 10.354 1.00 94.12 347 GLU A O 1
ATOM 2775 N N . ALA A 1 348 ? 24.772 12.543 8.909 1.00 90.50 348 ALA A N 1
ATOM 2776 C CA . ALA A 1 348 ? 23.337 12.305 9.028 1.00 90.50 348 ALA A CA 1
ATOM 2777 C C . ALA A 1 348 ? 22.950 11.935 10.469 1.00 90.50 348 ALA A C 1
ATOM 2779 O O . ALA A 1 348 ? 22.040 12.538 11.035 1.00 90.50 348 ALA A O 1
ATOM 2780 N N . VAL A 1 349 ? 23.685 11.005 11.089 1.00 94.25 349 VAL A N 1
ATOM 2781 C CA . VAL A 1 349 ? 23.456 10.592 12.482 1.00 94.25 349 VAL A CA 1
ATOM 2782 C C . VAL A 1 349 ? 23.684 11.753 13.452 1.00 94.25 349 VAL A C 1
ATOM 2784 O O . VAL A 1 349 ? 22.871 11.949 14.356 1.00 94.25 349 VAL A O 1
ATOM 2787 N N . LEU A 1 350 ? 24.737 12.553 13.253 1.00 96.88 350 LEU A N 1
ATOM 2788 C CA . LEU A 1 350 ? 25.028 13.726 14.080 1.00 96.88 350 LEU A CA 1
ATOM 2789 C C . LEU A 1 350 ? 23.867 14.725 14.067 1.00 96.88 350 LEU A C 1
ATOM 2791 O O . LEU A 1 350 ? 23.413 15.169 15.123 1.00 96.88 350 LEU A O 1
ATOM 2795 N N . LYS A 1 351 ? 23.347 15.045 12.877 1.00 95.44 351 LYS A N 1
ATOM 2796 C CA . LYS A 1 351 ? 22.208 15.957 12.715 1.00 95.44 351 LYS A CA 1
ATOM 2797 C C . LYS A 1 351 ? 20.981 15.465 13.484 1.00 95.44 351 LYS A C 1
ATOM 2799 O O . LYS A 1 351 ? 20.326 16.254 14.165 1.00 95.44 351 LYS A O 1
ATOM 2804 N N . THR A 1 352 ? 20.705 14.167 13.411 1.00 91.38 352 THR A N 1
ATOM 2805 C CA . THR A 1 352 ? 19.593 13.534 14.123 1.00 91.38 352 THR A CA 1
ATOM 2806 C C . THR A 1 352 ? 19.798 13.556 15.642 1.00 91.38 352 THR A C 1
ATOM 2808 O O . THR A 1 352 ? 18.875 13.879 16.389 1.00 91.38 352 THR A O 1
ATOM 2811 N N . MET A 1 353 ? 21.016 13.285 16.128 1.00 96.19 353 MET A N 1
ATOM 2812 C CA . MET A 1 353 ? 21.341 13.368 17.559 1.00 96.19 353 MET A CA 1
ATOM 2813 C C . MET A 1 353 ? 21.203 14.795 18.106 1.00 96.19 353 MET A C 1
ATOM 2815 O O . MET A 1 353 ? 20.650 14.976 19.191 1.00 96.19 353 MET A O 1
ATOM 2819 N N . LEU A 1 354 ? 21.626 15.812 17.347 1.00 96.75 354 LEU A N 1
ATOM 2820 C CA . LEU A 1 354 ? 21.434 17.219 17.715 1.00 96.75 354 LEU A CA 1
ATOM 2821 C C . LEU A 1 354 ? 19.951 17.581 17.848 1.00 96.75 354 LEU A C 1
ATOM 2823 O O . LEU A 1 354 ? 19.578 18.328 18.752 1.00 96.75 354 LEU A O 1
ATOM 2827 N N . GLU A 1 355 ? 19.090 17.054 16.974 1.00 93.25 355 GLU A N 1
ATOM 2828 C CA . GLU A 1 355 ? 17.644 17.274 17.075 1.00 93.25 355 GLU A CA 1
ATOM 2829 C C . GLU A 1 355 ? 17.072 16.691 18.376 1.00 93.25 355 GLU A C 1
ATOM 2831 O O . GLU A 1 355 ? 16.266 17.341 19.043 1.00 93.25 355 GLU A O 1
ATOM 2836 N N . TYR A 1 356 ? 17.538 15.513 18.794 1.00 91.06 356 TYR A N 1
ATOM 2837 C CA . TYR A 1 356 ? 17.123 14.913 20.061 1.00 91.06 356 TYR A CA 1
ATOM 2838 C C . TYR A 1 356 ? 17.598 15.675 21.286 1.00 91.06 356 TYR A C 1
ATOM 2840 O O . TYR A 1 356 ? 16.827 15.851 22.230 1.00 91.06 356 TYR A O 1
ATOM 2848 N N . ILE A 1 357 ? 18.841 16.155 21.277 1.00 95.62 357 ILE A N 1
ATOM 2849 C CA . ILE A 1 357 ? 19.357 16.982 22.371 1.00 95.62 357 ILE A CA 1
ATOM 2850 C C . ILE A 1 357 ? 18.539 18.275 22.476 1.00 95.62 357 ILE A C 1
ATOM 2852 O O . ILE A 1 357 ? 18.138 18.647 23.576 1.00 95.62 357 ILE A O 1
ATOM 2856 N N . LYS A 1 358 ? 18.183 18.900 21.343 1.00 95.50 358 LYS A N 1
ATOM 2857 C CA . LYS A 1 358 ? 17.292 20.077 21.311 1.00 95.50 358 LYS A CA 1
ATOM 2858 C C . LYS A 1 358 ? 15.892 19.795 21.863 1.00 95.50 358 LYS A C 1
ATOM 2860 O O . LYS A 1 358 ? 15.263 20.708 22.389 1.00 95.50 358 LYS A O 1
ATOM 2865 N N . LYS A 1 359 ? 15.410 18.553 21.761 1.00 93.12 359 LYS A N 1
ATOM 2866 C CA . LYS A 1 359 ? 14.139 18.086 22.345 1.00 93.12 359 LYS A CA 1
ATOM 2867 C C . LYS A 1 359 ? 14.279 17.598 23.800 1.00 93.12 359 LYS A C 1
ATOM 2869 O O . LYS A 1 359 ? 13.3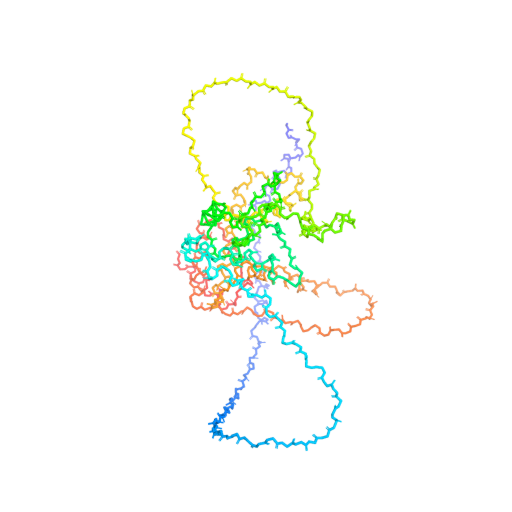46 16.989 24.312 1.00 93.12 359 LYS A O 1
ATOM 2874 N N . GLU A 1 360 ? 15.421 17.833 24.455 1.00 94.50 360 GLU A N 1
ATOM 2875 C CA . GLU A 1 360 ? 15.741 17.369 25.819 1.00 94.50 360 GLU A CA 1
ATOM 2876 C C . GLU A 1 360 ? 15.745 15.832 25.981 1.00 94.50 360 GLU A C 1
ATOM 2878 O O . GLU A 1 360 ? 15.579 15.299 27.076 1.00 94.50 360 GLU A O 1
ATOM 2883 N N . GLN A 1 361 ? 15.984 15.082 24.899 1.00 91.88 361 GLN A N 1
ATOM 2884 C CA . GLN A 1 361 ? 15.984 13.611 24.887 1.00 91.88 361 GLN A CA 1
ATOM 2885 C C . GLN A 1 361 ? 17.401 13.016 24.963 1.00 91.88 361 GLN A C 1
ATOM 2887 O O . GLN A 1 361 ? 17.754 12.088 24.233 1.00 91.88 361 GLN A O 1
ATOM 2892 N N . GLN A 1 362 ? 18.239 13.531 25.866 1.00 93.69 362 GLN A N 1
ATOM 2893 C CA . GLN A 1 362 ? 19.646 13.121 25.972 1.00 93.69 362 GLN A CA 1
ATOM 2894 C C . GLN A 1 362 ? 19.818 11.638 26.351 1.00 93.69 362 GLN A C 1
ATOM 2896 O O . GLN A 1 362 ? 20.715 10.967 25.841 1.00 93.69 362 GLN A O 1
ATOM 2901 N N . GLU A 1 363 ? 18.933 11.092 27.193 1.00 89.31 363 GLU A N 1
ATOM 2902 C CA . GLU A 1 363 ? 18.964 9.671 27.571 1.00 89.31 363 GLU A CA 1
ATOM 2903 C C . GLU A 1 363 ? 18.809 8.745 26.356 1.00 89.31 363 GLU A C 1
ATOM 2905 O O . GLU A 1 363 ? 19.457 7.699 26.283 1.00 89.31 363 GLU A O 1
ATOM 2910 N N . PHE A 1 364 ? 17.992 9.148 25.376 1.00 87.69 364 PHE A N 1
ATOM 2911 C CA . PHE A 1 364 ? 17.809 8.379 24.151 1.00 87.69 364 PHE A CA 1
ATOM 2912 C C . PHE A 1 364 ? 19.099 8.335 23.334 1.00 87.69 364 PHE A C 1
ATOM 2914 O O . PHE A 1 364 ? 19.500 7.248 22.918 1.00 87.69 364 PHE A O 1
ATOM 2921 N N . VAL A 1 365 ? 19.777 9.476 23.163 1.00 93.69 365 VAL A N 1
ATOM 2922 C CA . VAL A 1 365 ? 21.059 9.542 22.446 1.00 93.69 365 VAL A CA 1
ATOM 2923 C C . VAL A 1 365 ? 22.065 8.597 23.097 1.00 93.69 365 VAL A C 1
ATOM 2925 O O . VAL A 1 365 ? 22.578 7.710 22.422 1.00 93.69 365 VAL A O 1
ATOM 2928 N N . MET A 1 366 ? 22.248 8.685 24.419 1.00 94.00 366 MET A N 1
ATOM 2929 C CA . MET A 1 366 ? 23.195 7.834 25.154 1.00 94.00 366 MET A CA 1
ATOM 2930 C C . MET A 1 366 ? 22.868 6.337 25.054 1.00 94.00 366 MET A C 1
ATOM 2932 O O . MET A 1 366 ? 23.775 5.509 25.028 1.00 94.00 366 MET A O 1
ATOM 2936 N N . SER A 1 367 ? 21.586 5.969 24.943 1.00 88.94 367 SER A N 1
ATOM 2937 C CA . SER A 1 367 ? 21.177 4.566 24.775 1.00 88.94 367 SER A CA 1
ATOM 2938 C C . SER A 1 367 ? 21.613 3.941 23.440 1.00 88.94 367 SER A C 1
ATOM 2940 O O . SER A 1 367 ? 21.564 2.720 23.291 1.00 88.94 367 SER A O 1
ATOM 2942 N N . GLN A 1 368 ? 22.047 4.754 22.468 1.00 90.81 368 GLN A N 1
ATOM 2943 C CA . GLN A 1 368 ? 22.509 4.285 21.161 1.00 90.81 368 GLN A CA 1
ATOM 2944 C C . GLN A 1 368 ? 24.000 3.913 21.136 1.00 90.81 368 GLN A C 1
ATOM 2946 O O . GLN A 1 368 ? 24.465 3.451 20.094 1.00 90.81 368 GLN A O 1
ATOM 2951 N N . GLN A 1 369 ? 24.741 4.066 22.242 1.00 94.81 369 GLN A N 1
ATOM 2952 C CA . GLN A 1 369 ? 26.187 3.812 22.306 1.00 94.81 369 GLN A CA 1
ATOM 2953 C C . GLN A 1 369 ? 26.584 2.444 21.726 1.00 94.81 369 GLN A C 1
ATOM 2955 O O . GLN A 1 369 ? 27.483 2.358 20.895 1.00 94.81 369 GLN A O 1
ATOM 2960 N N . ASP A 1 370 ? 25.854 1.386 22.083 1.00 88.06 370 ASP A N 1
ATOM 2961 C CA . ASP A 1 370 ? 26.160 0.014 21.653 1.00 88.06 370 ASP A CA 1
ATOM 2962 C C . ASP A 1 370 ? 25.807 -0.274 20.178 1.00 88.06 370 ASP A C 1
ATOM 2964 O O . ASP A 1 370 ? 26.032 -1.378 19.681 1.00 88.06 370 ASP A O 1
ATOM 2968 N N . THR A 1 371 ? 25.208 0.685 19.461 1.00 87.31 371 THR A N 1
ATOM 2969 C CA . THR A 1 371 ? 24.775 0.506 18.059 1.00 87.31 371 THR A CA 1
ATOM 2970 C C . THR A 1 371 ? 25.799 0.971 17.027 1.00 87.31 371 THR A C 1
ATOM 2972 O O . THR A 1 371 ? 25.593 0.755 15.822 1.00 87.31 371 THR A O 1
ATOM 2975 N N . TYR A 1 372 ? 26.875 1.607 17.488 1.00 93.25 372 TYR A N 1
ATOM 2976 C CA . TYR A 1 372 ? 27.928 2.198 16.673 1.00 93.25 372 TYR A CA 1
ATOM 2977 C C . TYR A 1 372 ? 29.280 1.566 17.000 1.00 93.25 372 TYR A C 1
ATOM 2979 O O . TYR A 1 372 ? 29.461 0.953 18.053 1.00 93.25 372 TYR A O 1
ATOM 2987 N N . THR A 1 373 ? 30.245 1.703 16.089 1.00 94.94 373 THR A N 1
ATOM 2988 C CA . THR A 1 373 ? 31.632 1.390 16.439 1.00 94.94 373 THR A CA 1
ATOM 2989 C C . THR A 1 373 ? 32.124 2.390 17.484 1.00 94.94 373 THR A C 1
ATOM 2991 O O . THR A 1 373 ? 31.637 3.521 17.543 1.00 94.94 373 THR A O 1
ATOM 2994 N N . LYS A 1 374 ? 33.098 1.987 18.307 1.00 95.75 374 LYS A N 1
ATOM 2995 C CA . LYS A 1 374 ? 33.685 2.874 19.320 1.00 95.75 374 LYS A CA 1
ATOM 2996 C C . LYS A 1 374 ? 34.211 4.171 18.690 1.00 95.75 374 LYS A C 1
ATOM 2998 O O . LYS A 1 374 ? 33.899 5.247 19.180 1.00 95.75 374 LYS A O 1
ATOM 3003 N N . ASP A 1 375 ? 34.906 4.059 17.559 1.00 96.69 375 ASP A N 1
ATOM 3004 C CA . ASP A 1 375 ? 35.470 5.205 16.837 1.00 96.69 375 ASP A CA 1
ATOM 3005 C C . ASP A 1 375 ? 34.383 6.154 16.303 1.00 96.69 375 ASP A C 1
ATOM 3007 O O . ASP A 1 375 ? 34.526 7.373 16.394 1.00 96.69 375 ASP A O 1
ATOM 3011 N N . ASP A 1 376 ? 33.281 5.616 15.762 1.00 97.38 376 ASP A N 1
ATOM 3012 C CA . ASP A 1 376 ? 32.153 6.436 15.304 1.00 97.38 376 ASP A CA 1
ATOM 3013 C C . ASP A 1 376 ? 31.451 7.132 16.474 1.00 97.38 376 ASP A C 1
ATOM 3015 O O . ASP A 1 376 ? 31.087 8.301 16.365 1.00 97.38 376 ASP A O 1
ATOM 3019 N N . TRP A 1 377 ? 31.264 6.422 17.589 1.00 97.56 377 TRP A N 1
ATOM 3020 C CA . TRP A 1 377 ? 30.625 6.963 18.785 1.00 97.56 377 TRP A CA 1
ATOM 3021 C C . TRP A 1 377 ? 31.447 8.092 19.407 1.00 97.56 377 TRP A C 1
ATOM 3023 O O . TRP A 1 377 ? 30.910 9.163 19.683 1.00 97.56 377 TRP A O 1
ATOM 3033 N N . ASP A 1 378 ? 32.754 7.883 19.564 1.00 97.69 378 ASP A N 1
ATOM 3034 C CA . ASP A 1 378 ? 33.668 8.886 20.109 1.00 97.69 378 ASP A CA 1
ATOM 3035 C C . ASP A 1 378 ? 33.712 10.130 19.203 1.00 97.69 378 ASP A C 1
ATOM 3037 O O . ASP A 1 378 ? 33.675 11.262 19.693 1.00 97.69 378 ASP A O 1
ATOM 3041 N N . TRP A 1 379 ? 33.704 9.942 17.875 1.00 97.94 379 TRP A N 1
ATOM 3042 C CA . TRP A 1 379 ? 33.602 11.050 16.923 1.00 97.94 379 TRP A CA 1
ATOM 3043 C C . TRP A 1 379 ? 32.280 11.814 17.066 1.00 97.94 379 TRP A C 1
ATOM 3045 O O . TRP A 1 379 ? 32.303 13.043 17.139 1.00 97.94 379 TRP A O 1
ATOM 3055 N N . LEU A 1 380 ? 31.144 11.109 17.134 1.00 97.81 380 LEU A N 1
ATOM 3056 C CA . LEU A 1 380 ? 29.816 11.717 17.275 1.00 97.81 380 LEU A CA 1
ATOM 3057 C C . LEU A 1 380 ? 29.720 12.537 18.563 1.00 97.81 380 LEU A C 1
ATOM 3059 O O . LEU A 1 380 ? 29.318 13.696 18.512 1.00 97.81 380 LEU A O 1
ATOM 3063 N N . MET A 1 381 ? 30.151 11.980 19.698 1.00 97.88 381 MET A N 1
ATOM 3064 C CA . MET A 1 381 ? 30.125 12.676 20.988 1.00 97.88 381 MET A CA 1
ATOM 3065 C C . MET A 1 381 ? 31.016 13.920 20.988 1.00 97.88 381 MET A C 1
ATOM 3067 O O . MET A 1 381 ? 30.593 14.972 21.455 1.00 97.88 381 MET A O 1
ATOM 3071 N N . HIS A 1 382 ? 32.206 13.844 20.390 1.00 98.12 382 HIS A N 1
ATOM 3072 C CA . HIS A 1 382 ? 33.092 15.001 20.274 1.00 98.12 382 HIS A CA 1
ATOM 3073 C C . HIS A 1 382 ? 32.523 16.109 19.369 1.00 98.12 382 HIS A C 1
ATOM 3075 O O . HIS A 1 382 ? 32.776 17.286 19.616 1.00 98.12 382 HIS A O 1
ATOM 3081 N N . GLN A 1 383 ? 31.765 15.773 18.319 1.00 97.88 383 GLN A N 1
ATOM 3082 C CA . GLN A 1 383 ? 31.069 16.790 17.518 1.00 97.88 383 GLN A CA 1
ATOM 3083 C C . GLN A 1 383 ? 29.871 17.383 18.267 1.00 97.88 383 GLN A C 1
ATOM 3085 O O . GLN A 1 383 ? 29.661 18.589 18.204 1.00 97.88 383 GLN A O 1
ATOM 3090 N N . LEU A 1 384 ? 29.125 16.564 19.015 1.00 96.75 384 LEU A N 1
ATOM 3091 C CA . LEU A 1 384 ? 28.016 17.028 19.853 1.00 96.75 384 LEU A CA 1
ATOM 3092 C C . LEU A 1 384 ? 28.467 17.952 20.991 1.00 96.75 384 LEU A C 1
ATOM 3094 O O . LEU A 1 384 ? 27.688 18.792 21.410 1.00 96.75 384 LEU A O 1
ATOM 3098 N N . GLU A 1 385 ? 29.695 17.811 21.495 1.00 96.75 385 GLU A N 1
ATOM 3099 C CA . GLU A 1 385 ? 30.261 18.719 22.506 1.00 96.75 385 GLU A CA 1
ATOM 3100 C C . GLU A 1 385 ? 30.698 20.080 21.937 1.00 96.75 385 GLU A C 1
ATOM 3102 O O . GLU A 1 385 ? 30.897 21.028 22.700 1.00 96.75 385 GLU A O 1
ATOM 3107 N N . LYS A 1 386 ? 30.897 20.180 20.617 1.00 96.25 386 LYS A N 1
ATOM 3108 C CA . LYS A 1 386 ? 31.329 21.419 19.950 1.00 96.25 386 LYS A CA 1
ATOM 3109 C C . LYS A 1 386 ? 30.180 22.344 19.564 1.00 96.25 386 LYS A C 1
ATOM 3111 O O . LYS A 1 386 ? 30.418 23.546 19.436 1.00 96.25 386 LYS A O 1
ATOM 3116 N N . GLU A 1 387 ? 29.005 21.777 19.324 1.00 90.38 387 GLU A N 1
ATOM 3117 C CA . GLU A 1 387 ? 27.751 22.474 19.004 1.00 90.38 387 GLU A CA 1
ATOM 3118 C C . GLU A 1 387 ? 26.990 22.834 20.284 1.00 90.38 387 GLU A C 1
ATOM 3120 O O . GLU A 1 387 ? 26.450 23.964 20.350 1.00 90.38 387 GLU A O 1
#

pLDDT: mean 75.07, std 21.5, range [33.03, 98.12]

Sequence (387 aa):
MMNKKTKLKLNETLNKALEPPRNRDKSKLDELLNLYDVQEKPRLEIVPEVVILHNLTPPNITQPNPTQDNPIQPKHFAISPAKDFTKVPNSITKEAIPQKFFKGLSKHTYDILYRHTRGNIKPVRKIQLTKSEIMKLTGLSFNTIQTHIRYLRESGLVKVEFNIGKHEGSIYEIVVPEEIGNPTQPNPTQDKTTQDKTTLKTQPDTIQNLGILRLGNPIENKHTYENAKTSLKTNTIHDDDALAKFADRMNEASRKLTKKGLKKDEEGKWEELAELLVMELEIAAARTKSISNVPAFLTEHLRRRLLGNSAKSAEGKLKTSKSVKVGKSEKVVEEYQAEPLSEEGREAVLKTMLEYIKKEQQEFVMSQQDTYTKDDWDWLMHQLEKE

Secondary structure (DSSP, 8-state):
---HHHHHHHHHHHHHHSSPPP---THHHHHHHTTSS--PPPPPP---------------------------------------TTPPPHHIIIIITTTT---TTHHHHHHHHHHHHTTSSS--SEEEE-HHHHHHHH---HHHHHHHHHHHHHTTSEEEE---SSS-PEEEEE--HHHHS-TT---TT--SS------------S-------------------------------S-THHHHHHHHHHHHHHHHHHSS---GGGHHHHHHHHHHHHHHHHHHHHTSS--S-HHHHHHHHHHHHHHHHHHHHHTTS-------------------PPPPPPHHHHHHHHHHHHHHHHTT-HHHHHTTGGGS-HHHHHHHHHHHTT-

Radius of gyration: 36.44 Å; chains: 1; bounding box: 90×71×109 Å